Protein AF-A0ABC8VTS2-F1 (afdb_monomer_lite)

Foldseek 3Di:
DPPPPVVVVVVVVVVPPDDPPPPLDDQFAFPDKDFDPDFDDPPDPLVVQLVVCLVPVLVQQLVPPPFSKDWDWDDDPVDWIKIKIKGFALLDRHSVSSSVNSNVQSVCCCVVHPRTQKMWTGGPTMIMIMHRVDDDQQDPPDPVSVPFKDKDFALDDDPDDLVLQLVQQLVFLLVQQLVLLVPAQNSKFKEKEQRDPVRFMKIKMKGFRSVDHSVSSSVVSVSQRDSVQSPNGQKMKMDGNTMIMIMHSDDDGDDDGPYYYYYDPDDDDDDDDDDDPPPPVPVVVVVVVVVVVVVVVVVVVVVVDDDDDDDDDDDDDDDDDDDDDDDDDPDDDDDFFAACVVCVVVQVVLCVLAAEAEEEEQDQAQFDHDPDPLPRARDPLSLVLVVLLLVLHAYEYFYLAAQVSVCVRSVDANHWYQYNQRQWTADGPNLQPPPPDDDDPPPPPPNDIHGPPVVCQVLLVQLQVQLCVLCVPFPQWDWDCRSQKIKIACPGGDPVCLVVSVVSSVVSCVVRVVQWDWDDDDRIIMTGPPDPDGNLNSVCVCCVSSVNNPLVRYEYEYEEADPRCLSNLVSCLPRYAYEYADCDRDDGSGNHYDPTNVSSSVSSSVVSVVSVVVVVVVVVVVVVVVVD

Organism: NCBI:txid240449

Radius of gyration: 31.22 Å; chains: 1; bounding box: 100×81×95 Å

Sequence (628 aa):
MASFWFWSALFTSLLLVVQPRLGVGSRDTYWDFKCSSGNFTPGDSYETFLKSAVSTLPEKVSSSAPLFFANDTIGSQTKDQLYAVASCRGDSSNATVCKSCVIDALQEAPIVCPFKRGATILYEGCTVAYSDKGFKMFSINSTSSNDIALLKYNKSRAAIESDVLQKGAASLIDAVIDKAAELSPVHFATGSKVLDTDGHKVYALAECIPALSSNNCHHCLRLLNSEQIYSETVGGRISNIWCEFRWEMYLFFAGAPLVDLPGDAGKGAKHHHNKHIWVIAVAAAAGVIIVVAAAIVSLLCWRKKTIIQTKPKVLGERKKGVYETSEAVLSSKVEGLPSALDSFQEILKLAASKEIVLFLDYDGTLSPIVSDPDKAYMPGQMRRVLEEVARCFKTSIVSGRAREKVYQFVGLDGINYAGSHGLDIKLSTATATTSAGSSSSQIAGQRGSYQPAEEHLAAITEVYNSMLRATSTINGATVENNKYCVSVHYRNVAMEDQVIVREVVDEVLKNKGGDLHLTQGKMVLEIRPPTRWNKGDAVLYLLEHLGLGDITNVLPIYIGDDTTDEDAFKVLRDCAVGILVSEANRETSAVYSLQNPSQVMHFLAMLVKEKQQNWRADADRGELEQML

Secondary structure (DSSP, 8-state):
--SSSTTHHHHHHSSSS------PPP-PPPSEEEE-S-BPPTTSHHHHHHHHHHHHHHHHHHTSTTT-EEEEEEEETTEEEEEEEEEE-TT---HHHHHHHHHHHHHHHHHHSTTBSEEEEE-SSEEEEEESS------TT-GGGGGG-EEEE-----SS-HHHHHHHHHHHHHHHHHHHHHSTTT-EEEEEEE-STT--EEEEEEEE-TTS-HHHHHHHHHHH--GGGTTT-SEEEEE-SSEEEEEESS--SSSS-SEEEPP---S---------TTSSHHHHHHHHHHHHHHHHHHHHHHTT--------------PPPP-------------PPPBTTTTHHHHHHHTTTSEEEEEE--BTTTB---SSGGG-PPPHHHHHHHHHHHHHSEEEEE-SS-HHHHHHHH--SSSEEEEGGGTEEE--TTTTTS--S---TTGGG--SPB-TTGGGHHHHHHHHHHHHHHHTTSTT-EEEE-SS-EEEE-TTS-GGGHHHHHHHHHHHHHHH-TTPEEEEETTEEEEE-S----HHHHHHHHHHHTT---TTTEEEEEEE-SGGGHHHHHHHTTTSEEEEE-SS----S-SEEESSHHHHHHHHHHHHHHHHHHHHHHHHHHHHHHH-

pLDDT: mean 78.65, std 21.61, range [22.44, 98.38]

InterPro domains:
  IPR002902 Gnk2-homologous domain [PF01657] (34-132)
  IPR002902 Gnk2-homologous domain [PS51473] (28-135)
  IPR002902 Gnk2-homologous domain [PS51473] (146-252)
  IPR003337 Trehalose-phosphatase [PF02358] (359-597)
  IPR003337 Trehalose-phosphatase [TIGR00685] (354-609)
  IPR006379 HAD-superfamily hydrolase, subfamily IIB [TIGR01484] (358-575)
  IPR023214 HAD superfamily [G3DSA:3.40.50.1000] (358-594)
  IPR036412 HAD-like superfamily [SSF56784] (357-609)
  IPR038408 Gnk2-homologous domain superfamily [G3DSA:3.30.430.20] (28-135)
  IPR038408 Gnk2-homologous domain superfamily [G3DSA:3.30.430.20] (148-252)
  IPR044651 Trehalose 6-phosphate OTSB-like [PTHR43768] (329-614)

Structure (mmCIF, N/CA/C/O backbone):
data_AF-A0ABC8VTS2-F1
#
_entry.id   AF-A0ABC8VTS2-F1
#
loop_
_atom_site.group_PDB
_atom_site.id
_atom_site.type_symbol
_atom_site.label_atom_id
_atom_site.label_alt_id
_atom_site.label_comp_id
_atom_site.label_asym_id
_atom_site.label_entity_id
_atom_site.label_seq_id
_atom_site.pdbx_PDB_ins_code
_atom_site.Cartn_x
_atom_site.Cartn_y
_atom_site.Cartn_z
_atom_site.occupancy
_atom_site.B_iso_or_equiv
_atom_site.auth_seq_id
_atom_site.auth_comp_id
_atom_site.auth_asym_id
_atom_site.auth_atom_id
_atom_site.pdbx_PDB_model_num
ATOM 1 N N . MET A 1 1 ? 50.709 32.269 -8.547 1.00 48.22 1 MET A N 1
ATOM 2 C CA . MET A 1 1 ? 50.518 31.015 -7.782 1.00 48.22 1 MET A CA 1
ATOM 3 C C . MET A 1 1 ? 49.890 31.303 -6.413 1.00 48.22 1 MET A C 1
ATOM 5 O O . MET A 1 1 ? 50.470 30.973 -5.392 1.00 48.22 1 MET A O 1
ATOM 9 N N . ALA A 1 2 ? 48.714 31.940 -6.380 1.00 41.56 2 ALA A N 1
ATOM 10 C CA . ALA A 1 2 ? 47.999 32.249 -5.129 1.00 41.56 2 ALA A CA 1
ATOM 11 C C . ALA A 1 2 ? 46.464 32.122 -5.256 1.00 41.56 2 ALA A C 1
ATOM 13 O O . ALA A 1 2 ? 45.745 32.371 -4.300 1.00 41.56 2 ALA A O 1
ATOM 14 N N . SER A 1 3 ? 45.950 31.700 -6.416 1.00 43.09 3 SER A N 1
ATOM 15 C CA . SER A 1 3 ? 44.510 31.535 -6.673 1.00 43.09 3 SER A CA 1
ATOM 16 C C . SER A 1 3 ? 44.044 30.074 -6.682 1.00 43.09 3 SER A C 1
ATOM 18 O O . SER A 1 3 ? 42.846 29.823 -6.703 1.00 43.09 3 SER A O 1
ATOM 20 N N . PHE A 1 4 ? 44.967 29.107 -6.614 1.00 39.56 4 PHE A N 1
ATOM 21 C CA . PHE A 1 4 ? 44.647 27.671 -6.613 1.00 39.56 4 PHE A CA 1
ATOM 22 C C . PHE A 1 4 ? 44.381 27.088 -5.214 1.00 39.56 4 PHE A C 1
ATOM 24 O O . PHE A 1 4 ? 43.812 26.008 -5.102 1.00 39.56 4 PHE A O 1
ATOM 31 N N . TRP A 1 5 ? 44.743 27.804 -4.145 1.00 41.03 5 TRP A N 1
ATOM 32 C CA . TRP A 1 5 ? 44.618 27.317 -2.762 1.00 41.03 5 TRP A CA 1
ATOM 33 C C . TRP A 1 5 ? 43.349 27.795 -2.040 1.00 41.03 5 TRP A C 1
ATOM 35 O O . TRP A 1 5 ? 43.014 27.264 -0.989 1.00 41.03 5 TRP A O 1
ATOM 45 N N . PHE A 1 6 ? 42.606 28.753 -2.606 1.00 39.34 6 PHE A N 1
ATOM 46 C CA . PHE A 1 6 ? 41.376 29.263 -1.980 1.00 39.34 6 PHE A CA 1
ATOM 47 C C . PHE A 1 6 ? 40.143 28.393 -2.281 1.00 39.34 6 PHE A C 1
ATOM 49 O O . PHE A 1 6 ? 39.193 28.376 -1.506 1.00 39.34 6 PHE A O 1
ATOM 56 N N . TRP A 1 7 ? 40.171 27.623 -3.375 1.00 38.00 7 TRP A N 1
ATOM 57 C CA . TRP A 1 7 ? 39.066 26.739 -3.767 1.00 38.00 7 TRP A CA 1
ATOM 58 C C . TRP A 1 7 ? 39.178 25.315 -3.200 1.00 38.00 7 TRP A C 1
ATOM 60 O O . TRP A 1 7 ? 38.166 24.622 -3.134 1.00 38.00 7 TRP A O 1
ATOM 70 N N . SER A 1 8 ? 40.352 24.875 -2.720 1.00 40.28 8 SER A N 1
ATOM 71 C CA . SER A 1 8 ? 40.484 23.539 -2.110 1.00 40.28 8 SER A CA 1
ATOM 72 C C . SER A 1 8 ? 40.007 23.479 -0.651 1.00 40.28 8 SER A C 1
ATOM 74 O O . SER A 1 8 ? 39.612 22.412 -0.190 1.00 40.28 8 SER A O 1
ATOM 76 N N . ALA A 1 9 ? 39.962 24.614 0.061 1.00 38.91 9 ALA A N 1
ATOM 77 C CA . ALA A 1 9 ? 39.514 24.680 1.458 1.00 38.91 9 ALA A CA 1
ATOM 78 C C . ALA A 1 9 ? 37.980 24.786 1.625 1.00 38.91 9 ALA A C 1
ATOM 80 O O . ALA A 1 9 ? 37.439 24.382 2.656 1.00 38.91 9 ALA A O 1
ATOM 81 N N . LEU A 1 10 ? 37.262 25.279 0.608 1.00 38.31 10 LEU A N 1
ATOM 82 C CA . LEU A 1 10 ? 35.789 25.298 0.589 1.00 38.31 10 LEU A CA 1
ATOM 83 C C . LEU A 1 10 ? 35.182 23.951 0.167 1.00 38.31 10 LEU A C 1
ATOM 85 O O . LEU A 1 10 ? 34.048 23.649 0.527 1.00 38.31 10 LEU A O 1
ATOM 89 N N . PHE A 1 11 ? 35.943 23.113 -0.543 1.00 38.84 11 PHE A N 1
ATOM 90 C CA . PHE A 1 11 ? 35.494 21.775 -0.933 1.00 38.84 11 PHE A CA 1
ATOM 91 C C . PHE A 1 11 ? 35.660 20.736 0.186 1.00 38.84 11 PHE A C 1
ATOM 93 O O . PHE A 1 11 ? 34.869 19.803 0.278 1.00 38.84 11 PHE A O 1
ATOM 100 N N . THR A 1 12 ? 36.632 20.904 1.086 1.00 37.31 12 THR A N 1
ATOM 101 C CA . THR A 1 12 ? 36.863 19.974 2.208 1.00 37.31 12 THR A CA 1
ATOM 102 C C . THR A 1 12 ? 35.994 20.250 3.436 1.00 37.31 12 THR A C 1
ATOM 104 O O . THR A 1 12 ? 35.834 19.368 4.275 1.00 37.31 12 THR A O 1
ATOM 107 N N . SER A 1 13 ? 35.368 21.426 3.529 1.00 35.72 13 SER A N 1
ATOM 108 C CA . SER A 1 13 ? 34.437 21.780 4.612 1.00 35.72 13 SER A CA 1
ATOM 109 C C . SER A 1 13 ? 32.961 21.503 4.282 1.00 35.72 13 SER A C 1
ATOM 111 O O . SER A 1 13 ? 32.143 21.433 5.196 1.00 35.72 13 SER A O 1
ATOM 113 N N . LEU A 1 14 ? 32.619 21.243 3.012 1.00 34.91 14 LEU A N 1
ATOM 114 C CA . LEU A 1 14 ? 31.268 20.838 2.587 1.00 34.91 14 LEU A CA 1
ATOM 115 C C . LEU A 1 14 ? 31.091 19.308 2.462 1.00 34.91 14 LEU A C 1
ATOM 117 O O . LEU A 1 14 ? 29.988 18.829 2.218 1.00 34.91 14 LEU A O 1
ATOM 121 N N . LEU A 1 15 ? 32.158 18.529 2.672 1.00 33.62 15 LEU A N 1
ATOM 122 C CA . LEU A 1 15 ? 32.156 17.058 2.611 1.00 33.62 15 LEU A CA 1
ATOM 123 C C . LEU A 1 15 ? 31.958 16.367 3.976 1.00 33.62 15 LEU A C 1
ATOM 125 O O . LEU A 1 15 ? 32.022 15.145 4.057 1.00 33.62 15 LEU A O 1
ATOM 129 N N . LEU A 1 16 ? 31.676 17.121 5.047 1.00 36.56 16 LEU A N 1
ATOM 130 C CA . LEU A 1 16 ? 31.438 16.574 6.395 1.00 36.56 16 LEU A CA 1
ATOM 131 C C . LEU A 1 16 ? 30.003 16.753 6.926 1.00 36.56 16 LEU A C 1
ATOM 133 O O . LEU A 1 16 ? 29.731 16.372 8.060 1.00 36.56 16 LEU A O 1
ATOM 137 N N . VAL A 1 17 ? 29.058 17.255 6.119 1.00 42.84 17 VAL A N 1
ATOM 138 C CA . VAL A 1 17 ? 27.637 17.381 6.520 1.00 42.84 17 VAL A CA 1
ATOM 139 C C . VAL A 1 17 ? 26.685 16.859 5.441 1.00 42.84 17 VAL A C 1
ATOM 141 O O . VAL A 1 17 ? 25.643 17.438 5.187 1.00 42.84 17 VAL A O 1
ATOM 144 N N . VAL A 1 18 ? 27.016 15.735 4.809 1.00 37.12 18 VAL A N 1
ATOM 145 C CA . VAL A 1 18 ? 26.008 14.806 4.274 1.00 37.12 18 VAL A CA 1
ATOM 146 C C . VAL A 1 18 ? 26.573 13.400 4.441 1.00 37.12 18 VAL A C 1
ATOM 148 O O . VAL A 1 18 ? 27.023 12.766 3.493 1.00 37.12 18 VAL A O 1
ATOM 151 N N . GLN A 1 19 ? 26.584 12.897 5.676 1.00 28.20 19 GLN A N 1
ATOM 152 C CA . GLN A 1 19 ? 26.443 11.452 5.801 1.00 28.20 19 GLN A CA 1
ATOM 153 C C . GLN A 1 19 ? 25.021 11.130 5.337 1.00 28.20 19 GLN A C 1
ATOM 155 O O . GLN A 1 19 ? 24.087 11.792 5.806 1.00 28.20 19 GLN A O 1
ATOM 160 N N . PRO A 1 20 ? 24.821 10.165 4.425 1.00 28.56 20 PRO A N 1
ATOM 161 C CA . PRO A 1 20 ? 23.485 9.669 4.182 1.00 28.56 20 PRO A CA 1
ATOM 162 C C . PRO A 1 20 ? 23.001 9.146 5.531 1.00 28.56 20 PRO A C 1
ATOM 164 O O . PRO A 1 20 ? 23.560 8.194 6.078 1.00 28.56 20 PRO A O 1
ATOM 167 N N . ARG A 1 21 ? 21.988 9.797 6.112 1.00 26.30 21 ARG A N 1
ATOM 168 C CA . ARG A 1 21 ? 21.158 9.107 7.089 1.00 26.30 21 ARG A CA 1
ATOM 169 C C . ARG A 1 21 ? 20.597 7.928 6.312 1.00 26.30 21 ARG A C 1
ATOM 171 O O . ARG A 1 21 ? 19.718 8.117 5.476 1.00 26.30 21 ARG A O 1
ATOM 178 N N . LEU A 1 22 ? 21.178 6.749 6.530 1.00 28.03 22 LEU A N 1
ATOM 179 C CA . LEU A 1 22 ? 20.517 5.482 6.271 1.00 28.03 22 LEU A CA 1
ATOM 180 C C . LEU A 1 22 ? 19.107 5.661 6.822 1.00 28.03 22 LEU A C 1
ATOM 182 O O . LEU A 1 22 ? 18.933 5.846 8.028 1.00 28.03 22 LEU A O 1
ATOM 186 N N . GLY A 1 23 ? 18.136 5.763 5.916 1.00 26.20 23 GLY A N 1
ATOM 187 C CA . GLY A 1 23 ? 16.739 5.831 6.286 1.00 26.20 23 GLY A CA 1
ATOM 188 C C . GLY A 1 23 ? 16.462 4.613 7.148 1.00 26.20 23 GLY A C 1
ATOM 189 O O . GLY A 1 23 ? 16.606 3.482 6.691 1.00 26.20 23 GLY A O 1
ATOM 190 N N . VAL A 1 24 ? 16.146 4.864 8.415 1.00 27.12 24 VAL A N 1
ATOM 191 C CA . VAL A 1 24 ? 15.496 3.893 9.288 1.00 27.12 24 VAL A CA 1
ATOM 192 C C . VAL A 1 24 ? 14.272 3.396 8.515 1.00 27.12 24 VAL A C 1
ATOM 194 O O . VAL A 1 24 ? 13.531 4.209 7.962 1.00 27.12 24 VAL A O 1
ATOM 197 N N . GLY A 1 25 ? 14.191 2.074 8.356 1.00 27.56 25 GLY A N 1
ATOM 198 C CA . GLY A 1 25 ? 13.405 1.393 7.330 1.00 27.56 25 GLY A CA 1
ATOM 199 C C . GLY A 1 25 ? 11.924 1.762 7.288 1.00 27.56 25 GLY A C 1
ATOM 200 O O . GLY A 1 25 ? 11.335 2.169 8.287 1.00 27.56 25 GLY A O 1
ATOM 201 N N . SER A 1 26 ? 11.306 1.558 6.119 1.00 33.03 26 SER A N 1
ATOM 202 C CA . SER A 1 26 ? 9.871 1.274 6.092 1.00 33.03 26 SER A CA 1
ATOM 203 C C . SER A 1 26 ? 9.626 0.117 7.053 1.00 33.03 26 SER A C 1
ATOM 205 O O . SER A 1 26 ? 10.329 -0.890 6.954 1.00 33.03 26 SER A O 1
ATOM 207 N N . ARG A 1 27 ? 8.690 0.259 7.993 1.00 40.28 27 ARG A N 1
ATOM 208 C CA . ARG A 1 27 ? 8.304 -0.854 8.858 1.00 40.28 27 ARG A CA 1
ATOM 209 C C . ARG A 1 27 ? 7.803 -1.986 7.966 1.00 40.28 27 ARG A C 1
ATOM 211 O O . ARG A 1 27 ? 6.790 -1.837 7.289 1.00 40.28 27 ARG A O 1
ATOM 218 N N . ASP A 1 28 ? 8.553 -3.083 7.906 1.00 51.41 28 ASP A N 1
ATOM 219 C CA . ASP A 1 28 ? 8.080 -4.314 7.278 1.00 51.41 28 ASP A CA 1
ATOM 220 C C . ASP A 1 28 ? 6.777 -4.715 7.974 1.00 51.41 28 ASP A C 1
ATOM 222 O O . ASP A 1 28 ? 6.714 -4.710 9.194 1.00 51.41 28 ASP A O 1
ATOM 226 N N . THR A 1 29 ? 5.716 -5.048 7.248 1.00 62.78 29 THR A N 1
ATOM 227 C CA . THR A 1 29 ? 4.510 -5.627 7.865 1.00 62.78 29 THR A CA 1
ATOM 228 C C . THR A 1 29 ? 4.747 -7.108 8.164 1.00 62.78 29 THR A C 1
ATOM 230 O O . THR A 1 29 ? 5.367 -7.791 7.342 1.00 62.78 29 THR A O 1
ATOM 233 N N . TYR A 1 30 ? 4.217 -7.645 9.275 1.00 77.62 30 TYR A N 1
ATOM 234 C CA . TYR A 1 30 ? 4.248 -9.096 9.500 1.00 77.62 30 TYR A CA 1
ATOM 235 C C . TYR A 1 30 ? 3.563 -9.831 8.344 1.00 77.62 30 TYR A C 1
ATOM 237 O O . TYR A 1 30 ? 2.541 -9.392 7.812 1.00 77.62 30 TYR A O 1
ATOM 245 N N . TRP A 1 31 ? 4.129 -10.959 7.927 1.00 81.81 31 TRP A N 1
ATOM 246 C CA . TRP A 1 31 ? 3.583 -11.735 6.821 1.00 81.81 31 TRP A CA 1
ATOM 247 C C . TRP A 1 31 ? 2.561 -12.778 7.281 1.00 81.81 31 TRP A C 1
ATOM 249 O O . TRP A 1 31 ? 1.744 -13.164 6.437 1.00 81.81 31 TRP A O 1
ATOM 259 N N . ASP A 1 32 ? 2.596 -13.188 8.559 1.00 86.69 32 ASP A N 1
ATOM 260 C CA . ASP A 1 32 ? 1.614 -14.060 9.225 1.00 86.69 32 ASP A CA 1
ATOM 261 C C . ASP A 1 32 ? 1.730 -13.989 10.771 1.00 86.69 32 ASP A C 1
ATOM 263 O O . ASP A 1 32 ? 2.710 -13.466 11.314 1.00 86.69 32 ASP A O 1
ATOM 267 N N . PHE A 1 33 ? 0.731 -14.511 11.490 1.00 89.19 33 PHE A N 1
ATOM 268 C CA . PHE A 1 33 ? 0.724 -14.611 12.951 1.00 89.19 33 PHE A CA 1
ATOM 269 C C . PHE A 1 33 ? -0.138 -15.771 13.466 1.00 89.19 33 PHE A C 1
ATOM 271 O O . PHE A 1 33 ? -1.050 -16.261 12.802 1.00 89.19 33 PHE A O 1
ATOM 278 N N . LYS A 1 34 ? 0.107 -16.189 14.711 1.00 87.44 34 LYS A N 1
ATOM 279 C CA . LYS A 1 34 ? -0.701 -17.201 15.399 1.00 87.44 34 LYS A CA 1
ATOM 280 C C . LYS A 1 34 ? -0.916 -16.859 16.862 1.00 87.44 34 LYS A C 1
ATOM 282 O O . LYS A 1 34 ? 0.022 -16.505 17.566 1.00 87.44 34 LYS A O 1
ATOM 287 N N . CYS A 1 35 ? -2.137 -17.072 17.343 1.00 87.12 35 CYS A N 1
ATOM 288 C CA . CYS A 1 35 ? -2.496 -16.904 18.748 1.00 87.12 35 CYS A CA 1
ATOM 289 C C . CYS A 1 35 ? -2.688 -18.255 19.454 1.00 87.12 35 CYS A C 1
ATOM 291 O O . CYS A 1 35 ? -3.150 -19.227 18.850 1.00 87.12 35 CYS A O 1
ATOM 293 N N . SER A 1 36 ? -2.375 -18.324 20.748 1.00 84.31 36 SER A N 1
ATOM 294 C CA . SER A 1 36 ? -2.589 -19.524 21.561 1.00 84.31 36 SER A CA 1
ATOM 295 C C . SER A 1 36 ? -4.048 -19.683 22.020 1.00 84.31 36 SER A C 1
ATOM 297 O O . SER A 1 36 ? -4.871 -18.764 21.962 1.00 84.31 36 SER A O 1
ATOM 299 N N . SER A 1 37 ? -4.387 -20.879 22.506 1.00 70.38 37 SER A N 1
ATOM 300 C CA . SER A 1 37 ? -5.652 -21.133 23.196 1.00 70.38 37 SER A CA 1
ATOM 301 C C . SER A 1 37 ? -5.529 -20.741 24.677 1.00 70.38 37 SER A C 1
ATOM 303 O O . SER A 1 37 ? -4.846 -21.430 25.444 1.00 70.38 37 SER A O 1
ATOM 305 N N . GLY A 1 38 ? -6.206 -19.667 25.082 1.00 79.12 38 GLY A N 1
ATOM 306 C CA . GLY A 1 38 ? -6.241 -19.184 26.465 1.00 79.12 38 GLY A CA 1
ATOM 307 C C . GLY A 1 38 ? -6.089 -17.669 26.538 1.00 79.12 38 GLY A C 1
ATOM 308 O O . GLY A 1 38 ? -5.316 -17.085 25.777 1.00 79.12 38 GLY A O 1
ATOM 309 N N . ASN A 1 39 ? -6.831 -17.042 27.450 1.00 87.31 39 ASN A N 1
ATOM 310 C CA . ASN A 1 39 ? -6.789 -15.600 27.649 1.00 87.31 39 ASN A CA 1
ATOM 311 C C . ASN A 1 39 ? -6.264 -15.263 29.052 1.00 87.31 39 ASN A C 1
ATOM 313 O O . ASN A 1 39 ? -6.492 -16.013 30.002 1.00 87.31 39 ASN A O 1
ATOM 317 N N . PHE A 1 40 ? -5.558 -14.146 29.175 1.00 87.44 40 PHE A N 1
ATOM 318 C CA . PHE A 1 40 ? -5.259 -13.508 30.452 1.00 87.44 40 PHE A CA 1
ATOM 319 C C . PHE A 1 40 ? -6.284 -12.404 30.722 1.00 87.44 40 PHE A C 1
ATOM 321 O O . PHE A 1 40 ? -6.999 -11.972 29.814 1.00 87.44 40 PHE A O 1
ATOM 328 N N . THR A 1 41 ? -6.380 -11.972 31.974 1.00 86.94 41 THR A N 1
ATOM 329 C CA . THR A 1 41 ? -7.294 -10.897 32.364 1.00 86.94 41 THR A CA 1
ATOM 330 C C . THR A 1 41 ? -6.516 -9.586 32.422 1.00 86.94 41 THR A C 1
ATOM 332 O O . THR A 1 41 ? -5.451 -9.563 33.037 1.00 86.94 41 THR A O 1
ATOM 335 N N . PRO A 1 42 ? -7.018 -8.483 31.841 1.00 85.12 42 PRO A N 1
ATOM 336 C CA . PRO A 1 42 ? -6.369 -7.184 31.977 1.00 85.12 42 PRO A CA 1
ATOM 337 C C . PRO A 1 42 ? -6.111 -6.817 33.445 1.00 85.12 42 PRO A C 1
ATOM 339 O O . PRO A 1 42 ? -6.991 -6.954 34.294 1.00 85.12 42 PRO A O 1
ATOM 342 N N . GLY A 1 43 ? -4.900 -6.360 33.739 1.00 83.44 43 GLY A N 1
ATOM 343 C CA . GLY A 1 43 ? -4.406 -6.041 35.074 1.00 83.44 43 GLY A CA 1
ATOM 344 C C . GLY A 1 43 ? -3.862 -7.235 35.860 1.00 83.44 43 GLY A C 1
ATOM 345 O O . GLY A 1 43 ? -3.414 -7.043 36.991 1.00 83.44 43 GLY A O 1
ATOM 346 N N . ASP A 1 44 ? -3.880 -8.453 35.307 1.00 87.88 44 ASP A N 1
ATOM 347 C CA . ASP A 1 44 ? -3.287 -9.611 35.971 1.00 87.88 44 ASP A CA 1
ATOM 348 C C . ASP A 1 44 ? -1.744 -9.604 35.922 1.00 87.88 44 ASP A C 1
ATOM 350 O O . ASP A 1 44 ? -1.081 -8.776 35.281 1.00 87.88 44 ASP A O 1
ATOM 354 N N . SER A 1 45 ? -1.141 -10.542 36.656 1.00 89.69 45 SER A N 1
ATOM 355 C CA . SER A 1 45 ? 0.314 -10.716 36.681 1.00 89.69 45 SER A CA 1
ATOM 356 C C . SER A 1 45 ? 0.889 -11.025 35.301 1.00 89.69 45 SER A C 1
ATOM 358 O O . SER A 1 45 ? 2.013 -10.623 35.009 1.00 89.69 45 SER A O 1
ATOM 360 N N . TYR A 1 46 ? 0.122 -11.692 34.438 1.00 88.69 46 TYR A N 1
ATOM 361 C CA . TYR A 1 46 ? 0.570 -12.084 33.111 1.00 88.69 46 TYR A CA 1
ATOM 362 C C . TYR A 1 46 ? 0.713 -10.875 32.179 1.00 88.69 46 TYR A C 1
ATOM 364 O O . TYR A 1 46 ? 1.726 -10.761 31.489 1.00 88.69 46 TYR A O 1
ATOM 372 N N . GLU A 1 47 ? -0.224 -9.919 32.216 1.00 89.81 47 GLU A N 1
ATOM 373 C CA . GLU A 1 47 ? -0.080 -8.654 31.478 1.00 89.81 47 GLU A CA 1
ATOM 374 C C . GLU A 1 47 ? 1.177 -7.889 31.918 1.00 89.81 47 GLU A C 1
ATOM 376 O O . GLU A 1 47 ? 1.905 -7.328 31.096 1.00 89.81 47 GLU A O 1
ATOM 381 N N . THR A 1 48 ? 1.470 -7.900 33.221 1.00 90.19 48 THR A N 1
ATOM 382 C CA . THR A 1 48 ? 2.678 -7.266 33.765 1.00 90.19 48 THR A CA 1
ATOM 383 C C . THR A 1 48 ? 3.947 -7.946 33.247 1.00 90.19 48 THR A C 1
ATOM 385 O O . THR A 1 48 ? 4.898 -7.265 32.857 1.00 90.19 48 THR A O 1
ATOM 388 N N . PHE A 1 49 ? 3.963 -9.281 33.176 1.00 92.00 49 PHE A N 1
ATOM 389 C CA . PHE A 1 49 ? 5.082 -10.025 32.595 1.00 92.00 49 PHE A CA 1
ATOM 390 C C . PHE A 1 49 ? 5.253 -9.717 31.108 1.00 92.00 49 PHE A C 1
ATOM 392 O O . PHE A 1 49 ? 6.380 -9.511 30.662 1.00 92.00 49 PHE A O 1
ATOM 399 N N . LEU A 1 50 ? 4.156 -9.608 30.353 1.00 90.56 50 LEU A N 1
ATOM 400 C CA . LEU A 1 50 ? 4.207 -9.267 28.932 1.00 90.56 50 LEU A CA 1
ATOM 401 C C . LEU A 1 50 ? 4.788 -7.865 28.718 1.00 90.56 50 LEU A C 1
ATOM 403 O O . LEU A 1 50 ? 5.700 -7.705 27.912 1.00 90.56 50 LEU A O 1
ATOM 407 N N . LYS A 1 51 ? 4.350 -6.864 29.494 1.00 91.38 51 LYS A N 1
ATOM 408 C CA . LYS A 1 51 ? 4.930 -5.507 29.462 1.00 91.38 51 LYS A CA 1
ATOM 409 C C . LYS A 1 51 ? 6.424 -5.504 29.787 1.00 91.38 51 LYS A C 1
ATOM 411 O O . LYS A 1 51 ? 7.174 -4.733 29.193 1.00 91.38 51 LYS A O 1
ATOM 416 N N . SER A 1 52 ? 6.864 -6.376 30.695 1.00 92.56 52 SER A N 1
ATOM 417 C CA . SER A 1 52 ? 8.288 -6.552 30.982 1.00 92.56 52 SER A CA 1
ATOM 418 C C . SER A 1 52 ? 9.038 -7.179 29.805 1.00 92.56 52 SER A C 1
ATOM 420 O O . SER A 1 52 ? 10.123 -6.716 29.485 1.00 92.56 52 SER A O 1
ATOM 422 N N . ALA A 1 53 ? 8.481 -8.188 29.131 1.00 92.12 53 ALA A N 1
ATOM 423 C CA . ALA A 1 53 ? 9.113 -8.772 27.946 1.00 92.12 53 ALA A CA 1
ATOM 424 C C . ALA A 1 53 ? 9.219 -7.757 26.795 1.00 92.12 53 ALA A C 1
ATOM 426 O O . ALA A 1 53 ? 10.252 -7.688 26.133 1.00 92.12 53 ALA A O 1
ATOM 427 N N . VAL A 1 54 ? 8.187 -6.926 26.597 1.00 91.62 54 VAL A N 1
ATOM 428 C CA . VAL A 1 54 ? 8.176 -5.838 25.599 1.00 91.62 54 VAL A CA 1
ATOM 429 C C . VAL A 1 54 ? 9.322 -4.847 25.831 1.00 91.62 54 VAL A C 1
ATOM 431 O O . VAL A 1 54 ? 9.900 -4.351 24.867 1.00 91.62 54 VAL A O 1
ATOM 434 N N . SER A 1 55 ? 9.687 -4.574 27.088 1.00 92.12 55 SER A N 1
ATOM 435 C CA . SER A 1 55 ? 10.761 -3.630 27.412 1.00 92.12 55 SER A CA 1
ATOM 436 C C . SER A 1 55 ? 12.161 -4.253 27.424 1.00 92.12 55 SER A C 1
ATOM 438 O O . SER A 1 55 ? 13.125 -3.565 27.094 1.00 92.12 55 SER A O 1
ATOM 440 N N . THR A 1 56 ? 12.306 -5.536 27.775 1.00 94.94 56 THR A N 1
ATOM 441 C CA . THR A 1 56 ? 13.624 -6.182 27.927 1.00 94.94 56 THR A CA 1
ATOM 442 C C . THR A 1 56 ? 14.097 -6.917 26.677 1.00 94.94 56 THR A C 1
ATOM 444 O O . THR A 1 56 ? 15.292 -6.902 26.370 1.00 94.94 56 THR A O 1
ATOM 447 N N . LEU A 1 57 ? 13.192 -7.582 25.953 1.00 96.38 57 LEU A N 1
ATOM 448 C CA . LEU A 1 57 ? 13.553 -8.503 24.878 1.00 96.38 57 LEU A CA 1
ATOM 449 C C . LEU A 1 57 ? 14.237 -7.808 23.686 1.00 96.38 57 LEU A C 1
ATOM 451 O O . LEU A 1 57 ? 15.270 -8.320 23.253 1.00 96.38 57 LEU A O 1
ATOM 455 N N . PRO A 1 58 ? 13.785 -6.633 23.196 1.00 96.56 58 PRO A N 1
ATOM 456 C CA . PRO A 1 58 ? 14.473 -5.940 22.103 1.00 96.56 58 PRO A CA 1
ATOM 457 C C . PRO A 1 58 ? 15.938 -5.604 22.413 1.00 96.56 58 PRO A C 1
ATOM 459 O O . PRO A 1 58 ? 16.812 -5.751 21.556 1.00 96.56 58 PRO A O 1
ATOM 462 N N . GLU A 1 59 ? 16.232 -5.190 23.651 1.00 96.19 59 GLU A N 1
ATOM 463 C CA . GLU A 1 59 ? 17.601 -4.879 24.077 1.00 96.19 59 GLU A CA 1
ATOM 464 C C . GLU A 1 59 ? 18.468 -6.138 24.112 1.00 96.19 59 GLU A C 1
ATOM 466 O O . GLU A 1 59 ? 19.581 -6.135 23.578 1.00 96.19 59 GLU A O 1
ATOM 471 N N . LYS A 1 60 ? 17.937 -7.236 24.670 1.00 96.94 60 LYS A N 1
ATOM 472 C CA . LYS A 1 60 ? 18.630 -8.531 24.724 1.00 96.94 60 LYS A CA 1
ATOM 473 C C . LYS A 1 60 ? 18.980 -9.045 23.328 1.00 96.94 60 LYS A C 1
ATOM 475 O O . LYS A 1 60 ? 20.118 -9.449 23.108 1.00 96.94 60 LYS A O 1
ATOM 480 N N . VAL A 1 61 ? 18.039 -8.981 22.383 1.00 95.81 61 VAL A N 1
ATOM 481 C CA . VAL A 1 61 ? 18.280 -9.411 20.997 1.00 95.81 61 VAL A CA 1
ATOM 482 C C . VAL A 1 61 ? 19.332 -8.522 20.338 1.00 95.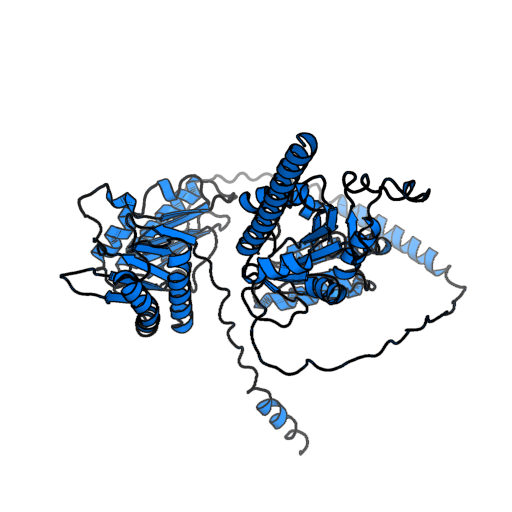81 61 VAL A C 1
ATOM 484 O O . VAL A 1 61 ? 20.317 -9.027 19.805 1.00 95.81 61 VAL A O 1
ATOM 487 N N . SER A 1 62 ? 19.184 -7.199 20.414 1.00 94.62 62 SER A N 1
ATOM 488 C CA . SER A 1 62 ? 20.110 -6.268 19.754 1.00 94.62 62 SER A CA 1
ATOM 489 C C . SER A 1 62 ? 21.549 -6.358 20.279 1.00 94.62 62 SER A C 1
ATOM 491 O O . SER A 1 62 ? 22.498 -6.158 19.523 1.00 94.62 62 SER A O 1
ATOM 493 N N . SER A 1 63 ? 21.713 -6.736 21.551 1.00 94.88 63 SER A N 1
ATOM 494 C CA . SER A 1 63 ? 23.013 -6.928 22.206 1.00 94.88 63 SER A CA 1
ATOM 495 C C . SER A 1 63 ? 23.640 -8.304 21.946 1.00 94.88 63 SER A C 1
ATOM 497 O O . SER A 1 63 ? 24.791 -8.527 22.308 1.00 94.88 63 SER A O 1
ATOM 499 N N . SER A 1 64 ? 22.908 -9.230 21.320 1.00 93.94 64 SER A N 1
ATOM 500 C CA . SER A 1 64 ? 23.349 -10.611 21.054 1.00 93.94 64 SER A CA 1
ATOM 501 C C . SER A 1 64 ? 24.009 -10.797 19.679 1.00 93.94 64 SER A C 1
ATOM 503 O O . SER A 1 64 ? 24.049 -11.903 19.133 1.00 93.94 64 SER A O 1
ATOM 505 N N . ALA A 1 65 ? 24.523 -9.714 19.089 1.00 88.31 65 ALA A N 1
ATOM 506 C CA . ALA A 1 65 ? 25.270 -9.774 17.837 1.00 88.31 65 ALA A CA 1
ATOM 507 C C . ALA A 1 65 ? 26.437 -10.788 17.932 1.00 88.31 65 ALA A C 1
ATOM 509 O O . ALA A 1 65 ? 27.093 -10.874 18.973 1.00 88.31 65 ALA A O 1
ATOM 510 N N . PRO A 1 66 ? 26.733 -11.545 16.860 1.00 89.00 66 PRO A N 1
ATOM 511 C CA . PRO A 1 66 ? 26.114 -11.474 15.533 1.00 89.00 66 PRO A CA 1
ATOM 512 C C . PRO A 1 66 ? 24.851 -12.341 15.374 1.00 89.00 66 PRO A C 1
ATOM 514 O O . PRO A 1 66 ? 24.293 -12.375 14.287 1.00 89.00 66 PRO A O 1
ATOM 517 N N . LEU A 1 67 ? 24.418 -13.060 16.416 1.00 90.69 67 LEU A N 1
ATOM 518 C CA . LEU A 1 67 ? 23.334 -14.045 16.316 1.00 90.69 67 LEU A CA 1
ATOM 519 C C . LEU A 1 67 ? 21.937 -13.429 16.386 1.00 90.69 67 LEU A C 1
ATOM 521 O O . LEU A 1 67 ? 20.992 -14.048 15.912 1.00 90.69 67 LEU A O 1
ATOM 525 N N . PHE A 1 68 ? 21.807 -12.242 16.987 1.00 94.81 68 PHE A N 1
ATOM 526 C CA . PHE A 1 68 ? 20.544 -11.505 17.081 1.00 94.81 68 PHE A CA 1
ATOM 527 C C . PHE A 1 68 ? 19.367 -12.388 17.523 1.00 94.81 68 PHE A C 1
ATOM 529 O O . PHE A 1 68 ? 18.294 -12.402 16.918 1.00 94.81 68 PHE A O 1
ATOM 536 N N . PHE A 1 69 ? 19.588 -13.117 18.614 1.00 95.31 69 PHE A N 1
ATOM 537 C CA . PHE A 1 69 ? 18.653 -14.049 19.216 1.00 95.31 69 PHE A CA 1
ATOM 538 C C . PHE A 1 69 ? 18.653 -13.883 20.734 1.00 95.31 69 PHE A C 1
ATOM 540 O O . PHE A 1 69 ? 19.705 -13.859 21.376 1.00 95.31 69 PHE A O 1
ATOM 547 N N . ALA A 1 70 ? 17.464 -13.835 21.327 1.00 95.81 70 ALA A N 1
ATOM 548 C CA . ALA A 1 70 ? 17.313 -13.874 22.772 1.00 95.81 70 ALA A CA 1
ATOM 549 C C . ALA A 1 70 ? 16.050 -14.624 23.186 1.00 95.81 70 ALA A C 1
ATOM 551 O O . ALA A 1 70 ? 15.032 -14.620 22.493 1.00 95.81 70 ALA A O 1
ATOM 552 N N . ASN A 1 71 ? 16.109 -15.218 24.373 1.00 93.12 71 ASN A N 1
ATOM 553 C CA . ASN A 1 71 ? 14.945 -15.719 25.081 1.00 93.12 71 ASN A CA 1
ATOM 554 C C . ASN A 1 71 ? 14.824 -15.042 26.453 1.00 93.12 71 ASN A C 1
ATOM 556 O O . ASN A 1 71 ? 15.779 -14.470 26.987 1.00 93.12 71 ASN A O 1
ATOM 560 N N . ASP A 1 72 ? 13.617 -15.072 27.001 1.00 91.69 72 ASP A N 1
ATOM 561 C CA . ASP A 1 72 ? 13.330 -14.583 28.340 1.00 91.69 72 ASP A CA 1
ATOM 562 C C . ASP A 1 72 ? 12.340 -15.505 29.048 1.00 91.69 72 ASP A C 1
ATOM 564 O O . ASP A 1 72 ? 11.515 -16.176 28.422 1.00 91.69 72 ASP A O 1
ATOM 568 N N . THR A 1 73 ? 12.432 -15.553 30.371 1.00 92.44 73 THR A N 1
ATOM 569 C CA . THR A 1 73 ? 11.460 -16.245 31.219 1.00 92.44 73 THR A CA 1
ATOM 570 C C . THR A 1 73 ? 11.148 -15.357 32.410 1.00 92.44 73 THR A C 1
ATOM 572 O O . THR A 1 73 ? 12.028 -15.056 33.214 1.00 92.44 73 THR A O 1
ATOM 575 N N . ILE A 1 74 ? 9.894 -14.923 32.507 1.00 90.44 74 ILE A N 1
ATOM 576 C CA . ILE A 1 74 ? 9.433 -13.935 33.485 1.00 90.44 74 ILE A CA 1
ATOM 577 C C . ILE A 1 74 ? 8.335 -14.572 34.344 1.00 90.44 74 ILE A C 1
ATOM 579 O O . ILE A 1 74 ? 7.444 -15.237 33.820 1.00 90.44 74 ILE A O 1
ATOM 583 N N . GLY A 1 75 ? 8.406 -14.385 35.663 1.00 84.75 75 GLY A N 1
ATOM 584 C CA . GLY A 1 75 ? 7.495 -15.007 36.634 1.00 84.75 75 GLY A CA 1
ATOM 585 C C . GLY A 1 75 ? 8.124 -16.178 37.404 1.00 84.75 75 GLY A C 1
ATOM 586 O O . GLY A 1 75 ? 9.298 -16.504 37.233 1.00 84.75 75 GLY A O 1
ATOM 587 N N . SER A 1 76 ? 7.351 -16.805 38.295 1.00 71.12 76 SER A N 1
ATOM 588 C CA . SER A 1 76 ? 7.818 -17.877 39.193 1.00 71.12 76 SER A CA 1
ATOM 589 C C . SER A 1 76 ? 7.265 -19.239 38.769 1.00 71.12 76 SER A C 1
ATOM 591 O O . SER A 1 76 ? 6.138 -19.327 38.296 1.00 71.12 76 SER A O 1
ATOM 593 N N . GLN A 1 77 ? 8.009 -20.325 39.009 1.00 60.50 77 GLN A N 1
ATOM 594 C CA . GLN A 1 77 ? 7.582 -21.699 38.680 1.00 60.50 77 GLN A CA 1
ATOM 595 C C . GLN A 1 77 ? 6.278 -22.135 39.379 1.00 60.50 77 GLN A C 1
ATOM 597 O O . GLN A 1 77 ? 5.683 -23.138 38.998 1.00 60.50 77 GLN A O 1
ATOM 602 N N . THR A 1 78 ? 5.828 -21.405 40.406 1.00 57.44 78 THR A N 1
ATOM 603 C CA . THR A 1 78 ? 4.680 -21.776 41.250 1.00 57.44 78 THR A CA 1
ATOM 604 C C . THR A 1 78 ? 3.379 -21.021 40.939 1.00 57.44 78 THR A C 1
ATOM 606 O O . THR A 1 78 ? 2.320 -21.459 41.386 1.00 57.44 78 THR A O 1
ATOM 609 N N . LYS A 1 79 ? 3.430 -19.917 40.177 1.00 57.72 79 LYS A N 1
ATOM 610 C CA . LYS A 1 79 ? 2.280 -19.134 39.680 1.00 57.72 79 LYS A CA 1
ATOM 611 C C . LYS A 1 79 ? 2.708 -18.360 38.433 1.00 57.72 79 LYS A C 1
ATOM 613 O O . LYS A 1 79 ? 3.646 -17.583 38.554 1.00 57.72 79 LYS A O 1
ATOM 618 N N . ASP A 1 80 ? 1.984 -18.559 37.325 1.00 72.56 80 ASP A N 1
ATOM 619 C CA . ASP A 1 80 ? 2.096 -17.884 36.017 1.00 72.56 80 ASP A CA 1
ATOM 620 C C . ASP A 1 80 ? 3.538 -17.605 35.533 1.00 72.56 80 ASP A C 1
ATOM 622 O O . ASP A 1 80 ? 4.250 -16.756 36.064 1.00 72.56 80 ASP A O 1
ATOM 626 N N . GLN A 1 81 ? 3.957 -18.271 34.456 1.00 87.00 81 GLN A N 1
ATOM 627 C CA . GLN A 1 81 ? 5.221 -17.977 33.773 1.00 87.00 81 GLN A CA 1
ATOM 628 C C . GLN A 1 81 ? 4.958 -17.445 32.370 1.00 87.00 81 GLN A C 1
ATOM 630 O O . GLN A 1 81 ? 3.997 -17.847 31.722 1.00 87.00 81 GLN A O 1
ATOM 635 N N . LEU A 1 82 ? 5.828 -16.557 31.902 1.00 90.88 82 LEU A N 1
ATOM 636 C CA . LEU A 1 82 ? 5.888 -16.092 30.525 1.00 90.88 82 LEU A CA 1
ATOM 637 C C . LEU A 1 82 ? 7.226 -16.519 29.936 1.00 90.88 82 LEU A C 1
ATOM 639 O O . LEU A 1 82 ? 8.276 -16.105 30.421 1.00 90.88 82 LEU A O 1
ATOM 643 N N . TYR A 1 83 ? 7.177 -17.294 28.865 1.00 91.44 83 TYR A N 1
ATOM 644 C CA . TYR A 1 83 ? 8.329 -17.594 28.029 1.00 91.44 83 TYR A CA 1
ATOM 645 C C . TYR A 1 83 ? 8.259 -16.703 26.803 1.00 91.44 83 TYR A C 1
ATOM 647 O O . TYR A 1 83 ? 7.210 -16.655 26.165 1.00 91.44 83 TYR A O 1
ATOM 655 N N . ALA A 1 84 ? 9.349 -16.023 26.467 1.00 93.12 84 ALA A N 1
ATOM 656 C CA . ALA A 1 84 ? 9.443 -15.191 25.277 1.00 93.12 84 ALA A CA 1
ATOM 657 C C . ALA A 1 84 ? 10.706 -15.535 24.486 1.00 93.12 84 ALA A C 1
ATOM 659 O O . ALA A 1 84 ? 11.732 -15.893 25.062 1.00 93.12 84 ALA A O 1
ATOM 660 N N . VAL A 1 85 ? 10.629 -15.443 23.166 1.00 93.94 85 VAL A N 1
ATOM 661 C CA . VAL A 1 85 ? 11.748 -15.662 22.251 1.00 93.94 85 VAL A CA 1
ATOM 662 C C . VAL A 1 85 ? 11.662 -14.664 21.109 1.00 93.94 85 VAL A C 1
ATOM 664 O O . VAL A 1 85 ? 10.570 -14.350 20.634 1.00 93.94 85 VAL A O 1
ATOM 667 N N . ALA A 1 86 ? 12.812 -14.158 20.684 1.00 95.31 86 ALA A N 1
ATOM 668 C CA . ALA A 1 86 ? 12.931 -13.296 19.525 1.00 95.31 86 ALA A CA 1
ATOM 669 C C . ALA A 1 86 ? 14.218 -13.614 18.759 1.00 95.31 86 ALA A C 1
ATOM 671 O O . ALA A 1 86 ? 15.270 -13.827 19.364 1.00 95.31 86 ALA A O 1
ATOM 672 N N . SER A 1 87 ? 14.115 -13.647 17.433 1.00 94.38 87 SER A N 1
ATOM 673 C CA . SER A 1 87 ? 15.220 -13.915 16.509 1.00 94.38 87 SER A CA 1
ATOM 674 C C . SER A 1 87 ? 15.106 -12.991 15.306 1.00 94.38 87 SER A C 1
ATOM 676 O O . SER A 1 87 ? 14.007 -12.829 14.779 1.00 94.38 87 SER A O 1
ATOM 678 N N . CYS A 1 88 ? 16.210 -12.408 14.855 1.00 93.88 88 CYS A N 1
ATOM 679 C CA . CYS A 1 88 ? 16.267 -11.668 13.593 1.00 93.88 88 CYS A CA 1
ATOM 680 C C . CYS A 1 88 ? 16.834 -12.540 12.472 1.00 93.88 88 CYS A C 1
ATOM 682 O O . CYS A 1 88 ? 17.557 -13.497 12.744 1.00 93.88 88 CYS A O 1
ATOM 684 N N . ARG A 1 89 ? 16.498 -12.200 11.223 1.00 91.19 89 ARG A N 1
ATOM 685 C CA . ARG A 1 89 ? 16.947 -12.936 10.035 1.00 91.19 89 ARG A CA 1
ATOM 686 C C . ARG A 1 89 ? 18.473 -12.940 9.941 1.00 91.19 89 ARG A C 1
ATOM 688 O O . ARG A 1 89 ? 19.105 -11.909 10.176 1.00 91.19 89 ARG A O 1
ATOM 695 N N . GLY A 1 90 ? 19.062 -14.071 9.563 1.00 86.88 90 GLY A N 1
ATOM 696 C CA . GLY A 1 90 ? 20.520 -14.261 9.593 1.00 86.88 90 GLY A CA 1
ATOM 697 C C . GLY A 1 90 ? 21.360 -13.367 8.662 1.00 86.88 90 GLY A C 1
ATOM 698 O O . GLY A 1 90 ? 22.569 -13.261 8.862 1.00 86.88 90 GLY A O 1
ATOM 699 N N . ASP A 1 91 ? 20.762 -12.681 7.681 1.00 82.12 91 ASP A N 1
ATOM 700 C CA . ASP A 1 91 ? 21.438 -11.664 6.853 1.00 82.12 91 ASP A CA 1
ATOM 701 C C . ASP A 1 91 ? 21.328 -10.231 7.422 1.00 82.12 91 ASP A C 1
ATOM 703 O O . ASP A 1 91 ? 21.904 -9.290 6.866 1.00 82.12 91 ASP A O 1
ATOM 707 N N . SER A 1 92 ? 20.635 -10.044 8.551 1.00 80.12 92 SER A N 1
ATOM 708 C CA . SER A 1 92 ? 20.594 -8.772 9.270 1.00 80.12 92 SER A CA 1
ATOM 709 C C . SER A 1 92 ? 21.894 -8.558 10.042 1.00 80.12 92 SER A C 1
ATOM 711 O O . SER A 1 92 ? 22.120 -9.158 11.087 1.00 80.12 92 SER A O 1
ATOM 713 N N . SER A 1 93 ? 22.732 -7.627 9.586 1.00 75.38 93 SER A N 1
ATOM 714 C CA . SER A 1 93 ? 23.953 -7.208 10.297 1.00 75.38 93 SER A CA 1
ATOM 715 C C . SER A 1 93 ? 23.747 -6.010 11.233 1.00 75.38 93 SER A C 1
ATOM 717 O O . SER A 1 93 ? 24.673 -5.589 11.928 1.00 75.38 93 SER A O 1
ATOM 719 N N . ASN A 1 94 ? 22.542 -5.437 11.262 1.00 86.31 94 ASN A N 1
ATOM 720 C CA . ASN A 1 94 ? 22.268 -4.173 11.932 1.00 86.31 94 ASN A CA 1
ATOM 721 C C . ASN A 1 94 ? 21.437 -4.380 13.208 1.00 86.31 94 ASN A C 1
ATOM 723 O O . ASN A 1 94 ? 20.231 -4.628 13.155 1.00 86.31 94 ASN A O 1
ATOM 727 N N . ALA A 1 95 ? 22.083 -4.197 14.363 1.00 90.31 95 ALA A N 1
ATOM 728 C CA . ALA A 1 95 ? 21.454 -4.315 15.677 1.00 90.31 95 ALA A CA 1
ATOM 729 C C . ALA A 1 95 ? 20.237 -3.391 15.848 1.00 90.31 95 ALA A C 1
ATOM 731 O O . ALA A 1 95 ? 19.260 -3.778 16.485 1.00 90.31 95 ALA A O 1
ATOM 732 N N . THR A 1 96 ? 20.263 -2.191 15.261 1.00 90.00 96 THR A N 1
ATOM 733 C CA . THR A 1 96 ? 19.154 -1.229 15.327 1.00 90.00 96 THR A CA 1
ATOM 734 C C . THR A 1 96 ? 17.956 -1.690 14.502 1.00 90.00 96 THR A C 1
ATOM 736 O O . THR A 1 96 ? 16.827 -1.589 14.978 1.00 90.00 96 THR A O 1
ATOM 739 N N . VAL A 1 97 ? 18.187 -2.230 13.301 1.00 85.88 97 VAL A N 1
ATOM 740 C CA . VAL A 1 97 ? 17.115 -2.777 12.445 1.00 85.88 97 VAL A CA 1
ATOM 741 C C . VAL A 1 97 ? 16.467 -3.978 13.123 1.00 85.88 97 VAL A C 1
ATOM 743 O O . VAL A 1 97 ? 15.247 -4.030 13.254 1.00 85.88 97 VAL A O 1
ATOM 746 N N . CYS A 1 98 ? 17.288 -4.891 13.641 1.00 91.25 98 CYS A N 1
ATOM 747 C CA . CYS A 1 98 ? 16.812 -6.046 14.386 1.00 91.25 98 CYS A CA 1
ATOM 748 C C . CYS A 1 98 ? 15.988 -5.639 15.621 1.00 91.25 98 CYS A C 1
ATOM 750 O O . CYS A 1 98 ? 14.864 -6.103 15.808 1.00 91.25 98 CYS A O 1
ATOM 752 N N . LYS A 1 99 ? 16.502 -4.699 16.425 1.00 94.31 99 LYS A N 1
ATOM 753 C CA . LYS A 1 99 ? 15.787 -4.148 17.582 1.00 94.31 99 LYS A CA 1
ATOM 754 C C . LYS A 1 99 ? 14.434 -3.557 17.196 1.00 94.31 99 LYS A C 1
ATOM 756 O O . LYS A 1 99 ? 13.449 -3.833 17.872 1.00 94.31 99 LYS A O 1
ATOM 761 N N . SER A 1 100 ? 14.393 -2.755 16.128 1.00 90.94 100 SER A N 1
ATOM 762 C CA . SER A 1 100 ? 13.157 -2.131 15.645 1.00 90.94 100 SER A CA 1
ATOM 763 C C . SER A 1 100 ? 12.127 -3.181 15.248 1.00 90.94 100 SER A C 1
ATOM 765 O O . SER A 1 100 ? 10.994 -3.104 15.703 1.00 90.94 100 SER A O 1
ATOM 767 N N . CYS A 1 101 ? 12.535 -4.204 14.491 1.00 91.62 101 CYS A N 1
ATOM 768 C CA . CYS A 1 101 ? 11.637 -5.284 14.089 1.00 91.62 101 CYS A CA 1
ATOM 769 C C . CYS A 1 101 ? 11.035 -6.007 15.303 1.00 91.62 101 CYS A C 1
ATOM 771 O O . CYS A 1 101 ? 9.829 -6.237 15.361 1.00 91.62 101 CYS A O 1
ATOM 773 N N . VAL A 1 102 ? 11.857 -6.323 16.311 1.00 95.25 102 VAL A N 1
ATOM 774 C CA . VAL A 1 102 ? 11.384 -6.991 17.533 1.00 95.25 102 VAL A CA 1
ATOM 775 C C . VAL A 1 102 ? 10.429 -6.095 18.330 1.00 95.25 102 VAL A C 1
ATOM 777 O O . VAL A 1 102 ? 9.446 -6.601 18.868 1.00 95.25 102 VAL A O 1
ATOM 780 N N . ILE A 1 103 ? 10.677 -4.779 18.389 1.00 92.69 103 ILE A N 1
ATOM 781 C CA . ILE A 1 103 ? 9.748 -3.809 18.998 1.00 92.69 103 ILE A CA 1
ATOM 782 C C . ILE A 1 103 ? 8.411 -3.825 18.262 1.00 92.69 103 ILE A C 1
ATOM 784 O O . ILE A 1 103 ? 7.378 -3.983 18.909 1.00 92.69 103 ILE A O 1
ATOM 788 N N . ASP A 1 104 ? 8.434 -3.693 16.937 1.00 88.62 104 ASP A N 1
ATOM 789 C CA . ASP A 1 104 ? 7.224 -3.634 16.120 1.00 88.62 104 ASP A CA 1
ATOM 790 C C . ASP A 1 104 ? 6.408 -4.932 16.278 1.00 88.62 104 ASP A C 1
ATOM 792 O O . ASP A 1 104 ? 5.219 -4.885 16.585 1.00 88.62 104 ASP A O 1
ATOM 796 N N . ALA A 1 105 ? 7.057 -6.101 16.226 1.00 92.00 105 ALA A N 1
ATOM 797 C CA . ALA A 1 105 ? 6.401 -7.391 16.435 1.00 92.00 105 ALA A CA 1
ATOM 798 C C . ALA A 1 105 ? 5.787 -7.547 17.841 1.00 92.00 105 ALA A C 1
ATOM 800 O O . ALA A 1 105 ? 4.683 -8.078 17.984 1.00 92.00 105 ALA A O 1
ATOM 801 N N . LEU A 1 106 ? 6.469 -7.074 18.890 1.00 92.12 106 LEU A N 1
ATOM 802 C CA . LEU A 1 106 ? 5.955 -7.099 20.266 1.00 92.12 106 LEU A CA 1
ATOM 803 C C . LEU A 1 106 ? 4.802 -6.108 20.488 1.00 92.12 106 LEU A C 1
ATOM 805 O O . LEU A 1 106 ? 3.927 -6.383 21.311 1.00 92.12 106 LEU A O 1
ATOM 809 N N . GLN A 1 107 ? 4.784 -4.984 19.767 1.00 87.06 107 GLN A N 1
ATOM 810 C CA . GLN A 1 107 ? 3.702 -3.993 19.801 1.00 87.06 107 GLN A CA 1
ATOM 811 C C . GLN A 1 107 ? 2.470 -4.440 19.003 1.00 87.06 107 GLN A C 1
ATOM 813 O O . GLN A 1 107 ? 1.349 -4.199 19.446 1.00 87.06 107 GLN A O 1
ATOM 818 N N . GLU A 1 108 ? 2.662 -5.145 17.886 1.00 86.31 108 GLU A N 1
ATOM 819 C CA . GLU A 1 108 ? 1.573 -5.722 17.089 1.00 86.31 108 GLU A CA 1
ATOM 820 C C . GLU A 1 108 ? 0.916 -6.928 17.766 1.00 86.31 108 GLU A C 1
ATOM 822 O O . GLU A 1 108 ? -0.291 -7.138 17.645 1.00 86.31 108 GLU A O 1
ATOM 827 N N . ALA A 1 109 ? 1.674 -7.722 18.527 1.00 87.62 109 ALA A N 1
ATOM 828 C CA . ALA A 1 109 ? 1.150 -8.927 19.161 1.00 87.62 109 ALA A CA 1
ATOM 829 C C . ALA A 1 109 ? -0.152 -8.731 19.977 1.00 87.62 109 ALA A C 1
ATOM 831 O O . ALA A 1 109 ? -1.076 -9.523 19.784 1.00 87.62 109 ALA A O 1
ATOM 832 N N . PRO A 1 110 ? -0.296 -7.726 20.867 1.00 81.81 110 PRO A N 1
ATOM 833 C CA . PRO A 1 110 ? -1.557 -7.482 21.575 1.00 81.81 110 PRO A CA 1
ATOM 834 C C . PRO A 1 110 ? -2.693 -6.973 20.672 1.00 81.81 110 PRO A C 1
ATOM 836 O O . PRO A 1 110 ? -3.854 -7.108 21.054 1.00 81.81 110 PRO A O 1
ATOM 839 N N . ILE A 1 111 ? -2.385 -6.413 19.497 1.00 79.00 111 ILE A N 1
ATOM 840 C CA . ILE A 1 111 ? -3.377 -5.937 18.522 1.00 79.00 111 ILE A CA 1
AT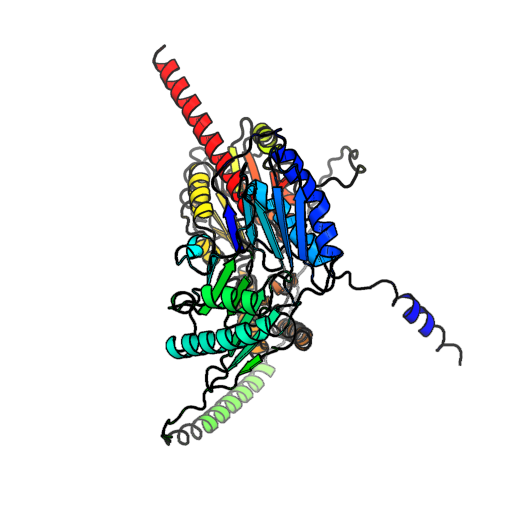OM 841 C C . ILE A 1 111 ? -4.002 -7.135 17.800 1.00 79.00 111 ILE A C 1
ATOM 843 O O . ILE A 1 111 ? -5.225 -7.254 17.727 1.00 79.00 111 ILE A O 1
ATOM 847 N N . VAL A 1 112 ? -3.167 -8.054 17.308 1.00 80.69 112 VAL A N 1
ATOM 848 C CA . VAL A 1 112 ? -3.615 -9.212 16.515 1.00 80.69 112 VAL A CA 1
ATOM 849 C C . VAL A 1 112 ? -4.029 -10.412 17.373 1.00 80.69 112 VAL A C 1
ATOM 851 O O . VAL A 1 112 ? -4.878 -11.207 16.970 1.00 80.69 112 VAL A O 1
ATOM 854 N N . CYS A 1 113 ? -3.475 -10.526 18.583 1.00 82.88 113 CYS A N 1
ATOM 855 C CA . CYS A 1 113 ? -3.782 -11.563 19.568 1.00 82.88 113 CYS A CA 1
ATOM 856 C C . CYS A 1 113 ? -4.257 -10.948 20.902 1.00 82.88 113 CYS A C 1
ATOM 858 O O . CYS A 1 113 ? -3.607 -11.134 21.938 1.00 82.88 113 CYS A O 1
ATOM 860 N N . PRO A 1 114 ? -5.405 -10.242 20.923 1.00 86.44 114 PRO A N 1
ATOM 861 C CA . PRO A 1 114 ? -5.864 -9.527 22.108 1.00 86.44 114 PRO A CA 1
ATOM 862 C C . PRO A 1 114 ? -6.122 -10.476 23.282 1.00 86.44 114 PRO A C 1
ATOM 864 O O . PRO A 1 114 ? -6.833 -11.479 23.162 1.00 86.44 114 PRO A O 1
ATOM 867 N N . PHE A 1 115 ? -5.538 -10.129 24.432 1.00 86.69 115 PHE A N 1
ATOM 868 C CA . PHE A 1 115 ? -5.637 -10.851 25.708 1.00 86.69 115 PHE A CA 1
ATOM 869 C C . PHE A 1 115 ? -5.118 -12.291 25.681 1.00 86.69 115 PHE A C 1
ATOM 871 O O . PHE A 1 115 ? -5.429 -13.064 26.583 1.00 86.69 115 PHE A O 1
ATOM 878 N N . LYS A 1 116 ? -4.352 -12.697 24.665 1.00 89.06 116 LYS A N 1
ATOM 879 C CA . LYS A 1 116 ? -3.901 -14.085 24.524 1.00 89.06 116 LYS A CA 1
ATOM 880 C C . LYS A 1 116 ? -2.704 -14.382 25.413 1.00 89.06 116 LYS A C 1
ATOM 882 O O . LYS A 1 116 ? -1.769 -13.597 25.503 1.00 89.06 116 LYS A O 1
ATOM 887 N N . ARG A 1 117 ? -2.692 -15.576 26.013 1.00 89.31 117 ARG A N 1
ATOM 888 C CA . ARG A 1 117 ? -1.551 -16.100 26.796 1.00 89.31 117 ARG A CA 1
ATOM 889 C C . ARG A 1 117 ? -0.425 -16.671 25.926 1.00 89.31 117 ARG A C 1
ATOM 891 O O . ARG A 1 117 ? 0.403 -17.457 26.371 1.00 89.31 117 ARG A O 1
ATOM 898 N N . GLY A 1 118 ? -0.424 -16.340 24.645 1.00 89.75 118 GLY A N 1
ATOM 899 C CA . GLY A 1 118 ? 0.639 -16.705 23.734 1.00 89.75 118 GLY A CA 1
ATOM 900 C C . GLY A 1 118 ? 0.368 -16.217 22.323 1.00 89.75 118 GLY A C 1
ATOM 901 O O . GLY A 1 118 ? -0.774 -16.247 21.855 1.00 89.75 118 GLY A O 1
ATOM 902 N N . ALA A 1 119 ? 1.429 -15.787 21.658 1.00 91.31 119 ALA A N 1
ATOM 903 C CA . ALA A 1 119 ? 1.399 -15.328 20.281 1.00 91.31 119 ALA A CA 1
ATOM 904 C C . ALA A 1 119 ? 2.710 -15.677 19.573 1.00 91.31 119 ALA A C 1
ATOM 906 O O . ALA A 1 119 ? 3.750 -15.845 20.209 1.00 91.31 119 ALA A O 1
ATOM 907 N N . THR A 1 120 ? 2.656 -15.773 18.253 1.00 91.81 120 THR A N 1
ATOM 908 C CA . THR A 1 120 ? 3.807 -15.854 17.353 1.00 91.81 120 THR A CA 1
ATOM 909 C C . THR A 1 120 ? 3.569 -14.872 16.221 1.00 91.81 120 THR A C 1
ATOM 911 O O . THR A 1 120 ? 2.548 -14.979 15.547 1.00 91.81 120 THR A O 1
ATOM 914 N N . ILE A 1 121 ? 4.480 -13.920 16.040 1.00 91.62 121 ILE A N 1
ATOM 915 C CA . ILE A 1 121 ? 4.414 -12.864 15.031 1.00 91.62 121 ILE A CA 1
ATOM 916 C C . ILE A 1 121 ? 5.629 -13.009 14.116 1.00 91.62 121 ILE A C 1
ATOM 918 O O . ILE A 1 121 ? 6.764 -13.047 14.601 1.00 91.62 121 ILE A O 1
ATOM 922 N N . LEU A 1 122 ? 5.386 -13.111 12.809 1.00 90.44 122 LEU A N 1
ATOM 923 C CA . LEU A 1 122 ? 6.412 -13.403 11.812 1.00 90.44 122 LEU A CA 1
ATOM 924 C C . LEU A 1 122 ? 6.574 -12.215 10.861 1.00 90.44 122 LEU A C 1
ATOM 926 O O . LEU A 1 122 ? 5.718 -11.957 10.016 1.00 90.44 122 LEU A O 1
ATOM 930 N N . TYR A 1 123 ? 7.671 -11.480 11.007 1.00 90.25 123 TYR A N 1
ATOM 931 C CA . TYR A 1 123 ? 8.083 -10.399 10.112 1.00 90.25 123 TYR A CA 1
ATOM 932 C C . TYR A 1 123 ? 9.061 -10.912 9.054 1.00 90.25 123 TYR A C 1
ATOM 934 O O . TYR A 1 123 ? 9.581 -12.024 9.128 1.00 90.25 123 TYR A O 1
ATOM 942 N N . GLU A 1 124 ? 9.323 -10.082 8.045 1.00 83.38 124 GLU A N 1
ATOM 943 C CA . GLU A 1 124 ? 10.392 -10.352 7.082 1.00 83.38 124 GLU A CA 1
ATOM 944 C C . GLU A 1 124 ? 11.776 -10.343 7.745 1.00 83.38 124 GLU A C 1
ATOM 946 O O . GLU A 1 124 ? 12.606 -11.194 7.429 1.00 83.38 124 GLU A O 1
ATOM 951 N N . GLY A 1 125 ? 12.002 -9.422 8.690 1.00 88.50 125 GLY A N 1
ATOM 952 C CA . GLY A 1 125 ? 13.286 -9.254 9.375 1.00 88.50 125 GLY A CA 1
ATOM 953 C C . GLY A 1 125 ? 13.429 -9.961 10.728 1.00 88.50 125 GLY A C 1
ATOM 954 O O . GLY A 1 125 ? 14.548 -10.045 11.236 1.00 88.50 125 GLY A O 1
ATOM 955 N N . CYS A 1 126 ? 12.344 -10.445 11.342 1.00 92.81 126 CYS A N 1
ATOM 956 C CA . CYS A 1 126 ? 12.396 -11.088 12.657 1.00 92.81 126 CYS A CA 1
ATOM 957 C C . CYS A 1 126 ? 11.176 -11.968 12.966 1.00 92.81 126 CYS A C 1
ATOM 959 O O . CYS A 1 126 ? 10.104 -11.823 12.390 1.00 92.81 126 CYS A O 1
ATOM 961 N N . THR A 1 127 ? 11.337 -12.853 13.943 1.00 92.75 127 THR A N 1
ATOM 962 C CA . THR A 1 127 ? 10.276 -13.666 14.539 1.00 92.75 127 THR A CA 1
ATOM 963 C C . THR A 1 127 ? 10.232 -13.407 16.034 1.00 92.75 127 THR A C 1
ATOM 965 O O . THR A 1 127 ? 11.269 -13.431 16.698 1.00 92.75 127 THR A O 1
ATOM 968 N N . VAL A 1 128 ? 9.032 -13.195 16.574 1.00 94.25 128 VAL A N 1
ATOM 969 C CA . VAL A 1 128 ? 8.793 -13.043 18.014 1.00 94.25 128 VAL A CA 1
ATOM 970 C C . VAL A 1 128 ? 7.702 -14.005 18.450 1.00 94.25 128 VAL A C 1
ATOM 972 O O . VAL A 1 128 ? 6.649 -14.083 17.821 1.00 94.25 128 VAL A O 1
ATOM 975 N N . ALA A 1 129 ? 7.909 -14.700 19.565 1.00 93.38 129 ALA A N 1
ATOM 976 C CA . ALA A 1 129 ? 6.860 -15.487 20.190 1.00 93.38 129 ALA A CA 1
ATOM 977 C C . ALA A 1 129 ? 6.872 -15.369 21.713 1.00 93.38 129 ALA A C 1
ATOM 979 O O . ALA A 1 129 ? 7.928 -15.245 22.331 1.00 93.38 129 ALA A O 1
ATOM 980 N N . TYR A 1 130 ? 5.694 -15.471 22.325 1.00 92.62 130 TYR A N 1
ATOM 981 C CA . TYR A 1 130 ? 5.545 -15.656 23.765 1.00 92.62 130 TYR A CA 1
ATOM 982 C C . TYR A 1 130 ? 4.473 -16.698 24.098 1.00 92.62 130 TYR A C 1
ATOM 984 O O . TYR A 1 130 ? 3.593 -16.975 23.284 1.00 92.62 130 TYR A O 1
ATOM 992 N N . SER A 1 131 ? 4.562 -17.315 25.276 1.00 90.44 131 SER A N 1
ATOM 993 C CA . SER A 1 131 ? 3.673 -18.399 25.714 1.00 90.44 131 SER A CA 1
ATOM 994 C C . SER A 1 131 ? 3.687 -18.550 27.234 1.00 90.44 131 SER A C 1
ATOM 996 O O . SER A 1 131 ? 4.729 -18.383 27.862 1.00 90.44 131 SER A O 1
ATOM 998 N N . ASP A 1 132 ? 2.553 -18.915 27.833 1.00 87.12 132 ASP A N 1
ATOM 999 C CA . ASP A 1 132 ? 2.447 -19.324 29.241 1.00 87.12 132 ASP A CA 1
ATOM 1000 C C . ASP A 1 132 ? 2.804 -20.799 29.492 1.00 87.12 132 ASP A C 1
ATOM 1002 O O . ASP A 1 132 ? 3.133 -21.200 30.607 1.00 87.12 132 ASP A O 1
ATOM 1006 N N . LYS A 1 133 ? 2.768 -21.619 28.439 1.00 83.06 133 LYS A N 1
ATOM 1007 C CA . LYS A 1 133 ? 3.047 -23.067 28.479 1.00 83.06 133 LYS A CA 1
ATOM 1008 C C . LYS A 1 133 ? 4.470 -23.414 28.044 1.00 83.06 133 LYS A C 1
ATOM 1010 O O . LYS A 1 133 ? 4.807 -24.594 27.920 1.00 83.06 133 LYS A O 1
ATOM 1015 N N . GLY A 1 134 ? 5.274 -22.393 27.762 1.00 81.31 134 GLY A N 1
ATOM 1016 C CA . GLY A 1 134 ? 6.578 -22.529 27.132 1.00 81.31 134 GLY A CA 1
ATOM 1017 C C . GLY A 1 134 ? 6.488 -22.989 25.685 1.00 81.31 134 GLY A C 1
ATOM 1018 O O . GLY A 1 134 ? 5.411 -23.054 25.082 1.00 81.31 134 GLY A O 1
ATOM 1019 N N . PHE A 1 135 ? 7.654 -23.302 25.133 1.00 79.31 135 PHE A N 1
ATOM 1020 C CA . PHE A 1 135 ? 7.810 -23.794 23.775 1.00 79.31 135 PHE A CA 1
ATOM 1021 C C . PHE A 1 135 ? 8.288 -25.238 23.847 1.00 79.31 135 PHE A C 1
ATOM 1023 O O . PHE A 1 135 ? 9.432 -25.514 24.206 1.00 79.31 135 PHE A O 1
ATOM 1030 N N . LYS A 1 136 ? 7.394 -26.186 23.554 1.00 68.44 136 LYS A N 1
ATOM 1031 C CA . LYS A 1 136 ? 7.795 -27.589 23.460 1.00 68.44 136 LYS A CA 1
ATOM 1032 C C . LYS A 1 136 ? 8.589 -27.767 22.170 1.00 68.44 136 LYS A C 1
ATOM 1034 O O . LYS A 1 136 ? 8.090 -27.440 21.094 1.00 68.44 136 LYS A O 1
ATOM 1039 N N . MET A 1 137 ? 9.813 -28.274 22.299 1.00 62.16 137 MET A N 1
ATOM 1040 C CA . MET A 1 137 ? 10.598 -28.747 21.162 1.00 62.16 137 MET A CA 1
ATOM 1041 C C . MET A 1 137 ? 9.749 -29.775 20.403 1.00 62.16 137 MET A C 1
ATOM 1043 O O . MET A 1 137 ? 9.064 -30.578 21.047 1.00 62.16 137 MET A O 1
ATOM 1047 N N . PHE A 1 138 ? 9.725 -29.682 19.069 1.00 61.59 138 PHE A N 1
ATOM 1048 C CA . PHE A 1 138 ? 8.929 -30.547 18.190 1.00 61.59 138 PHE A CA 1
ATOM 1049 C C . PHE A 1 138 ? 8.997 -31.999 18.688 1.00 61.59 138 PHE A C 1
ATOM 1051 O O . PHE A 1 138 ? 10.073 -32.515 19.001 1.00 61.59 138 PHE A O 1
ATOM 1058 N N . SER A 1 139 ? 7.846 -32.650 18.873 1.00 45.59 139 SER A N 1
ATOM 1059 C CA . SER A 1 139 ? 7.871 -34.028 19.348 1.00 45.59 139 SER A CA 1
ATOM 10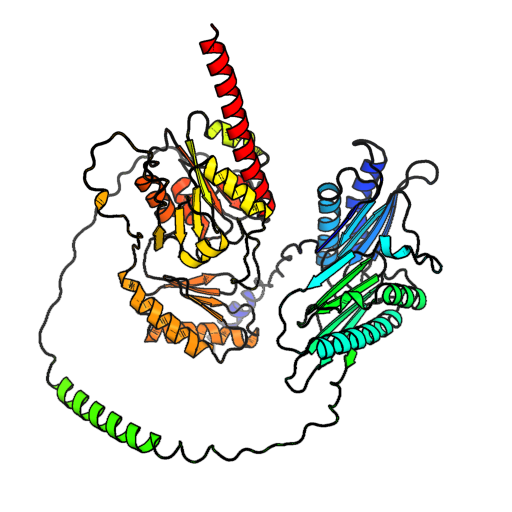60 C C . SER A 1 139 ? 8.401 -34.888 18.210 1.00 45.59 139 SER A C 1
ATOM 1062 O O . SER A 1 139 ? 7.700 -35.097 17.225 1.00 45.59 139 SER A O 1
ATOM 1064 N N . ILE A 1 140 ? 9.621 -35.407 18.371 1.00 44.97 140 ILE A N 1
ATOM 1065 C CA . ILE A 1 140 ? 10.313 -36.299 17.419 1.00 44.97 140 ILE A CA 1
ATOM 1066 C C . ILE A 1 140 ? 9.421 -37.497 17.008 1.00 44.97 140 ILE A C 1
ATOM 1068 O O . ILE A 1 140 ? 9.626 -38.091 15.956 1.00 44.97 140 ILE A O 1
ATOM 1072 N N . ASN A 1 141 ? 8.388 -37.813 17.803 1.00 38.72 141 ASN A N 1
ATOM 1073 C CA . ASN A 1 141 ? 7.479 -38.943 17.605 1.00 38.72 141 ASN A CA 1
ATOM 1074 C C . ASN A 1 141 ? 6.010 -38.559 17.350 1.00 38.72 141 ASN A C 1
ATOM 1076 O O . ASN A 1 141 ? 5.165 -39.453 17.315 1.00 38.72 141 ASN A O 1
ATOM 1080 N N . SER A 1 142 ? 5.662 -37.274 17.203 1.00 40.16 142 SER A N 1
ATOM 1081 C CA . SER A 1 142 ? 4.284 -36.876 16.892 1.00 40.16 142 SER A CA 1
ATOM 1082 C C . SER A 1 142 ? 4.197 -36.248 15.501 1.00 40.16 142 SER A C 1
ATOM 1084 O O . SER A 1 142 ? 4.627 -35.125 15.236 1.00 40.16 142 SER A O 1
ATOM 1086 N N . THR A 1 143 ? 3.542 -36.987 14.609 1.00 37.53 143 THR A N 1
ATOM 1087 C CA . THR A 1 143 ? 3.019 -36.516 13.319 1.00 37.53 143 THR A CA 1
ATOM 1088 C C . THR A 1 143 ? 1.949 -35.426 13.471 1.00 37.53 143 THR A C 1
ATOM 1090 O O . THR A 1 143 ? 1.505 -34.862 12.479 1.00 37.53 143 THR A O 1
ATOM 1093 N N . SER A 1 144 ? 1.556 -35.076 14.703 1.00 39.16 144 SER A N 1
ATOM 1094 C CA . SER A 1 144 ? 0.652 -33.961 15.012 1.00 39.16 144 SER A CA 1
ATOM 1095 C C . SER A 1 144 ? 1.372 -32.613 15.198 1.00 39.16 144 SER A C 1
ATOM 1097 O O . SER A 1 144 ? 0.750 -31.632 15.588 1.00 39.16 144 SER A O 1
ATOM 1099 N N . SER A 1 145 ? 2.683 -32.539 14.939 1.00 41.94 145 SER A N 1
ATOM 1100 C CA . SER A 1 145 ? 3.480 -31.306 15.084 1.00 41.94 145 SER A CA 1
ATOM 1101 C C . SER A 1 145 ? 3.227 -30.261 13.981 1.00 41.94 145 SER A C 1
ATOM 1103 O O . SER A 1 145 ? 3.667 -29.120 14.117 1.00 41.94 145 SER A O 1
ATOM 1105 N N . ASN A 1 146 ? 2.478 -30.618 12.928 1.00 40.69 146 ASN A N 1
ATOM 1106 C CA . ASN A 1 146 ? 2.037 -29.695 11.872 1.00 40.69 146 ASN A CA 1
ATOM 1107 C C . ASN A 1 146 ? 1.100 -28.591 12.382 1.00 40.69 146 ASN A C 1
ATOM 1109 O O . ASN A 1 146 ? 0.892 -27.601 11.689 1.00 40.69 146 ASN A O 1
ATOM 1113 N N . ASP A 1 147 ? 0.583 -28.703 13.606 1.00 47.31 147 ASP A N 1
ATOM 1114 C CA . ASP A 1 147 ? -0.339 -27.716 14.159 1.00 47.31 147 ASP A CA 1
ATOM 1115 C C . ASP A 1 147 ? 0.297 -26.339 14.431 1.00 47.31 147 ASP A C 1
ATOM 1117 O O . ASP A 1 147 ? -0.436 -25.441 14.824 1.00 47.31 147 ASP A O 1
ATOM 1121 N N . ILE A 1 148 ? 1.612 -26.107 14.260 1.00 60.03 148 ILE A N 1
ATOM 1122 C CA . ILE A 1 148 ? 2.289 -24.828 14.612 1.00 60.03 148 ILE A CA 1
ATOM 1123 C C . ILE A 1 148 ? 3.096 -24.202 13.452 1.00 60.03 148 ILE A C 1
ATOM 1125 O O . ILE A 1 148 ? 3.728 -23.169 13.650 1.00 60.03 148 ILE A O 1
ATOM 1129 N N . ALA A 1 149 ? 3.071 -24.763 12.241 1.00 71.19 149 ALA A N 1
ATOM 1130 C CA . ALA A 1 149 ? 3.718 -24.126 11.091 1.00 71.19 149 ALA A CA 1
ATOM 1131 C C . ALA A 1 149 ? 2.751 -23.164 10.378 1.00 71.19 149 ALA A C 1
ATOM 1133 O O . ALA A 1 149 ? 1.612 -23.525 10.087 1.00 71.19 149 ALA A O 1
ATOM 1134 N N . LEU A 1 150 ? 3.206 -21.943 10.105 1.00 79.00 150 LEU A N 1
ATOM 1135 C CA . LEU A 1 150 ? 2.501 -20.944 9.304 1.00 79.00 150 LEU A CA 1
ATOM 1136 C C . LEU A 1 150 ? 3.048 -20.976 7.878 1.00 79.00 150 LEU A C 1
ATOM 1138 O O . LEU A 1 150 ? 4.263 -21.004 7.675 1.00 79.00 150 LEU A O 1
ATOM 1142 N N . LEU A 1 151 ? 2.145 -21.021 6.900 1.00 82.81 151 LEU A N 1
ATOM 1143 C CA . LEU A 1 151 ? 2.451 -21.286 5.497 1.00 82.81 151 LEU A CA 1
ATOM 1144 C C . LEU A 1 151 ? 1.857 -20.191 4.616 1.00 82.81 151 LEU A C 1
ATOM 1146 O O . LEU A 1 151 ? 0.657 -19.919 4.665 1.00 82.81 151 LEU A O 1
ATOM 1150 N N . LYS A 1 152 ? 2.692 -19.614 3.753 1.00 81.62 152 LYS A N 1
ATOM 1151 C CA . LYS A 1 152 ? 2.297 -18.579 2.799 1.00 81.62 152 LYS A CA 1
ATOM 1152 C C . LYS A 1 152 ? 2.812 -18.911 1.407 1.00 81.62 152 LYS A C 1
ATOM 1154 O O . LYS A 1 152 ? 3.944 -19.357 1.234 1.00 81.62 152 LYS A O 1
ATOM 1159 N N . TYR A 1 153 ? 1.971 -18.656 0.411 1.00 81.25 153 TYR A N 1
ATOM 1160 C CA . TYR A 1 153 ? 2.245 -18.967 -0.987 1.00 81.25 153 TYR A CA 1
ATOM 1161 C C . TYR A 1 153 ? 2.311 -17.709 -1.841 1.00 81.25 153 TYR A C 1
ATOM 1163 O O . TYR A 1 153 ? 1.508 -16.788 -1.666 1.00 81.25 153 TYR A O 1
ATOM 1171 N N . ASN A 1 154 ? 3.175 -17.737 -2.849 1.00 75.25 154 ASN A N 1
ATOM 1172 C CA . ASN A 1 154 ? 3.144 -16.805 -3.962 1.00 75.25 154 ASN A CA 1
ATOM 1173 C C . ASN A 1 154 ? 2.390 -17.452 -5.134 1.00 75.25 154 ASN A C 1
ATOM 1175 O O . ASN A 1 154 ? 2.895 -18.355 -5.799 1.00 75.25 154 ASN A O 1
ATOM 1179 N N . LYS A 1 155 ? 1.153 -16.999 -5.374 1.00 74.00 155 LYS A N 1
ATOM 1180 C CA . LYS A 1 155 ? 0.258 -17.521 -6.428 1.00 74.00 155 LYS A CA 1
ATOM 1181 C C . LYS A 1 155 ? 0.326 -16.724 -7.736 1.00 74.00 155 LYS A C 1
ATOM 1183 O O . LYS A 1 155 ? -0.620 -16.734 -8.523 1.00 74.00 155 LYS A O 1
ATOM 1188 N N . SER A 1 156 ? 1.406 -15.977 -7.955 1.00 70.75 156 SER A N 1
ATOM 1189 C CA . SER A 1 156 ? 1.611 -15.274 -9.224 1.00 70.75 156 SER A CA 1
ATOM 1190 C C . SER A 1 156 ? 1.767 -16.278 -10.377 1.00 70.75 156 SER A C 1
ATOM 1192 O O . SER A 1 156 ? 2.120 -17.434 -10.165 1.00 70.75 156 SER A O 1
ATOM 1194 N N . ARG A 1 157 ? 1.493 -15.855 -11.616 1.00 64.75 157 ARG A N 1
ATOM 1195 C CA . ARG A 1 157 ? 1.750 -16.692 -12.800 1.00 64.75 157 ARG A CA 1
ATOM 1196 C C . ARG A 1 157 ? 3.235 -16.633 -13.151 1.00 64.75 157 ARG A C 1
ATOM 1198 O O . ARG A 1 157 ? 3.776 -15.533 -13.231 1.00 64.75 157 ARG A O 1
ATOM 1205 N N . ALA A 1 158 ? 3.859 -17.779 -13.416 1.00 65.38 158 ALA A N 1
ATOM 1206 C CA . ALA A 1 158 ? 5.201 -17.840 -13.991 1.00 65.38 158 ALA A CA 1
ATOM 1207 C C . ALA A 1 158 ? 5.157 -18.326 -15.442 1.00 65.38 158 ALA A C 1
ATOM 1209 O O . ALA A 1 158 ? 4.307 -19.131 -15.816 1.00 65.38 158 ALA A O 1
ATOM 1210 N N . ALA A 1 159 ? 6.095 -17.829 -16.248 1.00 71.88 159 ALA A N 1
ATOM 1211 C CA . ALA A 1 159 ? 6.291 -18.209 -17.646 1.00 71.88 159 ALA A CA 1
ATOM 1212 C C . ALA A 1 159 ? 7.191 -19.455 -17.804 1.00 71.88 159 ALA A C 1
ATOM 1214 O O . ALA A 1 159 ? 7.854 -19.607 -18.822 1.00 71.88 159 ALA A O 1
ATOM 1215 N N . ILE A 1 160 ? 7.231 -20.327 -16.791 1.00 77.38 160 ILE A N 1
ATOM 1216 C CA . ILE A 1 160 ? 8.024 -21.562 -16.768 1.00 77.38 160 ILE A CA 1
ATOM 1217 C C . ILE A 1 160 ? 7.107 -22.756 -16.501 1.00 77.38 160 ILE A C 1
ATOM 1219 O O . ILE A 1 160 ? 6.088 -22.628 -15.815 1.00 77.38 160 ILE A O 1
ATOM 1223 N N . GLU A 1 161 ? 7.466 -23.925 -17.032 1.00 79.94 161 GLU A N 1
ATOM 1224 C CA . GLU A 1 161 ? 6.751 -25.161 -16.727 1.00 79.94 161 GLU A CA 1
ATOM 1225 C C . GLU A 1 161 ? 6.772 -25.453 -15.224 1.00 79.94 161 GLU A C 1
ATOM 1227 O O . GLU A 1 161 ? 7.819 -25.439 -14.572 1.00 79.94 161 GLU A O 1
ATOM 1232 N N . SER A 1 162 ? 5.591 -25.746 -14.676 1.00 81.81 162 SER A N 1
ATOM 1233 C CA . SER A 1 162 ? 5.415 -25.903 -13.233 1.00 81.81 162 SER A CA 1
ATOM 1234 C C . SER A 1 162 ? 6.277 -27.035 -12.663 1.00 81.81 162 SER A C 1
ATOM 1236 O O . SER A 1 162 ? 6.864 -26.866 -11.603 1.00 81.81 162 SER A O 1
ATOM 1238 N N . ASP A 1 163 ? 6.440 -28.146 -13.387 1.00 86.69 163 ASP A N 1
ATOM 1239 C CA . ASP A 1 163 ? 7.262 -29.282 -12.943 1.00 86.69 163 ASP A CA 1
ATOM 1240 C C . ASP A 1 163 ? 8.756 -28.923 -12.827 1.00 86.69 163 ASP A C 1
ATOM 1242 O O . ASP A 1 163 ? 9.410 -29.287 -11.849 1.00 86.69 163 ASP A O 1
ATOM 1246 N N . VAL A 1 164 ? 9.286 -28.148 -13.781 1.00 88.94 164 VAL A N 1
ATOM 1247 C CA . VAL A 1 164 ? 10.682 -27.676 -13.767 1.00 88.94 164 VAL A CA 1
ATOM 1248 C C . VAL A 1 164 ? 10.919 -26.755 -12.573 1.00 88.94 164 VAL A C 1
ATOM 1250 O O . VAL A 1 164 ? 11.886 -26.933 -11.830 1.00 88.94 164 VAL A O 1
ATOM 1253 N N . LEU A 1 165 ? 10.009 -25.803 -12.349 1.00 89.62 165 LEU A N 1
ATOM 1254 C CA . LEU A 1 165 ? 10.088 -24.881 -11.220 1.00 89.62 165 LEU A CA 1
ATOM 1255 C C . LEU A 1 165 ? 10.006 -25.611 -9.879 1.00 89.62 165 LEU A C 1
ATOM 1257 O O . LEU A 1 165 ? 10.836 -25.372 -9.008 1.00 89.62 165 LEU A O 1
ATOM 1261 N N . GLN A 1 166 ? 9.039 -26.514 -9.721 1.00 89.50 166 GLN A N 1
ATOM 1262 C CA . GLN A 1 166 ? 8.808 -27.240 -8.473 1.00 89.50 166 GLN A CA 1
ATOM 1263 C C . GLN A 1 166 ? 9.984 -28.148 -8.114 1.00 89.50 166 GLN A C 1
ATOM 1265 O O . GLN A 1 166 ? 10.485 -28.089 -6.992 1.00 89.50 166 GLN A O 1
ATOM 1270 N N . LYS A 1 167 ? 10.485 -28.939 -9.072 1.00 91.38 167 LYS A N 1
ATOM 1271 C CA . LYS A 1 167 ? 11.669 -29.790 -8.865 1.00 91.38 167 LYS A CA 1
ATOM 1272 C C . LYS A 1 167 ? 12.918 -28.961 -8.592 1.00 91.38 167 LYS A C 1
ATOM 1274 O O . LYS A 1 167 ? 13.710 -29.308 -7.717 1.00 91.38 167 LYS A O 1
ATOM 1279 N N . GLY A 1 168 ? 13.083 -27.854 -9.315 1.00 93.62 168 GLY A N 1
ATOM 1280 C CA . GLY A 1 168 ? 14.170 -26.910 -9.096 1.00 93.62 168 GLY A CA 1
ATOM 1281 C C . GLY A 1 168 ? 14.144 -26.326 -7.685 1.00 93.62 168 GLY A C 1
ATOM 1282 O O . GLY A 1 168 ? 15.144 -26.425 -6.974 1.00 93.62 168 GLY A O 1
ATOM 1283 N N . ALA A 1 169 ? 12.993 -25.804 -7.257 1.00 94.31 169 ALA A N 1
ATOM 1284 C CA . ALA A 1 169 ? 12.777 -25.253 -5.924 1.00 94.31 169 ALA A CA 1
ATOM 1285 C C . ALA A 1 169 ? 13.013 -26.297 -4.825 1.00 94.31 169 ALA A C 1
ATOM 1287 O O . ALA A 1 169 ? 13.778 -26.025 -3.905 1.00 94.31 169 ALA A O 1
ATOM 1288 N N . ALA A 1 170 ? 12.446 -27.501 -4.952 1.00 94.00 170 ALA A N 1
ATOM 1289 C CA . ALA A 1 170 ? 12.638 -28.582 -3.987 1.00 94.00 170 ALA A CA 1
ATOM 1290 C C . ALA A 1 170 ? 14.118 -28.979 -3.853 1.00 94.00 170 ALA A C 1
ATOM 1292 O O . ALA A 1 170 ? 14.641 -29.051 -2.743 1.00 94.00 170 ALA A O 1
ATOM 1293 N N . SER A 1 171 ? 14.823 -29.144 -4.981 1.00 95.25 171 SER A N 1
ATOM 1294 C CA . SER A 1 171 ? 16.257 -29.471 -4.970 1.00 95.25 171 SER A CA 1
ATOM 1295 C C . SER A 1 171 ? 17.116 -28.369 -4.345 1.00 95.25 171 SER A C 1
ATOM 1297 O O . SER A 1 171 ? 18.087 -28.660 -3.648 1.00 95.25 171 SER A O 1
ATOM 1299 N N . LEU A 1 172 ? 16.754 -27.100 -4.569 1.00 97.38 172 LEU A N 1
ATOM 1300 C CA . LEU A 1 172 ? 17.455 -25.975 -3.965 1.00 97.38 172 LEU A CA 1
ATOM 1301 C C . LEU A 1 172 ? 17.179 -25.893 -2.462 1.00 97.38 172 LEU A C 1
ATOM 1303 O O . LEU A 1 172 ? 18.120 -25.691 -1.698 1.00 97.38 172 LEU A O 1
ATOM 1307 N N . ILE A 1 173 ? 15.923 -26.080 -2.042 1.00 97.06 173 ILE A N 1
ATOM 1308 C CA . ILE A 1 173 ? 15.531 -26.098 -0.630 1.00 97.06 173 ILE A CA 1
ATOM 1309 C C . ILE A 1 173 ? 16.275 -27.190 0.129 1.00 97.06 173 ILE A C 1
ATOM 1311 O O . ILE A 1 173 ? 16.850 -26.900 1.172 1.00 97.06 173 ILE A O 1
ATOM 1315 N N . ASP A 1 174 ? 16.359 -28.405 -0.411 1.00 96.38 174 ASP A N 1
ATOM 1316 C CA . ASP A 1 174 ? 17.137 -29.481 0.210 1.00 96.38 174 ASP A CA 1
ATOM 1317 C C . ASP A 1 174 ? 18.593 -29.070 0.462 1.00 96.38 174 ASP A C 1
ATOM 1319 O O . ASP A 1 174 ? 19.113 -29.265 1.563 1.00 96.38 174 ASP A O 1
ATOM 1323 N N . ALA A 1 175 ? 19.227 -28.439 -0.528 1.00 97.69 175 ALA A N 1
ATOM 1324 C CA . ALA A 1 175 ? 20.614 -28.009 -0.424 1.00 97.69 175 ALA A CA 1
ATOM 1325 C C . ALA A 1 175 ? 20.810 -26.859 0.580 1.00 97.69 175 ALA A C 1
ATOM 1327 O O . ALA A 1 175 ? 21.778 -26.876 1.344 1.00 97.69 175 ALA A O 1
ATOM 1328 N N . VAL A 1 176 ? 19.907 -25.868 0.625 1.00 98.06 176 VAL A N 1
ATOM 1329 C CA . VAL A 1 176 ? 20.005 -24.789 1.627 1.00 98.06 176 VAL A CA 1
ATOM 1330 C C . VAL A 1 176 ? 19.655 -25.271 3.034 1.00 98.06 176 VAL A C 1
ATOM 1332 O O . VAL A 1 176 ? 20.250 -24.775 3.986 1.00 98.06 176 VAL A O 1
ATOM 1335 N N . ILE A 1 177 ? 18.775 -26.267 3.190 1.00 97.62 177 ILE A N 1
ATOM 1336 C CA . ILE A 1 177 ? 18.483 -26.903 4.485 1.00 97.62 177 ILE A CA 1
ATOM 1337 C C . ILE A 1 177 ? 19.730 -27.588 5.039 1.00 97.62 177 ILE A C 1
ATOM 1339 O O . ILE A 1 177 ? 20.104 -27.354 6.191 1.00 97.62 177 ILE A O 1
ATOM 1343 N N . ASP A 1 178 ? 20.386 -28.413 4.219 1.00 97.75 178 ASP A N 1
ATOM 1344 C CA . ASP A 1 178 ? 21.618 -29.092 4.619 1.00 97.75 178 ASP A CA 1
ATOM 1345 C C . ASP A 1 178 ? 22.687 -28.052 4.983 1.00 97.75 178 ASP A C 1
ATOM 1347 O O . ASP A 1 178 ? 23.329 -28.151 6.032 1.00 97.75 178 ASP A O 1
ATOM 1351 N N . LYS A 1 179 ? 22.792 -26.975 4.190 1.00 98.25 179 LYS A N 1
ATOM 1352 C CA . LYS A 1 179 ? 23.760 -25.913 4.455 1.00 98.25 179 LYS A CA 1
ATOM 1353 C C . LYS A 1 179 ? 23.478 -25.128 5.738 1.00 98.25 179 LYS A C 1
ATOM 1355 O O . LYS A 1 179 ? 24.409 -24.847 6.491 1.00 98.25 179 LYS A O 1
ATOM 1360 N N . ALA A 1 180 ? 22.223 -24.783 6.016 1.00 97.62 180 ALA A N 1
ATOM 1361 C CA . ALA A 1 180 ? 21.840 -24.085 7.243 1.00 97.62 180 ALA A CA 1
ATOM 1362 C C . ALA A 1 180 ? 22.125 -24.946 8.485 1.00 97.62 180 ALA A C 1
ATOM 1364 O O . ALA A 1 180 ? 22.639 -24.454 9.491 1.00 97.62 180 ALA A O 1
ATOM 1365 N N . ALA A 1 181 ? 21.875 -26.255 8.413 1.00 96.94 181 ALA A N 1
ATOM 1366 C CA . ALA A 1 181 ? 22.182 -27.173 9.506 1.00 96.94 181 ALA A CA 1
ATOM 1367 C C . ALA A 1 181 ? 23.691 -27.270 9.806 1.00 96.94 181 ALA A C 1
ATOM 1369 O O . ALA A 1 181 ? 24.081 -27.330 10.976 1.00 96.94 181 ALA A O 1
ATOM 1370 N N . GLU A 1 182 ? 24.545 -27.245 8.777 1.00 96.81 182 GLU A N 1
ATOM 1371 C CA . GLU A 1 182 ? 26.009 -27.245 8.927 1.00 96.81 182 GLU A CA 1
ATOM 1372 C C . GLU A 1 182 ? 26.542 -25.990 9.632 1.00 96.81 182 GLU A C 1
ATOM 1374 O O . GLU A 1 182 ? 27.506 -26.067 10.395 1.00 96.81 182 GLU A O 1
ATOM 1379 N N . LEU A 1 183 ? 25.929 -24.829 9.384 1.00 95.25 183 LEU A N 1
ATOM 1380 C CA . LEU A 1 183 ? 26.432 -23.518 9.809 1.00 95.25 183 LEU A CA 1
ATOM 1381 C C . LEU A 1 183 ? 26.088 -23.170 11.269 1.00 95.25 183 LEU A C 1
ATOM 1383 O O . LEU A 1 183 ? 25.619 -22.076 11.562 1.00 95.25 183 LEU A O 1
ATOM 1387 N N . SER A 1 184 ? 26.342 -24.076 12.212 1.00 92.81 184 SER A N 1
ATOM 1388 C CA . SER A 1 184 ? 26.168 -23.804 13.648 1.00 92.81 184 SER A CA 1
ATOM 1389 C C . SER A 1 184 ? 27.184 -22.771 14.170 1.00 92.81 184 SER A C 1
ATOM 1391 O O . SER A 1 184 ? 28.366 -22.868 13.826 1.00 92.81 184 SER A O 1
ATOM 1393 N N . PRO A 1 185 ? 26.794 -21.811 15.035 1.00 91.31 185 PRO A N 1
ATOM 1394 C CA . PRO A 1 185 ? 25.460 -21.600 15.620 1.00 91.31 185 PRO A CA 1
ATOM 1395 C C . PRO A 1 185 ? 24.578 -20.604 14.841 1.00 91.31 185 PRO A C 1
ATOM 1397 O O . PRO A 1 185 ? 23.522 -20.215 15.324 1.00 91.31 185 PRO A O 1
ATOM 1400 N N . VAL A 1 186 ? 25.022 -20.139 13.669 1.00 91.94 186 VAL A N 1
ATOM 1401 C CA . VAL A 1 186 ? 24.323 -19.114 12.869 1.00 91.94 186 VAL A CA 1
ATOM 1402 C C . VAL A 1 186 ? 23.052 -19.672 12.231 1.00 91.94 186 VAL A C 1
ATOM 1404 O O . VAL A 1 186 ? 22.051 -18.976 12.143 1.00 91.94 186 VAL A O 1
ATOM 1407 N N . HIS A 1 187 ? 23.108 -20.925 11.786 1.00 95.94 187 HIS A N 1
ATOM 1408 C CA . HIS A 1 187 ? 22.018 -21.663 11.168 1.00 95.94 187 HIS A CA 1
ATOM 1409 C C . HIS A 1 187 ? 21.260 -20.905 10.077 1.00 95.94 187 HIS A C 1
ATOM 1411 O O . HIS A 1 187 ? 20.046 -21.002 10.017 1.00 95.94 187 HIS A O 1
ATOM 1417 N N . PHE A 1 188 ? 21.959 -20.175 9.207 1.00 96.00 188 PHE A N 1
ATOM 1418 C CA . PHE A 1 188 ? 21.362 -19.414 8.108 1.00 96.00 188 PHE A CA 1
ATOM 1419 C C . PHE A 1 188 ? 22.088 -19.728 6.803 1.00 96.00 188 PHE A C 1
ATOM 1421 O O . PHE A 1 188 ? 23.317 -19.631 6.736 1.00 96.00 188 PHE A O 1
ATOM 1428 N N . ALA A 1 189 ? 21.340 -20.089 5.761 1.00 97.81 189 ALA A N 1
ATOM 1429 C CA . ALA A 1 189 ? 21.890 -20.298 4.432 1.00 97.81 189 ALA A CA 1
ATOM 1430 C C . ALA A 1 189 ? 20.970 -19.774 3.333 1.00 97.81 189 ALA A C 1
ATOM 1432 O O . ALA A 1 189 ? 19.749 -19.847 3.433 1.00 97.81 189 ALA A O 1
ATOM 1433 N N . THR A 1 190 ? 21.581 -19.290 2.255 1.00 98.00 190 THR A N 1
ATOM 1434 C CA . THR A 1 190 ? 20.903 -18.794 1.055 1.00 98.00 190 THR A CA 1
ATOM 1435 C C . THR A 1 190 ? 21.382 -19.554 -0.172 1.00 98.00 190 THR A C 1
ATOM 1437 O O . THR A 1 190 ? 22.491 -20.094 -0.188 1.00 98.00 190 THR A O 1
ATOM 1440 N N . GLY A 1 191 ? 20.570 -19.590 -1.222 1.00 97.75 191 GLY A N 1
ATOM 1441 C CA . GLY A 1 191 ? 20.912 -20.317 -2.429 1.00 97.75 191 GLY A CA 1
ATOM 1442 C C . GLY A 1 191 ? 20.213 -19.826 -3.691 1.00 97.75 191 GLY A C 1
ATOM 1443 O O . GLY A 1 191 ? 19.186 -19.148 -3.627 1.00 97.75 191 GLY A O 1
ATOM 1444 N N . SER A 1 192 ? 20.780 -20.190 -4.839 1.00 97.69 192 SER A N 1
ATOM 1445 C CA . SER A 1 192 ? 20.179 -20.042 -6.162 1.00 97.69 192 SER A CA 1
ATOM 1446 C C . SER A 1 192 ? 20.305 -21.318 -6.986 1.00 97.69 192 SER A C 1
ATOM 1448 O O . SER A 1 192 ? 21.243 -22.095 -6.822 1.00 97.69 192 SER A O 1
ATOM 1450 N N . LYS A 1 193 ? 19.358 -21.523 -7.903 1.00 96.69 193 LYS A N 1
ATOM 1451 C CA . LYS A 1 193 ? 19.435 -22.556 -8.939 1.00 96.69 193 LYS A CA 1
ATOM 1452 C C . LYS A 1 193 ? 18.941 -21.998 -10.265 1.00 96.69 193 LYS A C 1
ATOM 1454 O O . LYS A 1 193 ? 17.890 -21.362 -10.313 1.00 96.69 193 LYS A O 1
ATOM 1459 N N . VAL A 1 194 ? 19.687 -22.259 -11.337 1.00 93.88 194 VAL A N 1
ATOM 1460 C CA . VAL A 1 194 ? 19.218 -22.039 -12.715 1.00 93.88 194 VAL A CA 1
ATOM 1461 C C . VAL A 1 194 ? 18.260 -23.169 -13.089 1.00 93.88 194 VAL A C 1
ATOM 1463 O O . VAL A 1 194 ? 18.576 -24.337 -12.886 1.00 93.88 194 VAL A O 1
ATOM 1466 N N . LEU A 1 195 ? 17.083 -22.829 -13.604 1.00 90.44 195 LEU A N 1
ATOM 1467 C CA . LEU A 1 195 ? 16.011 -23.780 -13.899 1.00 90.44 195 LEU A CA 1
ATOM 1468 C C . LEU A 1 195 ? 16.052 -24.282 -15.344 1.00 90.44 195 LEU A C 1
ATOM 1470 O O . LEU A 1 195 ? 15.757 -25.447 -15.595 1.00 90.44 195 LEU A O 1
ATOM 1474 N N . ASP A 1 196 ? 16.432 -23.421 -16.287 1.00 85.38 196 ASP A N 1
ATOM 1475 C CA . ASP A 1 196 ? 16.410 -23.721 -17.716 1.00 85.38 196 ASP A CA 1
ATOM 1476 C C . ASP A 1 196 ? 17.482 -22.948 -18.503 1.00 85.38 196 ASP A C 1
ATOM 1478 O O . ASP A 1 196 ? 18.286 -22.190 -17.956 1.00 85.38 196 ASP A O 1
ATOM 1482 N N . THR A 1 197 ? 17.514 -23.176 -19.818 1.00 81.44 197 THR A N 1
ATOM 1483 C CA . THR A 1 197 ? 18.439 -22.515 -20.748 1.00 81.44 197 THR A CA 1
ATOM 1484 C C . THR A 1 197 ? 18.108 -21.049 -21.004 1.00 81.44 197 THR A C 1
ATOM 1486 O O . THR A 1 197 ? 18.976 -20.324 -21.486 1.00 81.44 197 THR A O 1
ATOM 1489 N N . ASP A 1 198 ? 16.889 -20.617 -20.678 1.00 81.94 198 ASP A N 1
ATOM 1490 C CA . ASP A 1 198 ? 16.450 -19.225 -20.815 1.00 81.94 198 ASP A CA 1
ATOM 1491 C C . ASP A 1 198 ? 16.939 -18.363 -19.638 1.00 81.94 198 ASP A C 1
ATOM 1493 O O . ASP A 1 198 ? 16.833 -17.137 -19.658 1.00 81.94 198 ASP A O 1
ATOM 1497 N N . GLY A 1 199 ? 17.553 -18.998 -18.634 1.00 82.12 199 GLY A N 1
ATOM 1498 C CA . GLY A 1 199 ? 18.204 -18.330 -17.516 1.00 82.12 199 GLY A CA 1
ATOM 1499 C C . GLY A 1 199 ? 17.261 -18.022 -16.360 1.00 82.12 199 GLY A C 1
ATOM 1500 O O . GLY A 1 199 ? 17.642 -17.253 -15.473 1.00 82.12 199 GLY A O 1
ATOM 1501 N N . HIS A 1 200 ? 16.065 -18.621 -16.324 1.00 88.50 200 HIS A N 1
ATOM 1502 C CA . HIS A 1 200 ? 15.185 -18.500 -15.167 1.00 88.50 200 HIS A CA 1
ATOM 1503 C C . HIS A 1 200 ? 15.877 -19.066 -13.924 1.00 88.50 200 HIS A C 1
ATOM 1505 O O . HIS A 1 200 ? 16.520 -20.118 -13.972 1.00 88.50 200 HIS A O 1
ATOM 1511 N N . LYS A 1 201 ? 15.749 -18.366 -12.795 1.00 92.31 201 LYS A N 1
ATOM 1512 C CA . LYS A 1 201 ? 16.342 -18.767 -11.518 1.00 92.31 201 LYS A CA 1
ATOM 1513 C C . LYS A 1 201 ? 15.284 -18.882 -10.434 1.00 92.31 201 LYS A C 1
ATOM 1515 O O . LYS A 1 201 ? 14.301 -18.146 -10.427 1.00 92.31 201 LYS A O 1
ATOM 1520 N N . VAL A 1 202 ? 15.538 -19.781 -9.495 1.00 94.94 202 VAL A N 1
ATOM 1521 C CA . VAL A 1 202 ? 14.874 -19.810 -8.193 1.00 94.94 202 VAL A CA 1
ATOM 1522 C C . VAL A 1 202 ? 15.892 -19.473 -7.113 1.00 94.94 202 VAL A C 1
ATOM 1524 O O . VAL A 1 202 ? 17.064 -19.843 -7.215 1.00 94.94 202 VAL A O 1
ATOM 1527 N N . TYR A 1 203 ? 15.437 -18.754 -6.096 1.00 96.88 203 TYR A N 1
ATOM 1528 C CA . TYR A 1 203 ? 16.209 -18.341 -4.936 1.00 96.88 203 TYR A CA 1
ATOM 1529 C C . TYR A 1 203 ? 15.580 -18.934 -3.689 1.00 96.88 203 TYR A C 1
ATOM 1531 O O . TYR A 1 203 ? 14.356 -19.025 -3.601 1.00 96.88 203 TYR A O 1
ATOM 1539 N N . ALA A 1 204 ? 16.404 -19.316 -2.722 1.00 97.38 204 ALA A N 1
ATOM 1540 C CA . ALA A 1 204 ? 15.930 -19.868 -1.466 1.00 97.38 204 ALA A CA 1
ATOM 1541 C C . ALA A 1 204 ? 16.768 -19.404 -0.280 1.00 97.38 204 ALA A C 1
ATOM 1543 O O . ALA A 1 204 ? 17.952 -19.105 -0.426 1.00 97.38 204 ALA A O 1
ATOM 1544 N N . LEU A 1 205 ? 16.160 -19.401 0.900 1.00 96.88 205 LEU A N 1
ATOM 1545 C CA . LEU A 1 205 ? 16.868 -19.368 2.171 1.00 96.88 205 LEU A CA 1
ATOM 1546 C C . LEU A 1 205 ? 16.266 -20.384 3.132 1.00 96.88 205 LEU A C 1
ATOM 1548 O O . LEU A 1 205 ? 15.079 -20.703 3.036 1.00 96.88 205 LEU A O 1
ATOM 1552 N N . ALA A 1 206 ? 17.087 -20.862 4.055 1.00 97.50 206 ALA A N 1
ATOM 1553 C CA . ALA A 1 206 ? 16.666 -21.668 5.186 1.00 97.50 206 ALA A CA 1
ATOM 1554 C C . ALA A 1 206 ? 17.381 -21.180 6.444 1.00 97.50 206 ALA A C 1
ATOM 1556 O O . ALA A 1 206 ? 18.576 -20.862 6.399 1.00 97.50 206 ALA A O 1
ATOM 1557 N N . GLU A 1 207 ? 16.657 -21.138 7.558 1.00 96.12 207 GLU A N 1
ATOM 1558 C CA . GLU A 1 207 ? 17.230 -20.758 8.837 1.00 96.12 207 GLU A CA 1
ATOM 1559 C C . GLU A 1 207 ? 16.624 -21.472 10.046 1.00 96.12 207 GLU A C 1
ATOM 1561 O O . GLU A 1 207 ? 15.499 -21.974 10.006 1.00 96.12 207 GLU A O 1
ATOM 1566 N N . CYS A 1 208 ? 17.385 -21.510 11.137 1.00 94.88 208 CYS A N 1
ATOM 1567 C CA . CYS A 1 208 ? 16.942 -21.988 12.440 1.00 94.88 208 CYS A CA 1
ATOM 1568 C C . CYS A 1 208 ? 17.357 -21.016 13.537 1.00 94.88 208 CYS A C 1
ATOM 1570 O O . CYS A 1 208 ? 18.349 -20.301 13.405 1.00 94.88 208 CYS A O 1
ATOM 1572 N N . ILE A 1 209 ? 16.662 -21.053 14.674 1.00 92.12 209 ILE A N 1
ATOM 1573 C CA . ILE A 1 209 ? 17.115 -20.284 15.828 1.00 92.12 209 ILE A CA 1
ATOM 1574 C C . ILE A 1 209 ? 18.495 -20.787 16.305 1.00 92.12 209 ILE A C 1
ATOM 1576 O O . ILE A 1 209 ? 18.717 -22.004 16.369 1.00 92.12 209 ILE A O 1
ATOM 1580 N N . PRO A 1 210 ? 19.395 -19.889 16.745 1.00 92.38 210 PRO A N 1
ATOM 1581 C CA . PRO A 1 210 ? 20.736 -20.253 17.214 1.00 92.38 210 PRO A CA 1
ATOM 1582 C C . PRO A 1 210 ? 20.795 -21.230 18.397 1.00 92.38 210 PRO A C 1
ATOM 1584 O O . PRO A 1 210 ? 21.841 -21.806 18.682 1.00 92.38 210 PRO A O 1
ATOM 1587 N N . ALA A 1 211 ? 19.687 -21.412 19.124 1.00 87.44 211 ALA A N 1
ATOM 1588 C CA . ALA A 1 211 ? 19.611 -22.331 20.259 1.00 87.44 211 ALA A CA 1
ATOM 1589 C C . ALA A 1 211 ? 19.521 -23.818 19.858 1.00 87.44 211 ALA A C 1
ATOM 1591 O O . ALA A 1 211 ? 19.622 -24.687 20.728 1.00 87.44 211 ALA A O 1
ATOM 1592 N N . LEU A 1 212 ? 19.286 -24.134 18.579 1.00 91.12 212 LEU A N 1
ATOM 1593 C CA . LEU A 1 212 ? 19.229 -25.516 18.105 1.00 91.12 212 LEU A CA 1
ATOM 1594 C C . LEU A 1 212 ? 20.627 -26.086 17.837 1.00 91.12 212 LEU A C 1
ATOM 1596 O O . LEU A 1 212 ? 21.564 -25.372 17.514 1.00 91.12 212 LEU A O 1
ATOM 1600 N N . SER A 1 213 ? 20.763 -27.408 17.953 1.00 93.56 213 SER A N 1
ATOM 1601 C CA . SER A 1 213 ? 21.922 -28.120 17.407 1.00 93.56 213 SER A CA 1
ATOM 1602 C C . SER A 1 213 ? 21.765 -28.298 15.896 1.00 93.56 213 SER A C 1
ATOM 1604 O O . SER A 1 213 ? 20.639 -28.324 15.398 1.00 93.56 213 SER A O 1
ATOM 1606 N N . SER A 1 214 ? 22.861 -28.543 15.171 1.00 95.38 214 SER A N 1
ATOM 1607 C CA . SER A 1 214 ? 22.823 -28.881 13.738 1.00 95.38 214 SER A CA 1
ATOM 1608 C C . SER A 1 214 ? 21.804 -29.973 13.398 1.00 95.38 214 SER A C 1
ATOM 1610 O O . SER A 1 214 ? 21.020 -29.810 12.469 1.00 95.38 214 SER A O 1
ATOM 1612 N N . ASN A 1 215 ? 21.739 -31.045 14.197 1.00 93.50 215 ASN A N 1
ATOM 1613 C CA . ASN A 1 215 ? 20.782 -32.134 13.977 1.00 93.50 215 ASN A CA 1
ATOM 1614 C C . ASN A 1 215 ? 19.331 -31.691 14.200 1.00 93.50 215 ASN A C 1
ATOM 1616 O O . ASN A 1 215 ? 18.450 -32.074 13.436 1.00 93.50 215 ASN A O 1
ATOM 1620 N N . ASN A 1 216 ? 19.070 -30.882 15.231 1.00 91.81 216 ASN A N 1
ATOM 1621 C CA . ASN A 1 216 ? 17.721 -30.389 15.502 1.00 91.81 216 ASN A CA 1
ATOM 1622 C C . ASN A 1 216 ? 17.281 -29.349 14.467 1.00 91.81 216 ASN A C 1
ATOM 1624 O O . ASN A 1 216 ? 16.112 -29.341 14.093 1.00 91.81 216 ASN A O 1
ATOM 1628 N N . CYS A 1 217 ? 18.201 -28.507 13.991 1.00 94.19 217 CYS A N 1
ATOM 1629 C CA . CYS A 1 217 ? 17.946 -27.568 12.904 1.00 94.19 217 CYS A CA 1
ATOM 1630 C C . CYS A 1 217 ? 17.594 -28.317 11.614 1.00 94.19 217 CYS A C 1
ATOM 1632 O O . CYS A 1 217 ? 16.531 -28.084 11.038 1.00 94.19 217 CYS A O 1
ATOM 1634 N N . HIS A 1 218 ? 18.426 -29.293 11.227 1.00 95.06 218 HIS A N 1
ATOM 1635 C CA . HIS A 1 218 ? 18.171 -30.151 10.069 1.00 95.06 218 HIS A CA 1
ATOM 1636 C C . HIS A 1 218 ? 16.809 -30.831 10.165 1.00 95.06 218 HIS A C 1
ATOM 1638 O O . HIS A 1 218 ? 15.983 -30.708 9.266 1.00 95.06 218 HIS A O 1
ATOM 1644 N N . HIS A 1 219 ? 16.540 -31.485 11.295 1.00 91.19 219 HIS A N 1
ATOM 1645 C CA . HIS A 1 219 ? 15.283 -32.185 11.513 1.00 91.19 219 HIS A CA 1
ATOM 1646 C C . HIS A 1 219 ? 14.074 -31.240 11.462 1.00 91.19 219 HIS A C 1
ATOM 1648 O O . HIS A 1 219 ? 13.076 -31.571 10.828 1.00 91.19 219 HIS A O 1
ATOM 1654 N N . CYS A 1 220 ? 14.161 -30.056 12.077 1.00 90.25 220 CYS A N 1
ATOM 1655 C CA . CYS A 1 220 ? 13.087 -29.063 12.050 1.00 90.25 220 CYS A CA 1
ATOM 1656 C C . CYS A 1 220 ? 12.755 -28.632 10.616 1.00 90.25 220 CYS A C 1
ATOM 1658 O O . CYS A 1 220 ? 11.598 -28.693 10.202 1.00 90.25 220 CYS A O 1
ATOM 1660 N N . LEU A 1 221 ? 13.771 -28.256 9.838 1.00 93.06 221 LEU A N 1
ATOM 1661 C CA . LEU A 1 221 ? 13.600 -27.824 8.453 1.00 93.06 221 LEU A CA 1
ATOM 1662 C C . LEU A 1 221 ? 13.061 -28.951 7.562 1.00 93.06 221 LEU A C 1
ATOM 1664 O O . LEU A 1 221 ? 12.194 -28.719 6.720 1.00 93.06 221 LEU A O 1
ATOM 1668 N N . ARG A 1 222 ? 13.518 -30.189 7.782 1.00 91.62 222 ARG A N 1
ATOM 1669 C CA . ARG A 1 222 ? 13.021 -31.373 7.067 1.00 91.62 222 ARG A CA 1
ATOM 1670 C C . ARG A 1 222 ? 11.556 -31.676 7.374 1.00 91.62 222 ARG A C 1
ATOM 1672 O O . ARG A 1 222 ? 10.846 -32.081 6.464 1.00 91.62 222 ARG A O 1
ATOM 1679 N N . LEU A 1 223 ? 11.087 -31.446 8.603 1.00 86.06 223 LEU A N 1
ATOM 1680 C CA . LEU A 1 223 ? 9.664 -31.581 8.941 1.00 86.06 223 LEU A CA 1
ATOM 1681 C C . LEU A 1 223 ? 8.789 -30.556 8.207 1.00 86.06 223 LEU A C 1
ATOM 1683 O O . LEU A 1 223 ? 7.658 -30.872 7.848 1.00 86.06 223 LEU A O 1
ATOM 1687 N N . LEU A 1 224 ? 9.299 -29.342 7.983 1.00 86.44 224 LEU A N 1
ATOM 1688 C CA . LEU A 1 224 ? 8.582 -28.309 7.233 1.00 86.44 224 LEU A CA 1
ATOM 1689 C C . LEU A 1 224 ? 8.574 -28.572 5.716 1.00 86.44 224 LEU A C 1
ATOM 1691 O O . LEU A 1 224 ? 7.659 -28.132 5.015 1.00 86.44 224 LEU A O 1
ATOM 1695 N N . ASN A 1 225 ? 9.584 -29.278 5.199 1.00 88.88 225 ASN A N 1
ATOM 1696 C CA . ASN A 1 225 ? 9.746 -29.536 3.772 1.00 88.88 225 ASN A CA 1
ATOM 1697 C C . ASN A 1 225 ? 8.789 -30.637 3.285 1.00 88.88 225 ASN A C 1
ATOM 1699 O O . ASN A 1 225 ? 9.128 -31.819 3.256 1.00 88.88 225 ASN A O 1
ATOM 1703 N N . SER A 1 226 ? 7.577 -30.233 2.904 1.00 81.19 226 SER A N 1
ATOM 1704 C CA . SER A 1 226 ? 6.543 -31.103 2.333 1.00 81.19 226 SER A CA 1
ATOM 1705 C C . SER A 1 226 ? 6.238 -30.726 0.883 1.00 81.19 226 SER A C 1
ATOM 1707 O O . SER A 1 226 ? 6.346 -29.561 0.511 1.00 81.19 226 SER A O 1
ATOM 1709 N N . GLU A 1 227 ? 5.782 -31.680 0.062 1.00 74.06 227 GLU A N 1
ATOM 1710 C CA . GLU A 1 227 ? 5.436 -31.426 -1.353 1.00 74.06 227 GLU A CA 1
ATOM 1711 C C . GLU A 1 227 ? 4.405 -30.295 -1.535 1.00 74.06 227 GLU A C 1
ATOM 1713 O O . GLU A 1 227 ? 4.409 -29.582 -2.540 1.00 74.06 227 GLU A O 1
ATOM 1718 N N . GLN A 1 228 ? 3.554 -30.075 -0.528 1.00 74.56 228 GLN A N 1
ATOM 1719 C CA . GLN A 1 228 ? 2.500 -29.065 -0.548 1.00 74.56 228 GLN A CA 1
ATOM 1720 C C . GLN A 1 228 ? 3.028 -27.630 -0.715 1.00 74.56 228 GLN A C 1
ATOM 1722 O O . GLN A 1 228 ? 2.289 -26.778 -1.210 1.00 74.56 228 GLN A O 1
ATOM 1727 N N . ILE A 1 229 ? 4.275 -27.328 -0.325 1.00 80.62 229 ILE A N 1
ATOM 1728 C CA . ILE A 1 229 ? 4.820 -25.964 -0.459 1.00 80.62 229 ILE A CA 1
ATOM 1729 C C . ILE A 1 229 ? 5.195 -25.597 -1.902 1.00 80.62 229 ILE A C 1
ATOM 1731 O O . ILE A 1 229 ? 5.284 -24.412 -2.227 1.00 80.62 229 ILE A O 1
ATOM 1735 N N . TYR A 1 230 ? 5.376 -26.595 -2.769 1.00 84.44 230 TYR A N 1
ATOM 1736 C CA . TYR A 1 230 ? 5.791 -26.400 -4.160 1.00 84.44 230 TYR A CA 1
ATOM 1737 C C . TYR A 1 230 ? 4.608 -26.415 -5.139 1.00 84.44 230 TYR A C 1
ATOM 1739 O O . TYR A 1 230 ? 4.668 -25.796 -6.197 1.00 84.44 230 TYR A O 1
ATOM 1747 N N . SER A 1 231 ? 3.516 -27.098 -4.796 1.00 75.06 231 SER A N 1
ATOM 1748 C CA . SER A 1 231 ? 2.404 -27.346 -5.720 1.00 75.06 231 SER A CA 1
ATOM 1749 C C . SER A 1 231 ? 1.705 -26.064 -6.193 1.00 75.06 231 SER A C 1
ATOM 1751 O O . SER A 1 231 ? 1.082 -25.366 -5.398 1.00 75.06 231 SER A O 1
ATOM 1753 N N . GLU A 1 232 ? 1.718 -25.824 -7.509 1.00 68.69 232 GLU A N 1
ATOM 1754 C CA . GLU A 1 232 ? 0.978 -24.745 -8.198 1.00 68.69 232 GLU A CA 1
ATOM 1755 C C . GLU A 1 232 ? 1.322 -23.314 -7.734 1.00 68.69 232 GLU A C 1
ATOM 1757 O O . GLU A 1 232 ? 0.509 -22.391 -7.843 1.00 68.69 232 GLU A O 1
ATOM 1762 N N . THR A 1 233 ? 2.536 -23.104 -7.226 1.00 78.75 233 THR A N 1
ATOM 1763 C CA . THR A 1 233 ? 3.013 -21.800 -6.745 1.00 78.75 233 THR A CA 1
ATOM 1764 C C . THR A 1 233 ? 4.306 -21.391 -7.437 1.00 78.75 233 THR A C 1
ATOM 1766 O O . THR A 1 233 ? 4.970 -22.188 -8.096 1.00 78.75 233 THR A O 1
ATOM 1769 N N . VAL A 1 234 ? 4.653 -20.109 -7.319 1.00 84.88 234 VAL A N 1
ATOM 1770 C CA . VAL A 1 234 ? 5.903 -19.537 -7.856 1.00 84.88 234 VAL A CA 1
ATOM 1771 C C . VAL A 1 234 ? 6.821 -19.007 -6.754 1.00 84.88 234 VAL A C 1
ATOM 1773 O O . VAL A 1 234 ? 7.759 -18.248 -6.995 1.00 84.88 234 VAL A O 1
ATOM 1776 N N . GLY A 1 235 ? 6.506 -19.4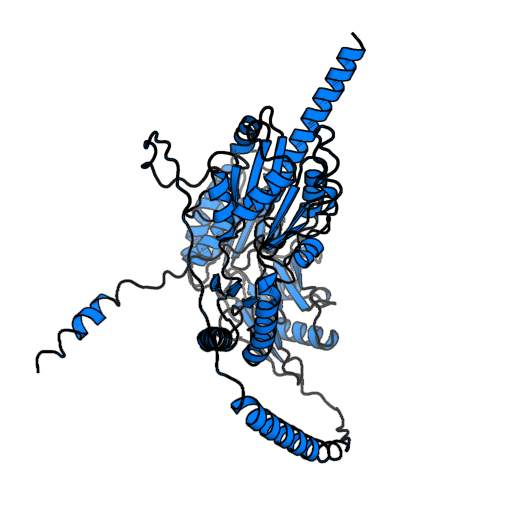11 -5.530 1.00 89.44 235 GLY A N 1
ATOM 1777 C CA . GLY A 1 235 ? 7.194 -19.071 -4.304 1.00 89.44 235 GLY A CA 1
ATOM 1778 C C . GLY A 1 235 ? 6.401 -19.585 -3.111 1.00 89.44 235 GLY A C 1
ATOM 1779 O O . GLY A 1 235 ? 5.175 -19.757 -3.169 1.00 89.44 235 GLY A O 1
ATOM 1780 N N . GLY A 1 236 ? 7.099 -19.831 -2.017 1.00 89.94 236 GLY A N 1
ATOM 1781 C CA . GLY A 1 236 ? 6.510 -20.377 -0.810 1.00 89.94 236 GLY A CA 1
ATOM 1782 C C . GLY A 1 236 ? 7.406 -20.140 0.388 1.00 89.94 236 GLY A C 1
ATOM 1783 O O . GLY A 1 236 ? 8.630 -20.195 0.288 1.00 89.94 236 GLY A O 1
ATOM 1784 N N . ARG A 1 237 ? 6.782 -19.882 1.532 1.00 91.38 237 ARG A N 1
ATOM 1785 C CA . ARG A 1 237 ? 7.448 -19.738 2.825 1.00 91.38 237 ARG A CA 1
ATOM 1786 C C . ARG A 1 237 ? 6.688 -20.534 3.861 1.00 91.38 237 ARG A C 1
ATOM 1788 O O . ARG A 1 237 ? 5.466 -20.422 3.938 1.00 91.38 237 ARG A O 1
ATOM 1795 N N . ILE A 1 238 ? 7.417 -21.283 4.673 1.00 90.44 238 ILE A N 1
ATOM 1796 C CA . ILE A 1 238 ? 6.870 -21.973 5.833 1.00 90.44 238 ILE A CA 1
ATOM 1797 C C . ILE A 1 238 ? 7.763 -21.712 7.031 1.00 90.44 238 ILE A C 1
ATOM 1799 O O . ILE A 1 238 ? 8.983 -21.824 6.940 1.00 90.44 238 ILE A O 1
ATOM 1803 N N . SER A 1 239 ? 7.146 -21.355 8.148 1.00 89.12 239 SER A N 1
ATOM 1804 C CA . SER A 1 239 ? 7.864 -20.979 9.357 1.00 89.12 239 SER A CA 1
ATOM 1805 C C . SER A 1 239 ? 7.164 -21.524 10.585 1.00 89.12 239 SER A C 1
ATOM 1807 O O . SER A 1 239 ? 5.935 -21.551 10.673 1.00 89.12 239 SER A O 1
ATOM 1809 N N . ASN A 1 240 ? 7.955 -21.938 11.558 1.00 86.25 240 ASN A N 1
ATOM 1810 C CA . ASN A 1 240 ? 7.528 -22.044 12.941 1.00 86.25 240 ASN A CA 1
ATOM 1811 C C . ASN A 1 240 ? 8.517 -21.239 13.803 1.00 86.25 240 ASN A C 1
ATOM 1813 O O . ASN A 1 240 ? 9.443 -20.613 13.302 1.00 86.25 240 ASN A O 1
ATOM 1817 N N . ILE A 1 241 ? 8.353 -21.261 15.123 1.00 86.25 241 ILE A N 1
ATOM 1818 C CA . ILE A 1 241 ? 9.226 -20.496 16.034 1.00 86.25 241 ILE A CA 1
ATOM 1819 C C . ILE A 1 241 ? 10.695 -20.968 16.071 1.00 86.25 241 ILE A C 1
ATOM 1821 O O . ILE A 1 241 ? 11.522 -20.322 16.707 1.00 86.25 241 ILE A O 1
ATOM 1825 N N . TRP A 1 242 ? 11.003 -22.124 15.484 1.00 89.19 242 TRP A N 1
ATOM 1826 C CA . TRP A 1 242 ? 12.294 -22.805 15.577 1.00 89.19 242 TRP A CA 1
ATOM 1827 C C . TRP A 1 242 ? 13.086 -22.749 14.277 1.00 89.19 242 TRP A C 1
ATOM 1829 O O . TRP A 1 242 ? 14.313 -22.667 14.323 1.00 89.19 242 TRP A O 1
ATOM 1839 N N . CYS A 1 243 ? 12.401 -22.863 13.143 1.00 91.88 243 CYS A N 1
ATOM 1840 C CA . CYS A 1 243 ? 13.010 -22.910 11.830 1.00 91.88 243 CYS A CA 1
ATOM 1841 C C . CYS A 1 243 ? 12.051 -22.438 10.741 1.00 91.88 243 CYS A C 1
ATOM 1843 O O . CYS A 1 243 ? 10.825 -22.464 10.888 1.00 91.88 243 CYS A O 1
ATOM 1845 N N . GLU A 1 244 ? 12.646 -22.049 9.624 1.00 92.94 244 GLU A N 1
ATOM 1846 C CA . GLU A 1 244 ? 11.952 -21.495 8.484 1.00 92.94 244 GLU A CA 1
ATOM 1847 C C . GLU A 1 244 ? 12.705 -21.802 7.193 1.00 92.94 244 GLU A C 1
ATOM 1849 O O . GLU A 1 244 ? 13.933 -21.807 7.163 1.00 92.94 244 GLU A O 1
ATOM 1854 N N . PHE A 1 245 ? 11.973 -21.966 6.097 1.00 94.38 245 PHE A N 1
ATOM 1855 C CA . PHE A 1 245 ? 12.550 -21.708 4.786 1.00 94.38 245 PHE A CA 1
ATOM 1856 C C . PHE A 1 245 ? 11.589 -20.936 3.888 1.00 94.38 245 PHE A C 1
ATOM 1858 O O . PHE A 1 245 ? 10.363 -20.968 4.044 1.00 94.38 245 PHE A O 1
ATOM 1865 N N . ARG A 1 246 ? 12.177 -20.263 2.902 1.00 94.88 246 ARG A N 1
ATOM 1866 C CA . ARG A 1 246 ? 11.475 -19.515 1.865 1.00 94.88 246 ARG A CA 1
ATOM 1867 C C . ARG A 1 246 ? 12.135 -19.757 0.522 1.00 94.88 246 ARG A C 1
ATOM 1869 O O . ARG A 1 246 ? 13.359 -19.805 0.440 1.00 94.88 246 ARG A O 1
ATOM 1876 N N . TRP A 1 247 ? 11.335 -19.828 -0.532 1.00 95.00 247 TRP A N 1
ATOM 1877 C CA . TRP A 1 247 ? 11.807 -19.782 -1.908 1.00 95.00 247 TRP A CA 1
ATOM 1878 C C . TRP A 1 247 ? 10.943 -18.851 -2.756 1.00 95.00 247 TRP A C 1
ATOM 1880 O O . TRP A 1 247 ? 9.743 -18.717 -2.521 1.00 95.00 247 TRP A O 1
ATOM 1890 N N . GLU A 1 248 ? 11.557 -18.201 -3.740 1.00 92.94 248 GLU A N 1
ATOM 1891 C CA . GLU A 1 248 ? 10.906 -17.283 -4.680 1.00 92.94 248 GLU A CA 1
ATOM 1892 C C . GLU A 1 248 ? 11.653 -17.296 -6.024 1.00 92.94 248 GLU A C 1
ATOM 1894 O O . GLU A 1 248 ? 12.839 -17.620 -6.092 1.00 92.94 248 GLU A O 1
ATOM 1899 N N . MET A 1 249 ? 10.993 -16.870 -7.103 1.00 87.69 249 MET A N 1
ATOM 1900 C CA . MET A 1 249 ? 11.641 -16.658 -8.412 1.00 87.69 249 MET A CA 1
ATOM 1901 C C . MET A 1 249 ? 12.414 -15.329 -8.529 1.00 87.69 249 MET A C 1
ATOM 1903 O O . MET A 1 249 ? 12.989 -15.032 -9.573 1.00 87.69 249 MET A O 1
ATOM 1907 N N . TYR A 1 250 ? 12.433 -14.513 -7.473 1.00 86.38 250 TYR A N 1
ATOM 1908 C CA . TYR A 1 250 ? 13.196 -13.265 -7.395 1.00 86.38 250 TYR A CA 1
ATOM 1909 C C . TYR A 1 250 ? 14.152 -13.305 -6.201 1.00 86.38 250 TYR A C 1
ATOM 1911 O O . TYR A 1 250 ? 13.907 -14.021 -5.237 1.00 86.38 250 TYR A O 1
ATOM 1919 N N . LEU A 1 251 ? 15.243 -12.540 -6.248 1.00 88.56 251 LEU A N 1
ATOM 1920 C CA . LEU A 1 251 ? 16.188 -12.445 -5.134 1.00 88.56 251 LEU A CA 1
ATOM 1921 C C . LEU A 1 251 ? 15.575 -11.621 -3.986 1.00 88.56 251 LEU A C 1
ATOM 1923 O O . LEU A 1 251 ? 15.160 -10.485 -4.207 1.00 88.56 251 LEU A O 1
ATOM 1927 N N . PHE A 1 252 ? 15.527 -12.176 -2.770 1.00 86.62 252 PHE A N 1
ATOM 1928 C CA . PHE A 1 252 ? 14.869 -11.554 -1.601 1.00 86.62 252 PHE A CA 1
ATOM 1929 C C . PHE A 1 252 ? 15.725 -11.516 -0.320 1.00 86.62 252 PHE A C 1
ATOM 1931 O O . PHE A 1 252 ? 15.259 -11.070 0.731 1.00 86.62 252 PHE A O 1
ATOM 1938 N N . PHE A 1 253 ? 16.973 -11.973 -0.401 1.00 88.44 253 PHE A N 1
ATOM 1939 C CA . PHE A 1 253 ? 17.962 -11.916 0.677 1.00 88.44 253 PHE A CA 1
ATOM 1940 C C . PHE A 1 253 ? 19.160 -11.063 0.254 1.00 88.44 253 PHE A C 1
ATOM 1942 O O . PHE A 1 253 ? 19.407 -10.869 -0.940 1.00 88.44 253 PHE A O 1
ATOM 1949 N N . ALA A 1 254 ? 19.900 -10.543 1.231 1.00 82.50 254 ALA A N 1
ATOM 1950 C CA . ALA A 1 254 ? 21.096 -9.754 0.972 1.00 82.50 254 ALA A CA 1
ATOM 1951 C C . ALA A 1 254 ? 22.325 -10.641 0.706 1.00 82.50 254 ALA A C 1
ATOM 1953 O O . ALA A 1 254 ? 22.495 -11.704 1.301 1.00 82.50 254 ALA A O 1
ATOM 1954 N N . GLY A 1 255 ? 23.226 -10.159 -0.152 1.00 86.38 255 GLY A N 1
ATOM 1955 C CA . GLY A 1 255 ? 24.489 -10.832 -0.456 1.00 86.38 255 GLY A CA 1
ATOM 1956 C C . GLY A 1 255 ? 24.393 -11.913 -1.534 1.00 86.38 255 GLY A C 1
ATOM 1957 O O . GLY A 1 255 ? 23.358 -12.120 -2.167 1.00 86.38 255 GLY A O 1
ATOM 1958 N N . ALA A 1 256 ? 25.526 -12.570 -1.783 1.00 89.00 256 ALA A N 1
ATOM 1959 C CA . ALA A 1 256 ? 25.606 -13.655 -2.752 1.00 89.00 256 ALA A CA 1
ATOM 1960 C C . ALA A 1 256 ? 25.034 -14.965 -2.169 1.00 89.00 256 ALA A C 1
ATOM 1962 O O . ALA A 1 256 ? 25.205 -15.213 -0.972 1.00 89.00 256 ALA A O 1
ATOM 1963 N N . PRO A 1 257 ? 24.401 -15.821 -2.994 1.00 94.25 257 PRO A N 1
ATOM 1964 C CA . PRO A 1 257 ? 23.958 -17.146 -2.572 1.00 94.25 257 PRO A CA 1
ATOM 1965 C C . PRO A 1 257 ? 25.115 -17.993 -2.021 1.00 94.25 257 PRO A C 1
ATOM 1967 O O . PRO A 1 257 ? 26.165 -18.091 -2.655 1.00 94.25 257 PRO A O 1
ATOM 1970 N N . LEU A 1 258 ? 24.929 -18.628 -0.859 1.00 96.00 258 LEU A N 1
ATOM 1971 C CA . LEU A 1 258 ? 25.922 -19.563 -0.309 1.00 96.00 258 LEU A CA 1
ATOM 1972 C C . LEU A 1 258 ? 25.937 -20.902 -1.055 1.00 96.00 258 LEU A C 1
ATOM 1974 O O . LEU A 1 258 ? 26.966 -21.574 -1.109 1.00 96.00 258 LEU A O 1
ATOM 1978 N N . VAL A 1 259 ? 24.790 -21.291 -1.607 1.00 96.81 259 VAL A N 1
ATOM 1979 C CA . VAL A 1 259 ? 24.610 -22.484 -2.433 1.00 96.81 259 VAL A CA 1
ATOM 1980 C C . VAL A 1 259 ? 24.231 -22.038 -3.841 1.00 96.81 259 VAL A C 1
ATOM 1982 O O . VAL A 1 259 ? 23.189 -21.423 -4.025 1.00 96.81 259 VAL A O 1
ATOM 1985 N N . ASP A 1 260 ? 25.036 -22.364 -4.847 1.00 95.81 260 ASP A N 1
ATOM 1986 C CA . ASP A 1 260 ? 24.683 -22.109 -6.248 1.00 95.81 260 ASP A CA 1
ATOM 1987 C C . ASP A 1 260 ? 24.645 -23.433 -7.012 1.00 95.81 260 ASP A C 1
ATOM 1989 O O . ASP A 1 260 ? 25.674 -24.088 -7.204 1.00 95.81 260 ASP A O 1
ATOM 1993 N N . LEU A 1 261 ? 23.440 -23.872 -7.380 1.00 93.88 261 LEU A N 1
ATOM 1994 C CA . LEU A 1 261 ? 23.230 -25.134 -8.081 1.00 93.88 261 LEU A CA 1
ATOM 1995 C C . LEU A 1 261 ? 23.180 -24.902 -9.598 1.00 93.88 261 LEU A C 1
ATOM 1997 O O . LEU A 1 261 ? 22.424 -24.042 -10.068 1.00 93.88 261 LEU A O 1
ATOM 2001 N N . PRO A 1 262 ? 23.929 -25.691 -10.391 1.00 87.62 262 PRO A N 1
ATOM 2002 C CA . PRO A 1 262 ? 23.862 -25.602 -11.841 1.00 87.62 262 PRO A CA 1
ATOM 2003 C C . PRO A 1 262 ? 22.483 -26.039 -12.354 1.00 87.62 262 PRO A C 1
ATOM 2005 O O . PRO A 1 262 ? 21.779 -26.823 -11.713 1.00 87.62 262 PRO A O 1
ATOM 2008 N N . GLY A 1 263 ? 22.119 -25.549 -13.541 1.00 77.62 263 GLY A N 1
ATOM 2009 C CA . GLY A 1 263 ? 20.939 -26.034 -14.251 1.00 77.62 263 GLY A CA 1
ATOM 2010 C C . GLY A 1 263 ? 21.106 -27.487 -14.679 1.00 77.62 263 GLY A C 1
ATOM 2011 O O . GLY A 1 263 ? 22.208 -27.924 -15.027 1.00 77.62 263 GLY A O 1
ATOM 2012 N N . ASP A 1 264 ? 20.010 -28.240 -14.655 1.00 69.88 264 ASP A N 1
ATOM 2013 C CA . ASP A 1 264 ? 20.013 -29.629 -15.093 1.00 69.88 264 ASP A CA 1
ATOM 2014 C C . ASP A 1 264 ? 20.280 -29.652 -16.606 1.00 69.88 264 ASP A C 1
ATOM 2016 O O . ASP A 1 264 ? 19.448 -29.237 -17.412 1.00 69.88 264 ASP A O 1
ATOM 2020 N N . ALA A 1 265 ? 21.482 -30.080 -17.006 1.00 50.91 265 ALA A N 1
ATOM 2021 C CA . ALA A 1 265 ? 21.871 -30.163 -18.409 1.00 50.91 265 ALA A CA 1
ATOM 2022 C C . ALA A 1 265 ? 20.902 -31.096 -19.153 1.00 50.91 265 ALA A C 1
ATOM 2024 O O . ALA A 1 265 ? 20.976 -32.322 -19.034 1.00 50.91 265 ALA A O 1
ATOM 2025 N N . GLY A 1 266 ? 19.970 -30.507 -19.905 1.00 42.44 266 GLY A N 1
ATOM 2026 C CA . GLY A 1 266 ? 18.930 -31.228 -20.622 1.00 42.44 266 GLY A CA 1
ATOM 2027 C C . GLY A 1 266 ? 19.519 -32.284 -21.553 1.00 42.44 266 GLY A C 1
ATOM 2028 O O . GLY A 1 266 ? 20.134 -31.977 -22.577 1.00 42.44 266 GLY A O 1
ATOM 2029 N N . LYS A 1 267 ? 19.290 -33.559 -21.230 1.00 36.62 267 LYS A N 1
ATOM 2030 C CA . LYS A 1 267 ? 19.419 -34.649 -22.197 1.00 36.62 267 LYS A CA 1
ATOM 2031 C C . LYS A 1 267 ? 18.319 -34.494 -23.250 1.00 36.62 267 LYS A C 1
ATOM 2033 O O . LYS A 1 267 ? 17.213 -34.983 -23.070 1.00 36.62 267 LYS A O 1
ATOM 2038 N N . GLY A 1 268 ? 18.679 -33.879 -24.375 1.00 40.06 268 GLY A N 1
ATOM 2039 C CA . GLY A 1 268 ? 18.044 -34.095 -25.674 1.00 40.06 268 GLY A CA 1
ATOM 2040 C C . GLY A 1 268 ? 16.967 -33.091 -26.083 1.00 40.06 268 GLY A C 1
ATOM 2041 O O . GLY A 1 268 ? 15.796 -33.270 -25.782 1.00 40.06 268 GLY A O 1
ATOM 2042 N N . ALA A 1 269 ? 17.340 -32.149 -26.950 1.00 30.81 269 ALA A N 1
ATOM 2043 C CA . ALA A 1 269 ? 16.427 -31.582 -27.937 1.00 30.81 269 ALA A CA 1
ATOM 2044 C C . ALA A 1 269 ? 17.166 -31.447 -29.277 1.00 30.81 269 ALA A C 1
ATOM 2046 O O . ALA A 1 269 ? 18.224 -30.828 -29.376 1.00 30.81 269 ALA A O 1
ATOM 2047 N N . LYS A 1 270 ? 16.636 -32.114 -30.307 1.00 32.66 270 LYS A N 1
ATOM 2048 C CA . LYS A 1 270 ? 17.173 -32.133 -31.672 1.00 32.66 270 LYS A CA 1
ATOM 2049 C C . LYS A 1 270 ? 17.000 -30.756 -32.317 1.00 32.66 270 LYS A C 1
ATOM 2051 O O . LYS A 1 270 ? 15.891 -30.235 -32.372 1.00 32.66 270 LYS A O 1
ATOM 2056 N N . HIS A 1 271 ? 18.078 -30.217 -32.882 1.00 28.44 271 HIS A N 1
ATOM 2057 C CA . HIS A 1 271 ? 18.029 -29.056 -33.767 1.00 28.44 271 HIS A CA 1
ATOM 2058 C C . HIS A 1 271 ? 17.173 -29.351 -35.009 1.00 28.44 271 HIS A C 1
ATOM 2060 O O . HIS A 1 271 ? 17.532 -30.207 -35.817 1.00 28.44 271 HIS A O 1
ATOM 2066 N N . HIS A 1 272 ? 16.101 -28.584 -35.216 1.00 32.28 272 HIS A N 1
ATOM 2067 C CA . HIS A 1 272 ? 15.493 -28.407 -36.534 1.00 32.28 272 HIS A CA 1
ATOM 2068 C C . HIS A 1 272 ? 15.797 -26.996 -37.043 1.00 32.28 272 HIS A C 1
ATOM 2070 O O . HIS A 1 272 ? 15.362 -25.995 -36.483 1.00 32.28 272 HIS A O 1
ATOM 2076 N N . HIS A 1 273 ? 16.588 -26.933 -38.110 1.00 32.56 273 HIS A N 1
ATOM 2077 C CA . HIS A 1 273 ? 16.956 -25.714 -38.821 1.00 32.56 273 HIS A CA 1
ATOM 2078 C C . HIS A 1 273 ? 15.894 -25.449 -39.898 1.00 32.56 273 HIS A C 1
ATOM 2080 O O . HIS A 1 273 ? 15.713 -26.303 -40.767 1.00 32.56 273 HIS A O 1
ATOM 2086 N N . ASN A 1 274 ? 15.198 -24.305 -39.875 1.00 33.31 274 ASN A N 1
ATOM 2087 C CA . ASN A 1 274 ? 14.214 -23.967 -40.911 1.00 33.31 274 ASN A CA 1
ATOM 2088 C C . ASN A 1 274 ? 14.672 -22.753 -41.741 1.00 33.31 274 ASN A C 1
ATOM 2090 O O . ASN A 1 274 ? 14.830 -21.642 -41.237 1.00 33.31 274 ASN A O 1
ATOM 2094 N N . LYS A 1 275 ? 14.935 -22.998 -43.029 1.00 40.28 275 LYS A N 1
ATOM 2095 C CA . LYS A 1 275 ? 15.479 -22.051 -44.015 1.00 40.28 275 LYS A CA 1
ATOM 2096 C C . LYS A 1 275 ? 14.354 -21.235 -44.666 1.00 40.28 275 LYS A C 1
ATOM 2098 O O . LYS A 1 275 ? 13.835 -21.677 -45.678 1.00 40.28 275 LYS A O 1
ATOM 2103 N N . HIS A 1 276 ? 14.019 -20.040 -44.169 1.00 42.72 276 HIS A N 1
ATOM 2104 C CA . HIS A 1 276 ? 13.151 -19.107 -44.927 1.00 42.72 276 HIS A CA 1
ATOM 2105 C C . HIS A 1 276 ? 13.475 -17.601 -44.791 1.00 42.72 276 HIS A C 1
ATOM 2107 O O . HIS A 1 276 ? 12.735 -16.770 -45.305 1.00 42.72 276 HIS A O 1
ATOM 2113 N N . ILE A 1 277 ? 14.603 -17.208 -44.189 1.00 44.91 277 ILE A N 1
ATOM 2114 C CA . ILE A 1 277 ? 14.837 -15.793 -43.819 1.00 44.91 277 ILE A CA 1
ATOM 2115 C C . ILE A 1 277 ? 15.394 -14.893 -44.954 1.00 44.91 277 ILE A C 1
ATOM 2117 O O . ILE A 1 277 ? 15.319 -13.673 -44.858 1.00 44.91 277 ILE A O 1
ATOM 2121 N N . TRP A 1 278 ? 15.870 -15.419 -46.088 1.00 37.69 278 TRP A N 1
ATOM 2122 C CA . TRP A 1 278 ? 16.617 -14.589 -47.060 1.00 37.69 278 TRP A CA 1
ATOM 2123 C C . TRP A 1 278 ? 15.803 -13.876 -48.159 1.00 37.69 278 TRP A C 1
ATOM 2125 O O . TRP A 1 278 ? 16.364 -13.054 -48.878 1.00 37.69 278 TRP A O 1
ATOM 2135 N N . VAL A 1 279 ? 14.494 -14.121 -48.299 1.00 42.91 279 VAL A N 1
ATOM 2136 C CA . VAL A 1 279 ? 13.716 -13.581 -49.442 1.00 42.91 279 VAL A CA 1
ATOM 2137 C C . VAL A 1 279 ? 13.086 -12.203 -49.159 1.00 42.91 279 VAL A C 1
ATOM 2139 O O . VAL A 1 279 ? 12.820 -11.445 -50.086 1.00 42.91 279 VAL A O 1
ATOM 2142 N N . ILE A 1 280 ? 12.916 -11.811 -47.891 1.00 46.97 280 ILE A N 1
ATOM 2143 C CA . ILE A 1 280 ? 12.212 -10.564 -47.518 1.00 46.97 280 ILE A CA 1
ATOM 2144 C C . ILE A 1 280 ? 13.143 -9.330 -47.534 1.00 46.97 280 ILE A C 1
ATOM 2146 O O . ILE A 1 280 ? 12.688 -8.204 -47.727 1.00 46.97 280 ILE A O 1
ATOM 2150 N N . ALA A 1 281 ? 14.462 -9.520 -47.422 1.00 44.78 281 ALA A N 1
ATOM 2151 C CA . ALA A 1 281 ? 15.420 -8.421 -47.259 1.00 44.78 281 ALA A CA 1
ATOM 2152 C C . ALA A 1 281 ? 15.634 -7.552 -48.520 1.00 44.78 281 ALA A C 1
ATOM 2154 O O . ALA A 1 281 ? 16.009 -6.388 -48.406 1.00 44.78 281 ALA A O 1
ATOM 2155 N N . VAL A 1 282 ? 15.374 -8.073 -49.725 1.00 48.03 282 VAL A N 1
ATOM 2156 C CA . VAL A 1 282 ? 15.716 -7.372 -50.982 1.00 48.03 282 VAL A CA 1
ATOM 2157 C C . VAL A 1 282 ? 14.608 -6.414 -51.453 1.00 48.03 282 VAL A C 1
ATOM 2159 O O . VAL A 1 282 ? 14.894 -5.424 -52.122 1.00 48.03 282 VAL A O 1
ATOM 2162 N N . ALA A 1 283 ? 13.352 -6.618 -51.042 1.00 45.09 283 ALA A N 1
ATOM 2163 C CA . ALA A 1 283 ? 12.233 -5.747 -51.427 1.00 45.09 283 ALA A CA 1
ATOM 2164 C C . ALA A 1 283 ? 12.162 -4.438 -50.609 1.00 45.09 283 ALA A C 1
ATOM 2166 O O . ALA A 1 283 ? 11.692 -3.415 -51.109 1.00 45.09 283 ALA A O 1
ATOM 2167 N N . ALA A 1 284 ? 12.672 -4.437 -49.372 1.00 49.19 284 ALA A N 1
ATOM 2168 C CA . ALA A 1 284 ? 12.611 -3.280 -48.475 1.00 49.19 284 ALA A CA 1
ATOM 2169 C C . ALA A 1 284 ? 13.568 -2.140 -48.881 1.00 49.19 284 ALA A C 1
ATOM 2171 O O . ALA A 1 284 ? 13.259 -0.968 -48.670 1.00 49.19 284 ALA A O 1
ATOM 2172 N N . ALA A 1 285 ? 14.698 -2.455 -49.524 1.00 51.75 285 ALA A N 1
ATOM 2173 C CA . ALA A 1 285 ? 15.705 -1.459 -49.898 1.00 51.75 285 ALA A CA 1
ATOM 2174 C C . ALA A 1 285 ? 15.250 -0.528 -51.043 1.00 51.75 285 ALA A C 1
ATOM 2176 O O . ALA A 1 285 ? 15.613 0.647 -51.063 1.00 51.75 285 ALA A O 1
ATOM 2177 N N . ALA A 1 286 ? 14.410 -1.013 -51.964 1.00 51.75 286 ALA A N 1
ATOM 2178 C CA . ALA A 1 286 ? 13.903 -0.207 -53.080 1.00 51.75 286 ALA A CA 1
ATOM 2179 C C . ALA A 1 286 ? 12.831 0.810 -52.640 1.00 51.75 286 ALA A C 1
ATOM 2181 O O . ALA A 1 286 ? 12.767 1.916 -53.178 1.00 51.75 286 ALA A O 1
ATOM 2182 N N . GLY A 1 287 ? 12.025 0.470 -51.626 1.00 60.81 287 GLY A N 1
ATOM 2183 C CA . GLY A 1 287 ? 10.977 1.352 -51.101 1.00 60.81 287 GLY A CA 1
ATOM 2184 C C . GLY A 1 287 ? 11.531 2.586 -50.385 1.00 60.81 287 GLY A C 1
ATOM 2185 O O . GLY A 1 287 ? 11.009 3.687 -50.548 1.00 60.81 287 GLY A O 1
ATOM 2186 N N . VAL A 1 288 ? 12.640 2.428 -49.656 1.00 65.75 288 VAL A N 1
ATOM 2187 C CA . VAL A 1 288 ? 13.272 3.521 -48.897 1.00 65.75 288 VAL A CA 1
ATOM 2188 C C . VAL A 1 288 ? 13.817 4.611 -49.827 1.00 65.75 288 VAL A C 1
ATOM 2190 O O . VAL A 1 288 ? 13.668 5.797 -49.542 1.00 65.75 288 VAL A O 1
ATOM 2193 N N . ILE A 1 289 ? 14.372 4.237 -50.983 1.00 67.88 289 ILE A N 1
ATOM 2194 C CA . ILE A 1 289 ? 14.962 5.193 -51.935 1.00 67.88 289 ILE A CA 1
ATOM 2195 C C . ILE A 1 289 ? 13.884 6.092 -52.569 1.00 67.88 289 ILE A C 1
ATOM 2197 O O . ILE A 1 289 ? 14.103 7.291 -52.749 1.00 67.88 289 ILE A O 1
ATOM 2201 N N . ILE A 1 290 ? 12.693 5.548 -52.839 1.00 70.94 290 ILE A N 1
ATOM 2202 C CA . ILE A 1 290 ? 11.574 6.299 -53.433 1.00 70.94 290 ILE A CA 1
ATOM 2203 C C . ILE A 1 290 ? 10.993 7.309 -52.430 1.00 70.94 290 ILE A C 1
ATOM 2205 O O . ILE A 1 290 ? 10.705 8.451 -52.793 1.00 70.94 290 ILE A O 1
ATOM 2209 N N . VAL A 1 291 ? 10.878 6.925 -51.154 1.00 73.88 291 VAL A N 1
ATOM 2210 C CA . VAL A 1 291 ? 10.359 7.801 -50.0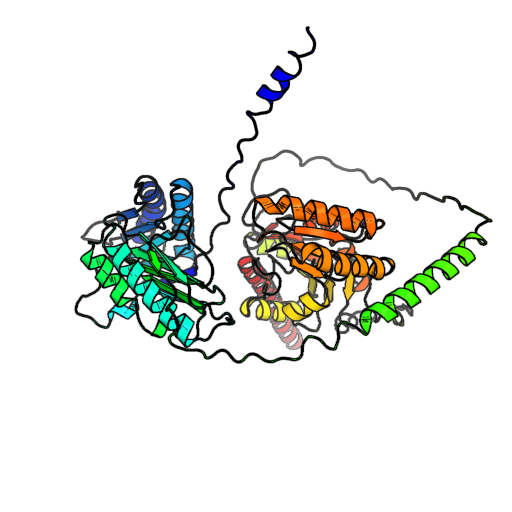89 1.00 73.88 291 VAL A CA 1
ATOM 2211 C C . VAL A 1 291 ? 11.317 8.961 -49.804 1.00 73.88 291 VAL A C 1
ATOM 2213 O O . VAL A 1 291 ? 10.880 10.103 -49.650 1.00 73.88 291 VAL A O 1
ATOM 2216 N N . VAL A 1 292 ? 12.628 8.704 -49.811 1.00 77.31 292 VAL A N 1
ATOM 2217 C CA . VAL A 1 292 ? 13.646 9.746 -49.607 1.00 77.31 292 VAL A CA 1
ATOM 2218 C C . VAL A 1 292 ? 13.660 10.743 -50.772 1.00 77.31 292 VAL A C 1
ATOM 2220 O O . VAL A 1 292 ? 13.721 11.952 -50.540 1.00 77.31 292 VAL A O 1
ATOM 2223 N N . ALA A 1 293 ? 13.510 10.279 -52.016 1.00 74.00 293 ALA A N 1
ATOM 2224 C CA . ALA A 1 293 ? 13.422 11.165 -53.178 1.00 74.00 293 ALA A CA 1
ATOM 2225 C C . ALA A 1 293 ? 12.177 12.077 -53.130 1.00 74.00 293 ALA A C 1
ATOM 2227 O O . ALA A 1 293 ? 12.273 13.273 -53.419 1.00 74.00 293 ALA A O 1
ATOM 2228 N N . ALA A 1 294 ? 11.025 11.554 -52.693 1.00 75.88 294 ALA A N 1
ATOM 2229 C CA . ALA A 1 294 ? 9.789 12.329 -52.549 1.00 75.88 294 ALA A CA 1
ATOM 2230 C C . ALA A 1 294 ? 9.866 13.380 -51.420 1.00 75.88 294 ALA A C 1
ATOM 2232 O O . ALA A 1 294 ? 9.358 14.499 -51.565 1.00 75.88 294 ALA A O 1
ATOM 2233 N N . ALA A 1 295 ? 10.548 13.058 -50.316 1.00 73.19 295 ALA A N 1
ATOM 2234 C CA . ALA A 1 295 ? 10.768 13.984 -49.205 1.00 73.19 295 ALA A CA 1
ATOM 2235 C C . ALA A 1 295 ? 11.672 15.166 -49.605 1.00 73.19 295 ALA A C 1
ATOM 2237 O O . ALA A 1 295 ? 11.400 16.310 -49.232 1.00 73.19 295 ALA A O 1
ATOM 2238 N N . ILE A 1 296 ? 12.698 14.918 -50.428 1.00 77.62 296 ILE A N 1
ATOM 2239 C CA . ILE A 1 296 ? 13.613 15.962 -50.916 1.00 77.62 296 ILE A CA 1
ATOM 2240 C C . ILE A 1 296 ? 12.886 16.944 -51.850 1.00 77.62 296 ILE A C 1
ATOM 2242 O O . ILE A 1 296 ? 13.053 18.156 -51.712 1.00 77.62 296 ILE A O 1
ATOM 2246 N N . VAL A 1 297 ? 12.018 16.457 -52.744 1.00 73.56 297 VAL A N 1
ATOM 2247 C CA . VAL A 1 297 ? 11.200 17.322 -53.620 1.00 73.56 297 VAL A CA 1
ATOM 2248 C C . VAL A 1 297 ? 10.219 18.171 -52.801 1.00 73.56 297 VAL A C 1
ATOM 2250 O O . VAL A 1 297 ? 10.078 19.370 -53.047 1.00 73.56 297 VAL A O 1
ATOM 2253 N N . SER A 1 298 ? 9.611 17.586 -51.766 1.00 65.69 298 SER A N 1
ATOM 2254 C CA . SER A 1 298 ? 8.674 18.280 -50.871 1.00 65.69 298 SER A CA 1
ATOM 2255 C C . SER A 1 298 ? 9.354 19.397 -50.066 1.00 65.69 298 SER A C 1
ATOM 2257 O O . SER A 1 298 ? 8.810 20.495 -49.936 1.00 65.69 298 SER A O 1
ATOM 2259 N N . LEU A 1 299 ? 10.589 19.168 -49.605 1.00 62.78 299 LEU A N 1
ATOM 2260 C CA . LEU A 1 299 ? 11.412 20.165 -48.909 1.00 62.78 299 LEU A CA 1
ATOM 2261 C C . LEU A 1 299 ? 11.837 21.330 -49.817 1.00 62.78 299 LEU A C 1
ATOM 2263 O O . LEU A 1 299 ? 11.875 22.480 -49.370 1.00 62.78 299 LEU A O 1
ATOM 2267 N N . LEU A 1 300 ? 12.107 21.068 -51.099 1.00 58.88 300 LEU A N 1
ATOM 2268 C CA . LEU A 1 300 ? 12.429 22.112 -52.078 1.00 58.88 300 LEU A CA 1
ATOM 2269 C C . LEU A 1 300 ? 11.207 22.977 -52.429 1.00 58.88 300 LEU A C 1
ATOM 2271 O O . LEU A 1 300 ? 11.354 24.181 -52.653 1.00 58.88 300 LEU A O 1
ATOM 2275 N N . CYS A 1 301 ? 9.998 22.407 -52.400 1.00 49.50 301 CYS A N 1
ATOM 2276 C CA . CYS A 1 301 ? 8.748 23.154 -52.560 1.00 49.50 301 CYS A CA 1
ATOM 2277 C C . CYS A 1 301 ? 8.395 24.005 -51.326 1.00 49.50 301 CYS A C 1
ATOM 2279 O O . CYS A 1 301 ? 7.845 25.099 -51.479 1.00 49.50 301 CYS A O 1
ATOM 2281 N N . TRP A 1 302 ? 8.738 23.553 -50.114 1.00 46.03 302 TRP A N 1
ATOM 2282 C CA . TRP A 1 302 ? 8.384 24.250 -48.870 1.00 46.03 302 TRP A CA 1
ATOM 2283 C C . TRP A 1 302 ? 9.253 25.489 -48.593 1.00 46.03 302 TRP A C 1
ATOM 2285 O O . TRP A 1 302 ? 8.756 26.487 -48.071 1.00 46.03 302 TRP A O 1
ATOM 2295 N N . ARG A 1 303 ? 10.511 25.516 -49.067 1.00 41.31 303 ARG A N 1
ATOM 2296 C CA . ARG A 1 303 ? 11.408 26.689 -48.929 1.00 41.31 303 ARG A CA 1
ATOM 2297 C C . ARG A 1 303 ? 10.950 27.945 -49.687 1.00 41.31 303 ARG A C 1
ATOM 2299 O O . ARG A 1 303 ? 11.531 29.006 -49.482 1.00 41.31 303 ARG A O 1
ATOM 2306 N N . LYS A 1 304 ? 9.915 27.866 -50.536 1.00 41.16 304 LYS A N 1
ATOM 2307 C CA . LYS A 1 304 ? 9.352 29.028 -51.252 1.00 41.16 304 LYS A CA 1
ATOM 2308 C C . LYS A 1 304 ? 8.173 29.717 -50.547 1.00 41.16 304 LYS A C 1
ATOM 2310 O O . LYS A 1 304 ? 7.693 30.721 -51.066 1.00 41.16 304 LYS A O 1
ATOM 2315 N N . LYS A 1 305 ? 7.696 29.233 -49.393 1.00 43.03 305 LYS A N 1
ATOM 2316 C CA . LYS A 1 305 ? 6.485 29.769 -48.739 1.00 43.03 305 LYS A CA 1
ATOM 2317 C C . LYS A 1 305 ? 6.671 30.049 -47.243 1.00 43.03 305 LYS A C 1
ATOM 2319 O O . LYS A 1 305 ? 6.046 29.399 -46.422 1.00 43.03 305 LYS A O 1
ATOM 2324 N N . THR A 1 306 ? 7.446 31.071 -46.884 1.00 33.94 306 THR A N 1
ATOM 2325 C CA . THR A 1 306 ? 7.303 31.737 -45.571 1.00 33.94 306 THR A CA 1
ATOM 2326 C C . THR A 1 306 ? 7.763 33.195 -45.640 1.00 33.94 306 THR A C 1
ATOM 2328 O O . THR A 1 306 ? 8.935 33.488 -45.424 1.00 33.94 306 THR A O 1
ATOM 2331 N N . ILE A 1 307 ? 6.836 34.116 -45.917 1.00 37.94 307 ILE A N 1
ATOM 2332 C CA . ILE A 1 307 ? 6.887 35.517 -45.469 1.00 37.94 307 ILE A CA 1
ATOM 2333 C C . ILE A 1 307 ? 5.447 35.897 -45.085 1.00 37.94 307 ILE A C 1
ATOM 2335 O O . ILE A 1 307 ? 4.536 35.558 -45.837 1.00 37.94 307 ILE A O 1
ATOM 2339 N N . ILE A 1 308 ? 5.299 36.625 -43.963 1.00 32.12 308 ILE A N 1
ATOM 2340 C CA . ILE A 1 308 ? 4.164 37.462 -43.487 1.00 32.12 308 ILE A CA 1
ATOM 2341 C C . ILE A 1 308 ? 3.605 37.040 -42.100 1.00 32.12 308 ILE A C 1
ATOM 2343 O O . ILE A 1 308 ? 2.851 36.083 -42.017 1.00 32.12 308 ILE A O 1
ATOM 2347 N N . GLN A 1 309 ? 4.000 37.829 -41.073 1.00 28.67 309 GLN A N 1
ATOM 2348 C CA . GLN A 1 309 ? 3.218 38.477 -39.973 1.00 28.67 309 GLN A CA 1
ATOM 2349 C C . GLN A 1 309 ? 2.299 37.615 -39.056 1.00 28.67 309 GLN A C 1
ATOM 2351 O O . GLN A 1 309 ? 1.782 36.604 -39.490 1.00 28.67 309 GLN A O 1
ATOM 2356 N N . THR A 1 310 ? 2.001 37.900 -37.773 1.00 28.17 310 THR A N 1
ATOM 2357 C CA . THR A 1 310 ? 2.082 39.083 -36.874 1.00 28.17 310 THR A CA 1
ATOM 2358 C C . THR A 1 310 ? 1.794 38.647 -35.411 1.00 28.17 310 THR A C 1
ATOM 2360 O O . THR A 1 310 ? 1.185 37.608 -35.182 1.00 28.17 310 THR A O 1
ATOM 2363 N N . LYS A 1 311 ? 2.184 39.469 -34.416 1.00 34.12 311 LYS A N 1
ATOM 2364 C CA . LYS A 1 311 ? 1.863 39.357 -32.963 1.00 34.12 311 LYS A CA 1
ATOM 2365 C C . LYS A 1 311 ? 0.406 39.749 -32.613 1.00 34.12 311 LYS A C 1
ATOM 2367 O O . LYS A 1 311 ? -0.126 40.649 -33.263 1.00 34.12 311 LYS A O 1
ATOM 2372 N N . PRO A 1 312 ? -0.145 39.256 -31.481 1.00 29.86 312 PRO A N 1
ATOM 2373 C CA . PRO A 1 312 ? -0.814 40.120 -30.476 1.00 29.86 312 PRO A CA 1
ATOM 2374 C C . PRO A 1 312 ? -0.427 39.728 -29.020 1.00 29.86 312 PRO A C 1
ATOM 2376 O O . PRO A 1 312 ? -0.086 38.581 -28.771 1.00 29.86 312 PRO A O 1
ATOM 2379 N N . LYS A 1 313 ? -0.182 40.621 -28.046 1.00 25.70 313 LYS A N 1
ATOM 2380 C CA . LYS A 1 313 ? -0.946 41.671 -27.318 1.00 25.70 313 LYS A CA 1
ATOM 2381 C C . LYS A 1 313 ? -1.661 41.146 -26.051 1.00 25.70 313 LYS A C 1
ATOM 2383 O O . LYS A 1 313 ? -2.539 40.302 -26.123 1.00 25.70 313 LYS A O 1
ATOM 2388 N N . VAL A 1 314 ? -1.225 41.696 -24.912 1.00 31.33 314 VAL A N 1
ATOM 2389 C CA . VAL A 1 314 ? -1.555 41.384 -23.507 1.00 31.33 314 VAL A CA 1
ATOM 2390 C C . VAL A 1 314 ? -2.792 42.157 -23.026 1.00 31.33 314 VAL A C 1
ATOM 2392 O O . VAL A 1 314 ? -2.931 43.333 -23.358 1.00 31.33 314 VAL A O 1
ATOM 2395 N N . LEU A 1 315 ? -3.626 41.518 -22.195 1.00 24.58 315 LEU A N 1
ATOM 2396 C CA . LEU A 1 315 ? -4.605 42.090 -21.247 1.00 24.58 315 LEU A CA 1
ATOM 2397 C C . LEU A 1 315 ? -4.975 40.946 -20.269 1.00 24.58 315 LEU A C 1
ATOM 2399 O O . LEU A 1 315 ? -5.128 39.826 -20.734 1.00 24.58 315 LEU A O 1
ATOM 2403 N N . GLY A 1 316 ? -5.151 41.055 -18.954 1.00 25.12 316 GLY A N 1
ATOM 2404 C CA . GLY A 1 316 ? -5.131 42.129 -17.967 1.00 25.12 316 GLY A CA 1
ATOM 2405 C C . GLY A 1 316 ? -5.447 41.490 -16.596 1.00 25.12 316 GLY A C 1
ATOM 2406 O O . GLY A 1 316 ? -6.146 40.480 -16.526 1.00 25.12 316 GLY A O 1
ATOM 2407 N N . GLU A 1 317 ? -4.886 42.037 -15.520 1.00 26.20 317 GLU A N 1
ATOM 2408 C CA . GLU A 1 317 ? -4.987 41.533 -14.141 1.00 26.20 317 GLU A CA 1
ATOM 2409 C C . GLU A 1 317 ? -6.370 41.766 -13.501 1.00 26.20 317 GLU A C 1
ATOM 2411 O O . GLU A 1 317 ? -7.034 42.772 -13.765 1.00 26.20 317 GLU A O 1
ATOM 2416 N N . ARG A 1 318 ? -6.770 40.882 -12.570 1.00 25.34 318 ARG A N 1
ATOM 2417 C CA . ARG A 1 318 ? -7.891 41.105 -11.639 1.00 25.34 318 ARG A CA 1
ATOM 2418 C C . ARG A 1 318 ? -7.421 40.960 -10.185 1.00 25.34 318 ARG A C 1
ATOM 2420 O O . ARG A 1 318 ? -6.660 40.061 -9.847 1.00 25.34 318 ARG A O 1
ATOM 2427 N N . LYS A 1 319 ? -7.864 41.919 -9.368 1.00 25.23 319 LYS A N 1
ATOM 2428 C CA . LYS A 1 319 ? -7.404 42.294 -8.021 1.00 25.23 319 LYS A CA 1
ATOM 2429 C C . LYS A 1 319 ? -7.720 41.257 -6.929 1.00 25.23 319 LYS A C 1
ATOM 2431 O O . LYS A 1 319 ? -8.819 40.712 -6.907 1.00 25.23 319 LYS A O 1
ATOM 2436 N N . LYS A 1 320 ? -6.791 41.099 -5.975 1.00 23.86 320 LYS A N 1
ATOM 2437 C CA . LYS A 1 320 ? -6.997 40.464 -4.659 1.00 23.86 320 LYS A CA 1
ATOM 2438 C C . LYS A 1 320 ? -7.705 41.435 -3.706 1.00 23.86 320 LYS A C 1
ATOM 2440 O O . LYS A 1 320 ? -7.273 42.579 -3.572 1.00 23.86 320 LYS A O 1
ATOM 2445 N N . GLY A 1 321 ? -8.763 40.963 -3.050 1.00 23.92 321 GLY A N 1
ATOM 2446 C CA . GLY A 1 321 ? -9.356 41.590 -1.870 1.00 23.92 321 GLY A CA 1
ATOM 2447 C C . GLY A 1 321 ? -8.723 41.012 -0.607 1.00 23.92 321 GLY A C 1
ATOM 2448 O O . GLY A 1 321 ? -8.571 39.799 -0.494 1.00 23.92 321 GLY A O 1
ATOM 2449 N N . VAL A 1 322 ? -8.312 41.904 0.288 1.00 22.44 322 VAL A N 1
ATOM 2450 C CA . VAL A 1 322 ? -7.731 41.639 1.607 1.00 22.44 322 VAL A CA 1
ATOM 2451 C C . VAL A 1 322 ? -8.860 41.610 2.634 1.00 22.44 322 VAL A C 1
ATOM 2453 O O . VAL A 1 322 ? -9.671 42.533 2.653 1.00 22.44 322 VAL A O 1
ATOM 2456 N N . TYR A 1 323 ? -8.859 40.607 3.510 1.00 22.66 323 TYR A N 1
ATOM 2457 C CA . TYR A 1 323 ? -9.470 40.694 4.834 1.00 22.66 323 TYR A CA 1
ATOM 2458 C C . TYR A 1 323 ? -8.446 40.182 5.855 1.00 22.66 323 TYR A C 1
ATOM 2460 O O . TYR A 1 323 ? -8.034 39.027 5.817 1.00 22.66 323 TYR A O 1
ATOM 2468 N N . GLU A 1 324 ? -7.984 41.098 6.704 1.00 22.86 324 GLU A N 1
ATOM 2469 C CA . GLU A 1 324 ? -7.220 40.850 7.929 1.00 22.86 324 GLU A CA 1
ATOM 2470 C C . GLU A 1 324 ? -8.129 40.207 8.981 1.00 22.86 324 GLU A C 1
ATOM 2472 O O . GLU A 1 324 ? -9.247 40.682 9.182 1.00 22.86 324 GLU A O 1
ATOM 2477 N N . THR A 1 325 ? -7.641 39.202 9.716 1.00 23.22 325 THR A N 1
ATOM 2478 C CA . THR A 1 325 ? -7.405 39.319 11.172 1.00 23.22 325 THR A CA 1
ATOM 2479 C C . THR A 1 325 ? -6.817 38.045 11.805 1.00 23.22 325 THR A C 1
ATOM 2481 O O . THR A 1 325 ? -7.153 36.924 11.446 1.00 23.22 325 THR A O 1
ATOM 2484 N N . SER A 1 326 ? -5.947 38.315 12.787 1.00 24.83 326 SER A N 1
ATOM 2485 C CA . SER A 1 326 ? -5.381 37.494 13.872 1.00 24.83 326 SER A CA 1
ATOM 2486 C C . SER A 1 326 ? -4.405 36.351 13.550 1.00 24.83 326 SER A C 1
ATOM 2488 O O . SER A 1 326 ? -4.731 35.170 13.636 1.00 24.83 326 SER A O 1
ATOM 2490 N N . GLU A 1 327 ? -3.138 36.731 13.361 1.00 30.67 327 GLU A N 1
ATOM 2491 C CA . GLU A 1 327 ? -1.985 35.980 13.871 1.00 30.67 327 GLU A CA 1
ATOM 2492 C C . GLU A 1 327 ? -2.101 35.812 15.395 1.00 30.67 327 GLU A C 1
ATOM 2494 O O . GLU A 1 327 ? -1.976 36.795 16.122 1.00 30.67 327 GLU A O 1
ATOM 2499 N N . ALA A 1 328 ? -2.328 34.586 15.878 1.00 28.23 328 ALA A N 1
ATOM 2500 C CA . ALA A 1 328 ? -1.893 34.132 17.206 1.00 28.23 328 ALA A CA 1
ATOM 2501 C C . ALA A 1 328 ? -2.190 32.637 17.442 1.00 28.23 328 ALA A C 1
ATOM 2503 O O . ALA A 1 328 ? -2.900 32.323 18.382 1.00 28.23 328 ALA A O 1
ATOM 2504 N N . VAL A 1 329 ? -1.626 31.711 16.654 1.00 29.20 329 VAL A N 1
ATOM 2505 C CA . VAL A 1 329 ? -1.203 30.377 17.151 1.00 29.20 329 VAL A CA 1
ATOM 2506 C C . VAL A 1 329 ? -0.092 29.854 16.230 1.00 29.20 329 VAL A C 1
ATOM 2508 O O . VAL A 1 329 ? -0.294 28.968 15.409 1.00 29.20 329 VAL A O 1
ATOM 2511 N N . LEU A 1 330 ? 1.109 30.421 16.323 1.00 35.47 330 LEU A N 1
ATOM 2512 C CA . LEU A 1 330 ? 2.296 29.775 15.763 1.00 35.47 330 LEU A CA 1
ATOM 2513 C C . LEU A 1 330 ? 3.436 29.889 16.766 1.00 35.47 330 LEU A C 1
ATOM 2515 O O . LEU A 1 330 ? 4.228 30.821 16.717 1.00 35.47 330 LEU A O 1
ATOM 2519 N N . SER A 1 331 ? 3.452 28.966 17.726 1.00 33.41 331 SER A N 1
ATOM 2520 C CA . SER A 1 331 ? 4.661 28.435 18.368 1.00 33.41 331 SER A CA 1
ATOM 2521 C C . SER A 1 331 ? 4.251 27.563 19.556 1.00 33.41 331 SER A C 1
ATOM 2523 O O . SER A 1 331 ? 4.245 28.002 20.706 1.00 33.41 331 SER A O 1
ATOM 2525 N N . SER A 1 332 ? 3.913 26.301 19.291 1.00 28.34 332 SER A N 1
ATOM 2526 C CA . SER A 1 332 ? 4.035 25.261 20.312 1.00 28.34 332 SER A CA 1
ATOM 2527 C C . SER A 1 332 ? 4.187 23.883 19.677 1.00 28.34 332 SER A C 1
ATOM 2529 O O . SER A 1 332 ? 3.218 23.302 19.218 1.00 28.34 332 SER A O 1
ATOM 2531 N N . LYS A 1 333 ? 5.431 23.399 19.737 1.00 34.09 333 LYS A N 1
ATOM 2532 C CA . LYS A 1 333 ? 5.859 22.013 19.978 1.00 34.09 333 LYS A CA 1
ATOM 2533 C C . LYS A 1 333 ? 5.406 20.908 19.012 1.00 34.09 333 LYS A C 1
ATOM 2535 O O . LYS A 1 333 ? 4.248 20.714 18.693 1.00 34.09 333 LYS A O 1
ATOM 2540 N N . VAL A 1 334 ? 6.417 20.130 18.639 1.00 37.81 334 VAL A N 1
ATOM 2541 C CA . VAL A 1 334 ? 6.385 18.857 17.920 1.00 37.81 334 VAL A CA 1
ATOM 2542 C C . VAL A 1 334 ? 5.575 17.825 18.719 1.00 37.81 334 VAL A C 1
ATOM 2544 O O . VAL A 1 334 ? 6.137 17.045 19.481 1.00 37.81 334 VAL A O 1
ATOM 2547 N N . GLU A 1 335 ? 4.258 17.838 18.560 1.00 52.94 335 GLU A N 1
ATOM 2548 C CA . GLU A 1 335 ? 3.367 16.713 18.851 1.00 52.94 335 GLU A CA 1
ATOM 2549 C C . GLU A 1 335 ? 2.734 16.287 17.519 1.00 52.94 335 GLU A C 1
ATOM 2551 O O . GLU A 1 335 ? 2.443 17.128 16.667 1.00 52.94 335 GLU A O 1
ATOM 2556 N N . GLY A 1 336 ? 2.638 14.978 17.274 1.00 71.12 336 GLY A N 1
ATOM 2557 C CA . GLY A 1 336 ? 2.048 14.454 16.038 1.00 71.12 336 GLY A CA 1
ATOM 2558 C C . GLY A 1 336 ? 0.578 14.854 15.902 1.00 71.12 336 GLY A C 1
ATOM 2559 O O . GLY A 1 336 ? -0.073 15.166 16.899 1.00 71.12 336 GLY A O 1
ATOM 2560 N N . LEU A 1 337 ? 0.049 14.832 14.675 1.00 85.50 337 LEU A N 1
ATOM 2561 C CA . LEU A 1 337 ? -1.375 15.088 14.444 1.00 85.50 337 LEU A CA 1
ATOM 2562 C C . LEU A 1 337 ? -2.242 14.104 15.248 1.00 85.50 337 LEU A C 1
ATOM 2564 O O . LEU A 1 337 ? -1.922 12.911 15.266 1.00 85.50 337 LEU A O 1
ATOM 2568 N N . PRO A 1 338 ? -3.359 14.553 15.847 1.00 93.44 338 PRO A N 1
ATOM 2569 C CA . PRO A 1 338 ? -4.277 13.657 16.536 1.00 93.44 338 PRO A CA 1
ATOM 2570 C C . PRO A 1 338 ? -4.802 12.568 15.591 1.00 93.44 338 PRO A C 1
ATOM 2572 O O . PRO A 1 338 ? -5.055 12.801 14.406 1.00 93.44 338 PRO A O 1
ATOM 2575 N N . SER A 1 339 ? -4.961 11.359 16.123 1.00 95.50 339 SER A N 1
ATOM 2576 C CA . SER A 1 339 ? -5.534 10.222 15.402 1.00 95.50 339 SER A CA 1
ATOM 2577 C C . SER A 1 339 ? -7.009 10.483 15.098 1.00 95.50 339 SER A C 1
ATOM 2579 O O . SER A 1 339 ? -7.786 10.776 16.004 1.00 95.50 339 SER A O 1
ATOM 2581 N N . ALA A 1 340 ? -7.430 10.333 13.840 1.00 96.31 340 ALA A N 1
ATOM 2582 C CA . ALA A 1 340 ? -8.836 10.501 13.465 1.00 96.31 340 ALA A CA 1
ATOM 2583 C C . ALA A 1 340 ? -9.749 9.418 14.073 1.00 96.31 340 ALA A C 1
ATOM 2585 O O . ALA A 1 340 ? -10.948 9.646 14.228 1.00 96.31 340 ALA A O 1
ATOM 2586 N N . LEU A 1 341 ? -9.200 8.251 14.438 1.00 94.69 341 LEU A N 1
ATOM 2587 C CA . LEU A 1 341 ? -9.942 7.219 15.172 1.00 94.69 341 LEU A CA 1
ATOM 2588 C C . LEU A 1 341 ? -10.190 7.642 16.623 1.00 94.69 341 LEU A C 1
ATOM 2590 O O . LEU A 1 341 ? -11.306 7.500 17.120 1.00 94.69 341 LEU A O 1
ATOM 2594 N N . ASP A 1 342 ? -9.177 8.203 17.282 1.00 94.56 342 ASP A N 1
ATOM 2595 C CA . ASP A 1 342 ? -9.290 8.635 18.680 1.00 94.56 342 ASP A CA 1
ATOM 2596 C C . ASP A 1 342 ? -10.134 9.914 18.796 1.00 94.56 342 ASP A C 1
ATOM 2598 O O . ASP A 1 342 ? -10.962 10.049 19.698 1.00 94.56 342 ASP A O 1
ATOM 2602 N N . SER A 1 343 ? -10.009 10.812 17.816 1.00 95.88 343 SER A N 1
ATOM 2603 C CA . SER A 1 343 ? -10.815 12.028 17.670 1.00 95.88 343 SER A CA 1
ATOM 2604 C C . SER A 1 343 ? -12.132 11.805 16.918 1.00 95.88 343 SER A C 1
ATOM 2606 O O . SER A 1 343 ? -12.791 12.771 16.537 1.00 95.88 343 SER A O 1
ATOM 2608 N N . PHE A 1 344 ? -12.582 10.562 16.716 1.00 95.38 344 PHE A N 1
ATOM 2609 C CA . PHE A 1 344 ? -13.776 10.282 15.908 1.00 95.38 344 PHE A CA 1
ATOM 2610 C C . PHE A 1 344 ? -15.021 11.046 16.390 1.00 95.38 344 PHE A C 1
ATOM 2612 O O . PHE A 1 344 ? -15.745 11.647 15.600 1.00 95.38 344 PHE A O 1
ATOM 2619 N N . GLN A 1 345 ? -15.243 11.094 17.706 1.00 93.62 345 GLN A N 1
ATOM 2620 C CA . GLN A 1 345 ? -16.369 11.824 18.301 1.00 93.62 345 GLN A CA 1
ATOM 2621 C C . GLN A 1 345 ? -16.244 13.346 18.156 1.00 93.62 345 GLN A C 1
ATOM 2623 O O . GLN A 1 345 ? -17.248 14.050 18.102 1.00 93.62 345 GLN A O 1
ATOM 2628 N N . GLU A 1 346 ? -15.024 13.873 18.103 1.00 92.94 346 GLU A N 1
ATOM 2629 C CA . GLU A 1 346 ? -14.775 15.288 17.834 1.00 92.94 346 GLU A CA 1
ATOM 2630 C C . GLU A 1 346 ? -15.101 15.623 16.376 1.00 92.94 346 GLU A C 1
ATOM 2632 O O . GLU A 1 346 ? -15.843 16.568 16.115 1.00 92.94 346 GLU A O 1
ATOM 2637 N N . ILE A 1 347 ? -14.654 14.782 15.441 1.00 92.94 347 ILE A N 1
ATOM 2638 C CA . ILE A 1 347 ? -14.955 14.910 14.010 1.00 92.94 347 ILE A CA 1
ATOM 2639 C C . ILE A 1 347 ? -16.471 14.868 13.769 1.00 92.94 347 ILE A C 1
ATOM 2641 O O . ILE A 1 347 ? -17.002 15.692 13.025 1.00 92.94 347 ILE A O 1
ATOM 2645 N N . LEU A 1 348 ? -17.202 13.976 14.445 1.00 91.81 348 LEU A N 1
ATOM 2646 C CA . LEU A 1 348 ? -18.665 13.933 14.351 1.00 91.81 348 LEU A CA 1
ATOM 2647 C C . LEU A 1 348 ? -19.347 15.192 14.899 1.00 91.81 348 LEU A C 1
ATOM 2649 O O . LEU A 1 348 ? -20.360 15.621 14.350 1.00 91.81 348 LEU A O 1
ATOM 2653 N N . LYS A 1 349 ? -18.797 15.827 15.941 1.00 90.69 349 LYS A N 1
ATOM 2654 C CA . LYS A 1 349 ? -19.325 17.109 16.438 1.00 90.69 349 LYS A CA 1
ATOM 2655 C C . LYS A 1 349 ? -19.159 18.225 15.411 1.00 90.69 349 LYS A C 1
ATOM 2657 O O . LYS A 1 349 ? -20.055 19.056 15.295 1.00 90.69 349 LYS A O 1
ATOM 2662 N N . LEU A 1 350 ? -18.069 18.229 14.637 1.00 88.50 350 LEU A N 1
ATOM 2663 C CA . LEU A 1 350 ? -17.893 19.170 13.519 1.00 88.50 350 LEU A CA 1
ATOM 2664 C C . LEU A 1 350 ? -18.941 18.956 12.416 1.00 88.50 350 LEU A C 1
ATOM 2666 O O . LEU A 1 350 ? -19.308 19.899 11.716 1.00 88.50 350 LEU A O 1
ATOM 2670 N N . ALA A 1 351 ? -19.437 17.723 12.281 1.00 86.75 351 ALA A N 1
ATOM 2671 C CA . ALA A 1 351 ? -20.490 17.356 11.341 1.00 86.75 351 ALA A CA 1
ATOM 2672 C C . ALA A 1 351 ? -21.910 17.618 11.870 1.00 86.75 351 ALA A C 1
ATOM 2674 O O . ALA A 1 351 ? -22.875 17.352 11.156 1.00 86.75 351 ALA A O 1
ATOM 2675 N N . ALA A 1 352 ? -22.080 18.114 13.102 1.00 81.31 352 ALA A N 1
ATOM 2676 C CA . ALA A 1 352 ? -23.401 18.307 13.691 1.00 81.31 352 ALA A CA 1
ATOM 2677 C C . ALA A 1 352 ? -24.270 19.231 12.816 1.00 81.31 352 ALA A C 1
ATOM 2679 O O . ALA A 1 352 ? -23.914 20.378 12.556 1.00 81.31 352 ALA A O 1
ATOM 2680 N N . SER A 1 353 ? -25.429 18.724 12.386 1.00 81.31 353 SER A N 1
ATOM 2681 C CA . SER A 1 353 ? -26.360 19.379 11.445 1.00 81.31 353 SER A CA 1
ATOM 2682 C C . SER A 1 353 ? -25.839 19.577 10.012 1.00 81.31 353 SER A C 1
ATOM 2684 O O . SER A 1 353 ? -26.480 20.278 9.234 1.00 81.31 353 SER A O 1
ATOM 2686 N N . LYS A 1 354 ? -24.715 18.949 9.642 1.00 89.50 354 LYS A N 1
ATOM 2687 C CA . LYS A 1 354 ? -24.135 18.997 8.293 1.00 89.50 354 LYS A CA 1
ATOM 2688 C C . LYS A 1 354 ? -24.178 17.633 7.603 1.00 89.50 354 LYS A C 1
ATOM 2690 O O . LYS A 1 354 ? -24.080 16.584 8.238 1.00 89.50 354 LYS A O 1
ATOM 2695 N N . GLU A 1 355 ? -24.276 17.635 6.279 1.00 90.88 355 GLU A N 1
ATOM 2696 C CA . GLU A 1 355 ? -24.073 16.446 5.451 1.00 90.88 355 GLU A CA 1
ATOM 2697 C C . GLU A 1 355 ? -22.568 16.167 5.312 1.00 90.88 355 GLU A C 1
ATOM 2699 O O . GLU A 1 355 ? -21.812 17.025 4.861 1.00 90.88 355 GLU A O 1
ATOM 2704 N N . ILE A 1 356 ? -22.117 14.966 5.685 1.00 94.94 356 ILE A N 1
ATOM 2705 C CA . ILE A 1 356 ? -20.729 14.542 5.449 1.00 94.94 356 ILE A CA 1
ATOM 2706 C C . ILE A 1 356 ? -20.566 14.140 3.981 1.00 94.94 356 ILE A C 1
ATOM 2708 O O . ILE A 1 356 ? -21.353 13.349 3.456 1.00 94.94 356 ILE A O 1
ATOM 2712 N N . VAL A 1 357 ? -19.505 14.638 3.346 1.00 95.62 357 VAL A N 1
ATOM 2713 C CA . VAL A 1 357 ? -19.124 14.303 1.966 1.00 95.62 357 VAL A CA 1
ATOM 2714 C C . VAL A 1 357 ? -17.683 13.824 1.964 1.00 95.62 357 VAL A C 1
ATOM 2716 O O . VAL A 1 357 ? -16.821 14.455 2.570 1.00 95.62 357 VAL A O 1
ATOM 2719 N N . LEU A 1 358 ? -17.413 12.713 1.282 1.00 97.81 358 LEU A N 1
ATOM 2720 C CA . LEU A 1 358 ? -16.118 12.045 1.337 1.00 97.81 358 LEU A CA 1
ATOM 2721 C C . LEU A 1 358 ? -15.343 12.178 0.028 1.00 97.81 358 LEU A C 1
ATOM 2723 O O . LEU A 1 358 ? -15.858 11.891 -1.056 1.00 97.81 358 LEU A O 1
ATOM 2727 N N . PHE A 1 359 ? -14.073 12.544 0.163 1.00 98.06 359 PHE A N 1
ATOM 2728 C CA . PHE A 1 359 ? -13.075 12.559 -0.897 1.00 98.06 359 PHE A CA 1
ATOM 2729 C C . PHE A 1 359 ? -11.932 11.640 -0.487 1.00 98.06 359 PHE A C 1
ATOM 2731 O O . PHE A 1 359 ? -11.319 11.830 0.562 1.00 98.06 359 PHE A O 1
ATOM 2738 N N . LEU A 1 360 ? -11.684 10.607 -1.283 1.00 98.38 360 LEU A N 1
ATOM 2739 C CA . LEU A 1 360 ? -10.762 9.539 -0.919 1.00 98.38 360 LEU A CA 1
ATOM 2740 C C . LEU A 1 360 ? -9.705 9.400 -2.006 1.00 98.38 360 LEU A C 1
ATOM 2742 O O . LEU A 1 360 ? -10.040 9.162 -3.171 1.00 98.38 360 LEU A O 1
ATOM 2746 N N . ASP A 1 361 ? -8.439 9.524 -1.624 1.00 97.88 361 ASP A N 1
ATOM 2747 C CA . ASP A 1 361 ? -7.350 9.056 -2.470 1.00 97.88 361 ASP A CA 1
ATOM 2748 C C . ASP A 1 361 ? -7.341 7.517 -2.553 1.00 97.88 361 ASP A C 1
ATOM 2750 O O . ASP A 1 361 ? -8.039 6.827 -1.805 1.00 97.88 361 ASP A O 1
ATOM 2754 N N . TYR A 1 362 ? -6.617 6.961 -3.524 1.00 96.25 362 TYR A N 1
ATOM 2755 C CA . TYR A 1 362 ? -6.618 5.530 -3.799 1.00 96.25 362 TYR A CA 1
ATOM 2756 C C . TYR A 1 362 ? -5.363 4.807 -3.291 1.00 96.25 362 TYR A C 1
ATOM 2758 O O . TYR A 1 362 ? -5.468 3.954 -2.405 1.00 96.25 362 TYR A O 1
ATOM 2766 N N . ASP A 1 363 ? -4.194 5.092 -3.866 1.00 91.56 363 ASP A N 1
ATOM 2767 C CA . ASP A 1 363 ? -2.947 4.390 -3.549 1.00 91.56 363 ASP A CA 1
ATOM 2768 C C . ASP A 1 363 ? -2.433 4.841 -2.183 1.00 91.56 363 ASP A C 1
ATOM 2770 O O . ASP A 1 363 ? -2.442 6.017 -1.899 1.00 91.56 363 ASP A O 1
ATOM 2774 N N . GLY A 1 364 ? -2.047 3.930 -1.294 1.00 88.69 364 GLY A N 1
ATOM 2775 C CA . GLY A 1 364 ? -1.641 4.287 0.074 1.00 88.69 364 GLY A CA 1
ATOM 2776 C C . GLY A 1 364 ? -2.777 4.724 1.008 1.00 88.69 364 GLY A C 1
ATOM 2777 O O . GLY A 1 364 ? -2.575 4.750 2.221 1.00 88.69 364 GLY A O 1
ATOM 2778 N N . THR A 1 365 ? -3.985 4.943 0.478 1.00 96.19 365 THR A N 1
ATOM 2779 C CA . THR A 1 365 ? -5.182 5.318 1.248 1.00 96.19 365 THR A CA 1
ATOM 2780 C C . THR A 1 365 ? -6.228 4.201 1.292 1.00 96.19 365 THR A C 1
ATOM 2782 O O . THR A 1 365 ? -6.523 3.663 2.360 1.00 96.19 365 THR A O 1
ATOM 2785 N N . LEU A 1 366 ? -6.787 3.811 0.141 1.00 96.38 366 LEU A N 1
ATOM 2786 C CA . LEU A 1 366 ? -7.766 2.718 0.035 1.00 96.38 366 LEU A CA 1
ATOM 2787 C C . LEU A 1 366 ? -7.123 1.376 -0.341 1.00 96.38 366 LEU A C 1
ATOM 2789 O O . LEU A 1 366 ? -7.676 0.310 -0.063 1.00 96.38 366 LEU A O 1
ATOM 2793 N N . SER A 1 367 ? -5.949 1.422 -0.966 1.00 92.69 367 SER A N 1
ATOM 2794 C CA . SER A 1 367 ? -5.121 0.265 -1.300 1.00 92.69 367 SER A CA 1
ATOM 2795 C C . SER A 1 367 ? -3.744 0.404 -0.649 1.00 92.69 367 SER A C 1
ATOM 2797 O O . SER A 1 367 ? -3.206 1.507 -0.621 1.00 92.69 367 SER A O 1
ATOM 2799 N N . PRO A 1 368 ? -3.110 -0.686 -0.184 1.00 82.25 368 PRO A N 1
ATOM 2800 C CA . PRO A 1 368 ? -1.700 -0.657 0.196 1.00 82.25 368 PRO A CA 1
ATOM 2801 C C . PRO A 1 368 ? -0.801 -0.185 -0.954 1.00 82.25 368 PRO A C 1
ATOM 2803 O O . PRO A 1 368 ? -1.092 -0.449 -2.126 1.00 82.25 368 PRO A O 1
ATOM 2806 N N . ILE A 1 369 ? 0.314 0.466 -0.611 1.00 73.75 369 ILE A N 1
ATOM 2807 C CA . ILE A 1 369 ? 1.370 0.792 -1.575 1.00 73.75 369 ILE A CA 1
ATOM 2808 C C . ILE A 1 369 ? 2.075 -0.508 -1.974 1.00 73.75 369 ILE A C 1
ATOM 2810 O O . ILE A 1 369 ? 2.539 -1.262 -1.120 1.00 73.75 369 ILE A O 1
ATOM 2814 N N . VAL A 1 370 ? 2.187 -0.756 -3.276 1.00 74.69 370 VAL A N 1
ATOM 2815 C CA . VAL A 1 370 ? 2.832 -1.948 -3.845 1.00 74.69 370 VAL A CA 1
ATOM 2816 C C . VAL A 1 370 ? 3.950 -1.555 -4.810 1.00 74.69 370 VAL A C 1
ATOM 2818 O O . VAL A 1 370 ? 4.009 -0.424 -5.289 1.00 74.69 370 VAL A O 1
ATOM 2821 N N . SER A 1 371 ? 4.860 -2.487 -5.098 1.00 66.31 371 SER A N 1
ATOM 2822 C CA . SER A 1 371 ? 5.964 -2.266 -6.043 1.00 66.31 371 SER A CA 1
ATOM 2823 C C . SER A 1 371 ? 5.518 -2.241 -7.506 1.00 66.31 371 SER A C 1
ATOM 2825 O O . SER A 1 371 ? 6.144 -1.563 -8.315 1.00 66.31 371 SER A O 1
ATOM 2827 N N . ASP A 1 372 ? 4.454 -2.972 -7.834 1.00 72.38 372 ASP A N 1
ATOM 2828 C CA . ASP A 1 372 ? 3.850 -3.040 -9.161 1.00 72.38 372 ASP A CA 1
ATOM 2829 C C . ASP A 1 372 ? 2.537 -2.237 -9.160 1.00 72.38 372 ASP A C 1
ATOM 2831 O O . ASP A 1 372 ? 1.548 -2.702 -8.582 1.00 72.38 372 ASP A O 1
ATOM 2835 N N . PRO A 1 373 ? 2.495 -1.044 -9.786 1.00 72.81 373 PRO A N 1
ATOM 2836 C CA . PRO A 1 373 ? 1.304 -0.204 -9.808 1.00 72.81 373 PRO A CA 1
ATOM 2837 C C . PRO A 1 373 ? 0.065 -0.896 -10.388 1.00 72.81 373 PRO A C 1
ATOM 2839 O O . PRO A 1 373 ? -1.042 -0.495 -10.036 1.00 72.81 373 PRO A O 1
ATOM 2842 N N . ASP A 1 374 ? 0.207 -1.921 -11.234 1.00 79.75 374 ASP A N 1
ATOM 2843 C CA . ASP A 1 374 ? -0.929 -2.669 -11.792 1.00 79.75 374 ASP A CA 1
ATOM 2844 C C . ASP A 1 374 ? -1.543 -3.664 -10.795 1.00 79.75 374 ASP A C 1
ATOM 2846 O O . ASP A 1 374 ? -2.636 -4.183 -11.028 1.00 79.75 374 ASP A O 1
ATOM 2850 N N . LYS A 1 375 ? -0.876 -3.893 -9.657 1.00 82.25 375 LYS A N 1
ATOM 2851 C CA . LYS A 1 375 ? -1.305 -4.803 -8.584 1.00 82.25 375 LYS A CA 1
ATOM 2852 C C . LYS A 1 375 ? -1.767 -4.091 -7.316 1.00 82.25 375 LYS A C 1
ATOM 2854 O O . LYS A 1 375 ? -1.946 -4.745 -6.289 1.00 82.25 375 LYS A O 1
ATOM 2859 N N . ALA A 1 376 ? -1.967 -2.774 -7.365 1.00 82.69 376 ALA A N 1
ATOM 2860 C CA . ALA A 1 376 ? -2.473 -1.981 -6.244 1.00 82.69 376 ALA A CA 1
ATOM 2861 C C . ALA A 1 376 ? -3.977 -2.224 -6.040 1.00 82.69 376 ALA A C 1
ATOM 2863 O O . ALA A 1 376 ? -4.795 -1.321 -6.192 1.00 82.69 376 ALA A O 1
ATOM 2864 N N . TYR A 1 377 ? -4.369 -3.471 -5.790 1.00 87.94 377 TYR A N 1
ATOM 2865 C CA . TYR A 1 377 ? -5.764 -3.852 -5.636 1.00 87.94 377 TYR A CA 1
ATOM 2866 C C . TYR A 1 377 ? -6.278 -3.504 -4.241 1.00 87.94 377 TYR A C 1
ATOM 2868 O O . TYR A 1 377 ? -5.698 -3.895 -3.228 1.00 87.94 377 TYR A O 1
ATOM 2876 N N . MET A 1 378 ? -7.444 -2.861 -4.199 1.00 90.06 378 MET A N 1
ATOM 2877 C CA . MET A 1 378 ? -8.182 -2.637 -2.965 1.00 90.06 378 MET A CA 1
ATOM 2878 C C . MET A 1 378 ? -8.560 -3.981 -2.312 1.00 90.06 378 MET A C 1
ATOM 2880 O O . MET A 1 378 ? -9.215 -4.810 -2.960 1.00 90.06 378 MET A O 1
ATOM 2884 N N . PRO A 1 379 ? -8.220 -4.204 -1.027 1.00 86.62 379 PRO A N 1
ATOM 2885 C CA . PRO A 1 379 ? -8.631 -5.402 -0.307 1.00 86.62 379 PRO A CA 1
ATOM 2886 C C . PRO A 1 379 ? -10.154 -5.584 -0.317 1.00 86.62 379 PRO A C 1
ATOM 2888 O O . PRO A 1 379 ? -10.914 -4.627 -0.162 1.00 86.62 379 PRO A O 1
ATOM 2891 N N . GLY A 1 380 ? -10.628 -6.829 -0.423 1.00 86.25 380 GLY A N 1
ATOM 2892 C CA . GLY A 1 380 ? -12.069 -7.113 -0.503 1.00 86.25 380 GLY A CA 1
ATOM 2893 C C . GLY A 1 380 ? -12.878 -6.637 0.713 1.00 86.25 380 GLY A C 1
ATOM 2894 O O . GLY A 1 380 ? -14.068 -6.368 0.585 1.00 86.25 380 GLY A O 1
ATOM 2895 N N . GLN A 1 381 ? -12.247 -6.512 1.887 1.00 87.00 381 GLN A N 1
ATOM 2896 C CA . GLN A 1 381 ? -12.877 -5.930 3.078 1.00 87.00 381 GLN A CA 1
ATOM 2897 C C . GLN A 1 381 ? -13.097 -4.419 2.921 1.00 87.00 381 GLN A C 1
ATOM 2899 O O . GLN A 1 381 ? -14.213 -3.954 3.139 1.00 87.00 381 GLN A O 1
ATOM 2904 N N . MET A 1 382 ? -12.076 -3.686 2.461 1.00 93.19 382 MET A N 1
ATOM 2905 C CA . MET A 1 382 ? -12.170 -2.252 2.177 1.00 93.19 382 MET A CA 1
ATOM 2906 C C . MET A 1 382 ? -13.251 -1.970 1.133 1.00 93.19 382 MET A C 1
ATOM 2908 O O . MET A 1 382 ? -14.073 -1.086 1.341 1.00 93.19 382 MET A O 1
ATOM 2912 N N . ARG A 1 383 ? -13.314 -2.769 0.058 1.00 93.81 383 ARG A N 1
ATOM 2913 C CA . ARG A 1 383 ? -14.356 -2.636 -0.974 1.00 93.81 383 ARG A CA 1
ATOM 2914 C C . ARG A 1 383 ? -15.763 -2.686 -0.381 1.00 93.81 383 ARG A C 1
ATOM 2916 O O . ARG A 1 383 ? -16.568 -1.813 -0.674 1.00 93.81 383 ARG A O 1
ATOM 2923 N N . ARG A 1 384 ? -16.048 -3.670 0.478 1.00 93.50 384 ARG A N 1
ATOM 2924 C CA . ARG A 1 384 ? -17.361 -3.788 1.135 1.00 93.50 384 ARG A CA 1
ATOM 2925 C C . ARG A 1 384 ? -17.668 -2.589 2.026 1.00 93.50 384 ARG A C 1
ATOM 2927 O O . ARG A 1 384 ? -18.794 -2.113 2.030 1.00 93.50 384 ARG A O 1
ATOM 2934 N N . VAL A 1 385 ? -16.679 -2.087 2.765 1.00 96.12 385 VAL A N 1
ATOM 2935 C CA . VAL A 1 385 ? -16.860 -0.869 3.568 1.00 96.12 385 VAL A CA 1
ATOM 2936 C C . VAL A 1 385 ? -17.155 0.325 2.664 1.00 96.12 385 VAL A C 1
ATOM 2938 O O . VAL A 1 385 ? -18.093 1.065 2.934 1.00 96.12 385 VAL A O 1
ATOM 2941 N N . LEU A 1 386 ? -16.416 0.482 1.565 1.00 96.50 386 LEU A N 1
ATOM 2942 C CA . LEU A 1 386 ? -16.612 1.573 0.616 1.00 96.50 386 LEU A CA 1
ATOM 2943 C C . LEU A 1 386 ? -17.981 1.510 -0.085 1.00 96.50 386 LEU A C 1
ATOM 2945 O O . LEU A 1 386 ? -18.583 2.550 -0.329 1.00 96.50 386 LEU A O 1
ATOM 2949 N N . GLU A 1 387 ? -18.502 0.312 -0.363 1.00 95.69 387 GLU A N 1
ATOM 2950 C CA . GLU A 1 387 ? -19.872 0.114 -0.857 1.00 95.69 387 GLU A CA 1
ATOM 2951 C C . GLU A 1 387 ? -20.916 0.658 0.123 1.00 95.69 387 GLU A C 1
ATOM 2953 O O . GLU A 1 387 ? -21.826 1.381 -0.285 1.00 95.69 387 GLU A O 1
ATOM 2958 N N . GLU A 1 388 ? -20.785 0.351 1.416 1.00 95.94 388 GLU A N 1
ATOM 2959 C CA . GLU A 1 388 ? -21.694 0.883 2.439 1.00 95.94 388 GLU A CA 1
ATOM 2960 C C . GLU A 1 388 ? -21.522 2.394 2.625 1.00 95.94 388 GLU A C 1
ATOM 2962 O O . GLU A 1 388 ? -22.503 3.128 2.741 1.00 95.94 388 GLU A O 1
ATOM 2967 N N . VAL A 1 389 ? -20.280 2.880 2.586 1.00 96.38 389 VAL A N 1
ATOM 2968 C CA . VAL A 1 389 ? -19.970 4.313 2.612 1.00 96.38 389 VAL A CA 1
ATOM 2969 C C . VAL A 1 389 ? -20.673 5.035 1.466 1.00 96.38 389 VAL A C 1
ATOM 2971 O O . VAL A 1 389 ? -21.348 6.028 1.710 1.00 96.38 389 VAL A O 1
ATOM 2974 N N . ALA A 1 390 ? -20.585 4.515 0.240 1.00 94.44 390 ALA A N 1
ATOM 2975 C CA . ALA A 1 390 ? -21.213 5.103 -0.940 1.00 94.44 390 ALA A CA 1
ATOM 2976 C C . ALA A 1 390 ? -22.750 5.147 -0.856 1.00 94.44 390 ALA A C 1
ATOM 2978 O O . ALA A 1 390 ? -23.373 6.010 -1.472 1.00 94.44 390 ALA A O 1
ATOM 2979 N N . ARG A 1 391 ? -23.373 4.240 -0.089 1.00 92.62 391 ARG A N 1
ATOM 2980 C CA . ARG A 1 391 ? -24.820 4.273 0.192 1.00 92.62 391 ARG A CA 1
ATOM 2981 C C . ARG A 1 391 ? -25.193 5.324 1.233 1.00 92.62 391 ARG A C 1
ATOM 2983 O O . ARG A 1 391 ? -26.289 5.873 1.175 1.00 92.62 391 ARG A O 1
ATOM 2990 N N . CYS A 1 392 ? -24.311 5.576 2.196 1.00 92.38 392 CYS A N 1
ATOM 2991 C CA . CYS A 1 392 ? -24.562 6.489 3.309 1.00 92.38 392 CYS A CA 1
ATOM 2992 C C . CYS A 1 392 ? -24.135 7.938 3.027 1.00 92.38 392 CYS A C 1
ATOM 2994 O O . CYS A 1 392 ? -24.723 8.860 3.597 1.00 92.38 392 CYS A O 1
ATOM 2996 N N . PHE A 1 393 ? -23.120 8.137 2.184 1.00 93.94 393 PHE A N 1
ATOM 2997 C CA . PHE A 1 393 ? -22.446 9.414 1.967 1.00 93.94 393 PHE A CA 1
ATOM 2998 C C . PHE A 1 393 ? -22.129 9.635 0.488 1.00 93.94 393 PHE A C 1
ATOM 3000 O O . PHE A 1 393 ? -21.686 8.724 -0.222 1.00 93.94 393 PHE A O 1
ATOM 3007 N N . LYS A 1 394 ? -22.261 10.885 0.028 1.00 94.50 394 LYS A N 1
ATOM 3008 C CA . LYS A 1 394 ? -21.737 11.287 -1.283 1.00 94.50 394 LYS A CA 1
ATOM 3009 C C . LYS A 1 394 ? -20.221 11.118 -1.266 1.00 94.50 394 LYS A C 1
ATOM 3011 O O . LYS A 1 394 ? -19.532 11.711 -0.439 1.00 94.50 394 LYS A O 1
ATOM 3016 N N . THR A 1 395 ? -19.726 10.289 -2.178 1.00 96.50 395 THR A N 1
ATOM 3017 C CA . THR A 1 395 ? -18.339 9.822 -2.173 1.00 96.50 395 THR A CA 1
ATOM 3018 C C . THR A 1 395 ? -17.691 10.082 -3.529 1.00 96.50 395 THR A C 1
ATOM 3020 O O . THR A 1 395 ? -18.309 9.878 -4.580 1.00 96.50 395 THR A O 1
ATOM 3023 N N . SER A 1 396 ? -16.442 10.541 -3.506 1.00 97.62 396 SER A N 1
ATOM 3024 C CA . SER A 1 396 ? -15.631 10.785 -4.696 1.00 97.62 396 SER A CA 1
ATOM 3025 C C . SER A 1 396 ? -14.229 10.211 -4.517 1.00 97.62 396 SER A C 1
ATOM 3027 O O . SER A 1 396 ? -13.596 10.432 -3.487 1.00 97.62 396 SER A O 1
ATOM 3029 N N . ILE A 1 397 ? -13.731 9.508 -5.531 1.00 98.06 397 ILE A N 1
ATOM 3030 C CA . ILE A 1 397 ? -12.344 9.037 -5.581 1.00 98.06 397 ILE A CA 1
ATOM 3031 C C . ILE A 1 397 ? -11.495 10.078 -6.306 1.00 98.06 397 ILE A C 1
ATOM 3033 O O . ILE A 1 397 ? -11.847 10.478 -7.417 1.00 98.06 397 ILE A O 1
ATOM 3037 N N . VAL A 1 398 ? -10.381 10.499 -5.708 1.00 97.50 398 VAL A N 1
ATOM 3038 C CA . VAL A 1 398 ? -9.460 11.499 -6.271 1.00 97.50 398 VAL A CA 1
ATOM 3039 C C . VAL A 1 398 ? -8.064 10.891 -6.358 1.00 97.50 398 VAL A C 1
ATOM 3041 O O . VAL A 1 398 ? -7.396 10.751 -5.350 1.00 97.50 398 VAL A O 1
ATOM 3044 N N . SER A 1 399 ? -7.602 10.519 -7.552 1.00 95.06 399 SER A N 1
ATOM 3045 C CA . SER A 1 399 ? -6.376 9.725 -7.727 1.00 95.06 399 SER A CA 1
ATOM 3046 C C . SER A 1 399 ? -5.430 10.315 -8.774 1.00 95.06 399 SER A C 1
ATOM 3048 O O . SER A 1 399 ? -5.845 10.974 -9.731 1.00 95.06 399 SER A O 1
ATOM 3050 N N . GLY A 1 400 ? -4.132 10.038 -8.618 1.00 91.38 400 GLY A N 1
ATOM 3051 C CA . GLY A 1 400 ? -3.122 10.287 -9.652 1.00 91.38 400 GLY A CA 1
ATOM 3052 C C . GLY A 1 400 ? -3.254 9.378 -10.881 1.00 91.38 400 GLY A C 1
ATOM 3053 O O . GLY A 1 400 ? -2.836 9.744 -11.980 1.00 91.38 400 GLY A O 1
ATOM 3054 N N . ARG A 1 401 ? -3.894 8.212 -10.727 1.00 91.81 401 ARG A N 1
ATOM 3055 C CA . ARG A 1 401 ? -4.096 7.235 -11.806 1.00 91.81 401 ARG A CA 1
ATOM 3056 C C . ARG A 1 401 ? -5.068 7.732 -12.863 1.00 91.81 401 ARG A C 1
ATOM 3058 O O . ARG A 1 401 ? -5.976 8.504 -12.559 1.00 91.81 401 ARG A O 1
ATOM 3065 N N . ALA A 1 402 ? -4.956 7.206 -14.085 1.00 94.44 402 ALA A N 1
ATOM 3066 C CA . ALA A 1 402 ? -6.015 7.368 -15.084 1.00 94.44 402 ALA A CA 1
ATOM 3067 C C . ALA A 1 402 ? -7.384 6.985 -14.500 1.00 94.44 402 ALA A C 1
ATOM 3069 O O . ALA A 1 402 ? -7.526 5.963 -13.820 1.00 94.44 402 ALA A O 1
ATOM 3070 N N . ARG A 1 403 ? -8.401 7.793 -14.806 1.00 94.62 403 ARG A N 1
ATOM 3071 C CA . ARG A 1 403 ? -9.753 7.642 -14.262 1.00 94.62 403 ARG A CA 1
ATOM 3072 C C . ARG A 1 403 ? -10.341 6.253 -14.528 1.00 94.62 403 ARG A C 1
ATOM 3074 O O . ARG A 1 403 ? -10.911 5.644 -13.631 1.00 94.62 403 ARG A O 1
ATOM 3081 N N . GLU A 1 404 ? -10.170 5.728 -15.739 1.00 92.44 404 GLU A N 1
ATOM 3082 C CA . GLU A 1 404 ? -10.635 4.389 -16.115 1.00 92.44 404 GLU A CA 1
ATOM 3083 C C . GLU A 1 404 ? -9.939 3.289 -15.302 1.00 92.44 404 GLU A C 1
ATOM 3085 O O . GLU A 1 404 ? -10.582 2.320 -14.905 1.00 92.44 404 GLU A O 1
ATOM 3090 N N . LYS A 1 405 ? -8.644 3.451 -15.010 1.00 92.75 405 LYS A N 1
ATOM 3091 C CA . LYS A 1 405 ? -7.852 2.478 -14.249 1.00 92.75 405 LYS A CA 1
ATOM 3092 C C . LYS A 1 405 ? -8.270 2.441 -12.782 1.00 92.75 405 LYS A C 1
ATOM 3094 O O . LYS A 1 405 ? -8.538 1.369 -12.248 1.00 92.75 405 LYS A O 1
ATOM 3099 N N . VAL A 1 406 ? -8.395 3.605 -12.140 1.00 94.69 406 VAL A N 1
ATOM 3100 C CA . VAL A 1 406 ? -8.879 3.658 -10.751 1.00 94.69 406 VAL A CA 1
ATOM 3101 C C . VAL A 1 406 ? -10.336 3.200 -10.649 1.00 94.69 406 VAL A C 1
ATOM 3103 O O . VAL A 1 406 ? -10.684 2.507 -9.698 1.00 94.69 406 VAL A O 1
ATOM 3106 N N . TYR A 1 407 ? -11.175 3.471 -11.655 1.00 94.44 407 TYR A N 1
ATOM 3107 C CA . TYR A 1 407 ? -12.526 2.910 -11.719 1.00 94.44 407 TYR A CA 1
ATOM 3108 C C . TYR A 1 407 ? -12.512 1.377 -11.785 1.00 94.44 407 TYR A C 1
ATOM 3110 O O . TYR A 1 407 ? -13.270 0.744 -11.063 1.00 94.44 407 TYR A O 1
ATOM 3118 N N . GLN A 1 408 ? -11.637 0.757 -12.583 1.00 93.69 408 GLN A N 1
ATOM 3119 C CA . GLN A 1 408 ? -11.515 -0.710 -12.631 1.00 93.69 408 GLN A CA 1
ATOM 3120 C C . GLN A 1 408 ? -11.081 -1.303 -11.287 1.00 93.69 408 GLN A C 1
ATOM 3122 O O . GLN A 1 408 ? -11.563 -2.363 -10.888 1.00 93.69 408 GLN A O 1
ATOM 3127 N N . PHE A 1 409 ? -10.191 -0.617 -10.575 1.00 91.38 409 PHE A N 1
ATOM 3128 C CA . PHE A 1 409 ? -9.752 -1.049 -9.258 1.00 91.38 409 PHE A CA 1
ATOM 3129 C C . PHE A 1 409 ? -10.813 -0.865 -8.179 1.00 91.38 409 PHE A C 1
ATOM 3131 O O . PHE A 1 409 ? -11.005 -1.766 -7.366 1.00 91.38 409 PHE A O 1
ATOM 3138 N N . VAL A 1 410 ? -11.526 0.259 -8.165 1.00 94.69 410 VAL A N 1
ATOM 3139 C CA . VAL A 1 410 ? -12.572 0.531 -7.172 1.00 94.69 410 VAL A CA 1
ATOM 3140 C C . VAL A 1 410 ? -13.840 -0.252 -7.486 1.00 94.69 410 VAL A C 1
ATOM 3142 O O . VAL A 1 410 ? -14.424 -0.830 -6.582 1.00 94.69 410 VAL A O 1
ATOM 3145 N N . GLY A 1 411 ? -14.234 -0.356 -8.753 1.00 91.81 411 GLY A N 1
ATOM 3146 C CA . GLY A 1 411 ? -15.336 -1.182 -9.251 1.00 91.81 411 GLY A CA 1
ATOM 3147 C C . GLY A 1 411 ? -16.716 -0.814 -8.707 1.00 91.81 411 GLY A C 1
ATOM 3148 O O . GLY A 1 411 ? -17.561 -1.699 -8.606 1.00 91.81 411 GLY A O 1
ATOM 3149 N N . LEU A 1 412 ? -16.928 0.448 -8.317 1.00 90.56 412 LEU A N 1
ATOM 3150 C CA . LEU A 1 412 ? -18.208 0.931 -7.801 1.00 90.56 412 LEU A CA 1
ATOM 3151 C C . LEU A 1 412 ? -18.847 1.934 -8.749 1.00 90.56 412 LEU A C 1
ATOM 3153 O O . LEU A 1 412 ? -18.274 2.985 -9.051 1.00 90.56 412 LEU A O 1
ATOM 3157 N N . ASP A 1 413 ? -20.069 1.621 -9.155 1.00 86.12 413 ASP A N 1
ATOM 3158 C CA . ASP A 1 413 ? -20.969 2.572 -9.788 1.00 86.12 413 ASP A CA 1
ATOM 3159 C C . ASP A 1 413 ? -21.631 3.455 -8.724 1.00 86.12 413 ASP A C 1
ATOM 3161 O O . ASP A 1 413 ? -21.730 3.092 -7.553 1.00 86.12 413 ASP A O 1
ATOM 3165 N N . GLY A 1 414 ? -22.096 4.638 -9.118 1.00 83.75 414 GLY A N 1
ATOM 3166 C CA . GLY A 1 414 ? -22.816 5.532 -8.209 1.00 83.75 414 GLY A CA 1
ATOM 3167 C C . GLY A 1 414 ? -21.945 6.571 -7.499 1.00 83.75 414 GLY A C 1
ATOM 3168 O O . GLY A 1 414 ? -22.498 7.577 -7.064 1.00 83.75 414 GLY A O 1
ATOM 3169 N N . ILE A 1 415 ? -20.617 6.411 -7.474 1.00 93.38 415 ILE A N 1
ATOM 3170 C CA . ILE A 1 415 ? -19.669 7.400 -6.924 1.00 93.38 415 ILE A CA 1
ATOM 3171 C C . ILE A 1 415 ? -18.959 8.205 -8.021 1.00 93.38 415 ILE A C 1
ATOM 3173 O O . ILE A 1 415 ? -18.960 7.822 -9.194 1.00 93.38 415 ILE A O 1
ATOM 3177 N N . ASN A 1 416 ? -18.359 9.337 -7.650 1.00 95.06 416 ASN A N 1
ATOM 3178 C CA . ASN A 1 416 ? -17.643 10.203 -8.593 1.00 95.06 416 ASN A CA 1
ATOM 3179 C C . ASN A 1 416 ? -16.157 9.825 -8.674 1.00 95.06 416 ASN A C 1
ATOM 3181 O O . ASN A 1 416 ? -15.585 9.324 -7.706 1.00 95.06 416 ASN A O 1
ATOM 3185 N N . TYR A 1 417 ? -15.517 10.106 -9.810 1.00 96.38 417 TYR A N 1
ATOM 3186 C CA . TYR A 1 417 ? -14.102 9.796 -10.028 1.00 96.38 417 TYR A CA 1
ATOM 3187 C C . TYR A 1 417 ? -13.371 10.980 -10.653 1.00 96.38 417 TYR A C 1
ATOM 3189 O O . TYR A 1 417 ? -13.755 11.448 -11.724 1.00 96.38 417 TYR A O 1
ATOM 3197 N N . ALA A 1 418 ? -12.288 11.408 -10.015 1.00 96.69 418 ALA A N 1
ATOM 3198 C CA . ALA A 1 418 ? -11.315 12.361 -10.523 1.00 96.69 418 ALA A CA 1
ATOM 3199 C C . ALA A 1 418 ? -9.969 11.639 -10.683 1.00 96.69 418 ALA A C 1
ATOM 3201 O O . ALA A 1 418 ? -9.291 11.340 -9.704 1.00 96.69 418 ALA A O 1
ATOM 3202 N N . GLY A 1 419 ? -9.612 11.307 -11.922 1.00 94.94 419 GLY A N 1
ATOM 3203 C CA . GLY A 1 419 ? -8.329 10.692 -12.257 1.00 94.94 419 GLY A CA 1
ATOM 3204 C C . GLY A 1 419 ? -7.288 11.718 -12.691 1.00 94.94 419 GLY A C 1
ATOM 3205 O O . GLY A 1 419 ? -7.580 12.906 -12.854 1.00 94.94 419 GLY A O 1
ATOM 3206 N N . SER A 1 420 ? -6.069 11.241 -12.919 1.00 93.19 420 SER A N 1
ATOM 3207 C CA . SER A 1 420 ? -4.950 12.008 -13.465 1.00 93.19 420 SER A CA 1
ATOM 3208 C C . SER A 1 420 ? -4.647 13.266 -12.644 1.00 93.19 420 SER A C 1
ATOM 3210 O O . SER A 1 420 ? -4.489 14.349 -13.202 1.00 93.19 420 SER A O 1
ATOM 3212 N N . HIS A 1 421 ? -4.632 13.133 -11.314 1.00 88.38 421 HIS A N 1
ATOM 3213 C CA . HIS A 1 421 ? -4.485 14.236 -10.350 1.00 88.38 421 HIS A CA 1
ATOM 3214 C C . HIS A 1 421 ? -5.583 15.306 -10.455 1.00 88.38 421 HIS A C 1
ATOM 3216 O O . HIS A 1 421 ? -5.359 16.468 -10.124 1.00 88.38 421 HIS A O 1
ATOM 3222 N N . GLY A 1 422 ? -6.774 14.918 -10.917 1.00 91.69 422 GLY A N 1
ATOM 3223 C CA . GLY A 1 422 ? -7.915 15.818 -11.058 1.00 91.69 422 GLY A CA 1
ATOM 3224 C C . GLY A 1 422 ? -8.138 16.373 -12.463 1.00 91.69 422 GLY A C 1
ATOM 3225 O O . GLY A 1 422 ? -9.046 17.178 -12.642 1.00 91.69 422 GLY A O 1
ATOM 3226 N N . LEU A 1 423 ? -7.347 15.953 -13.455 1.00 92.94 423 LEU A N 1
ATOM 3227 C CA . LEU A 1 423 ? -7.454 16.416 -14.845 1.00 92.94 423 LEU A CA 1
ATOM 3228 C C . LEU A 1 423 ? -8.484 15.644 -15.683 1.00 92.94 423 LEU A C 1
ATOM 3230 O O . LEU A 1 423 ? -8.747 16.026 -16.819 1.00 92.94 423 LEU A O 1
ATOM 3234 N N . ASP A 1 424 ? -9.073 14.574 -15.150 1.00 94.94 424 ASP A N 1
ATOM 3235 C CA . ASP A 1 424 ? -10.187 13.867 -15.787 1.00 94.94 424 ASP A CA 1
ATOM 3236 C C . ASP A 1 424 ? -11.261 13.509 -14.759 1.00 94.94 424 ASP A C 1
ATOM 3238 O O . ASP A 1 424 ? -11.116 12.550 -13.997 1.00 94.94 424 ASP A O 1
ATOM 3242 N N . ILE A 1 425 ? -12.347 14.281 -14.734 1.00 94.56 425 ILE A N 1
ATOM 3243 C CA . ILE A 1 425 ? -13.414 14.148 -13.739 1.00 94.56 425 ILE A CA 1
ATOM 3244 C C . ILE A 1 425 ? -14.687 13.603 -14.390 1.00 94.56 425 ILE A C 1
ATOM 3246 O O . ILE A 1 425 ? -15.127 14.066 -15.445 1.00 94.56 425 ILE A O 1
ATOM 3250 N N . LYS A 1 426 ? -15.307 12.605 -13.753 1.00 92.25 426 LYS A N 1
ATOM 3251 C CA . LYS A 1 426 ? -16.667 12.135 -14.048 1.00 92.25 426 LYS A CA 1
ATOM 3252 C C . LYS A 1 426 ? -17.536 12.234 -12.809 1.00 92.25 426 LYS A C 1
ATOM 3254 O O . LYS A 1 426 ? -17.219 11.635 -11.780 1.00 92.25 426 LYS A O 1
ATOM 3259 N N . LEU A 1 427 ? -18.671 12.899 -12.959 1.00 89.62 427 LEU A N 1
ATOM 3260 C CA . LEU A 1 427 ? -19.756 12.839 -11.991 1.00 89.62 427 LEU A CA 1
ATOM 3261 C C . LEU A 1 427 ? -20.626 11.611 -12.278 1.00 89.62 427 LEU A C 1
ATOM 3263 O O . LEU A 1 427 ? -20.873 11.263 -13.438 1.00 89.62 427 LEU A O 1
ATOM 3267 N N . SER A 1 428 ? -21.078 10.944 -11.222 1.00 82.38 428 SER A N 1
ATOM 3268 C CA . SER A 1 428 ? -22.046 9.857 -11.331 1.00 82.38 428 SER A CA 1
ATOM 3269 C C . SER A 1 428 ? -23.420 10.405 -11.727 1.00 82.38 428 SER A C 1
ATOM 3271 O O . SER A 1 428 ? -23.863 11.452 -11.264 1.00 82.38 428 SER A O 1
ATOM 3273 N N . THR A 1 429 ? -24.148 9.680 -12.576 1.00 66.50 429 THR A N 1
ATOM 3274 C CA . THR A 1 429 ? -25.522 10.058 -12.940 1.00 66.50 429 THR A CA 1
ATOM 3275 C C . THR A 1 429 ? -26.506 9.884 -11.782 1.00 66.50 429 THR A C 1
ATOM 3277 O O . THR A 1 429 ? -27.549 10.528 -11.789 1.00 66.50 429 THR A O 1
ATOM 3280 N N . ALA A 1 430 ? -26.185 9.042 -10.792 1.00 58.44 430 ALA A N 1
ATOM 3281 C CA . ALA A 1 430 ? -27.021 8.811 -9.611 1.00 58.44 430 ALA A CA 1
ATOM 3282 C C . ALA A 1 430 ? -26.927 9.948 -8.573 1.00 58.44 430 ALA A C 1
ATOM 3284 O O . ALA A 1 430 ? -27.867 10.166 -7.814 1.00 58.44 430 ALA A O 1
ATOM 3285 N N . THR A 1 431 ? -25.820 10.700 -8.553 1.00 52.03 431 THR A N 1
ATOM 3286 C CA . THR A 1 431 ? -25.608 11.837 -7.637 1.00 52.03 431 THR A CA 1
ATOM 3287 C C . THR A 1 431 ? -26.178 13.154 -8.174 1.00 52.03 431 THR A C 1
ATOM 3289 O O . THR A 1 431 ? -26.402 14.080 -7.401 1.00 52.03 431 THR A O 1
ATOM 3292 N N . ALA A 1 432 ? -26.479 13.235 -9.474 1.00 47.44 432 ALA A N 1
ATOM 3293 C CA . ALA A 1 432 ? -27.031 14.429 -10.120 1.00 47.44 432 ALA A CA 1
ATOM 3294 C C . ALA A 1 432 ? -28.551 14.622 -9.914 1.00 47.44 432 ALA A C 1
ATOM 3296 O O . ALA A 1 432 ? -29.092 15.665 -10.274 1.00 47.44 432 ALA A O 1
ATOM 3297 N N . THR A 1 433 ? -29.264 13.630 -9.367 1.00 40.69 433 THR A N 1
ATOM 3298 C CA . THR A 1 433 ? -30.739 13.625 -9.285 1.00 40.69 433 THR A CA 1
ATOM 3299 C C . THR A 1 433 ? -31.339 14.169 -7.984 1.00 40.69 433 THR A C 1
ATOM 3301 O O . THR A 1 433 ? -32.559 14.261 -7.892 1.00 40.69 433 THR A O 1
ATOM 3304 N N . THR A 1 434 ? -30.543 14.558 -6.982 1.00 41.84 434 THR A N 1
ATOM 3305 C CA . THR A 1 434 ? -31.076 15.002 -5.673 1.00 41.84 434 THR A CA 1
ATOM 3306 C C . THR A 1 434 ? -31.311 16.509 -5.527 1.00 41.84 434 THR A C 1
ATOM 3308 O O . THR A 1 434 ? -31.845 16.935 -4.509 1.00 41.84 434 THR A O 1
ATOM 3311 N N . SER A 1 435 ? -30.993 17.336 -6.523 1.00 40.34 435 SER A N 1
ATOM 3312 C CA . SER A 1 435 ? -31.287 18.779 -6.513 1.00 40.34 435 SER A CA 1
ATOM 3313 C C . SER A 1 435 ? -32.585 19.100 -7.267 1.00 40.34 435 SER A C 1
ATOM 3315 O O . SER A 1 435 ? -32.605 19.793 -8.283 1.00 40.34 435 SER A O 1
ATOM 3317 N N . ALA A 1 436 ? -33.713 18.605 -6.752 1.00 40.19 436 ALA A N 1
ATOM 3318 C CA . ALA A 1 436 ? -35.029 19.105 -7.140 1.00 40.19 436 ALA A CA 1
ATOM 3319 C C . ALA A 1 436 ? -35.295 20.428 -6.403 1.00 40.19 436 ALA A C 1
ATOM 3321 O O . ALA A 1 436 ? -35.755 20.420 -5.265 1.00 40.19 436 ALA A O 1
ATOM 3322 N N . GLY A 1 437 ? -34.990 21.565 -7.038 1.00 37.41 437 GLY A N 1
ATOM 3323 C CA . GLY A 1 437 ? -35.396 22.859 -6.483 1.00 37.41 437 GLY A CA 1
ATOM 3324 C C . GLY A 1 437 ? -34.594 24.096 -6.869 1.00 37.41 437 GLY A C 1
ATOM 3325 O O . GLY A 1 437 ? -34.509 25.004 -6.055 1.00 37.41 437 GLY A O 1
ATOM 3326 N N . SER A 1 438 ? -34.016 24.199 -8.065 1.00 35.09 438 SER A N 1
ATOM 3327 C CA . SER A 1 438 ? -33.676 25.522 -8.605 1.00 35.09 438 SER A CA 1
ATOM 3328 C C . SER A 1 438 ? -33.552 25.492 -10.122 1.00 35.09 438 SER A C 1
ATOM 3330 O O . SER A 1 438 ? -32.911 24.640 -10.731 1.00 35.09 438 SER A O 1
ATOM 3332 N N . SER A 1 439 ? -34.248 26.434 -10.743 1.00 37.75 439 SER A N 1
ATOM 3333 C CA . SER A 1 439 ? -34.308 26.652 -12.177 1.00 37.75 439 SER A CA 1
ATOM 3334 C C . SER A 1 439 ? -32.930 27.040 -12.725 1.00 37.75 439 SER A C 1
ATOM 3336 O O . SER A 1 439 ? -32.584 28.217 -12.756 1.00 37.75 439 SER A O 1
ATOM 3338 N N . SER A 1 440 ? -32.151 26.077 -13.211 1.00 33.03 440 SER A N 1
ATOM 3339 C CA . SER A 1 440 ? -31.012 26.341 -14.097 1.00 33.03 440 SER A CA 1
ATOM 3340 C C . SER A 1 440 ? -31.060 25.409 -15.309 1.00 33.03 440 SER A C 1
ATOM 3342 O O . SER A 1 440 ? -30.485 24.325 -15.385 1.00 33.03 440 SER A O 1
ATOM 3344 N N . SER A 1 441 ? -31.777 25.897 -16.318 1.00 33.09 441 SER A N 1
ATOM 3345 C CA . SER A 1 441 ? -31.853 25.393 -17.693 1.00 33.09 441 SER A CA 1
ATOM 3346 C C . SER A 1 441 ? -30.507 25.516 -18.448 1.00 33.09 441 SER A C 1
ATOM 3348 O O . SER A 1 441 ? -30.463 26.000 -19.579 1.00 33.09 441 SER A O 1
ATOM 3350 N N . GLN A 1 442 ? -29.393 25.089 -17.842 1.00 33.34 442 GLN A N 1
ATOM 3351 C CA . GLN A 1 442 ? -28.064 25.014 -18.474 1.00 33.34 442 GLN A CA 1
ATOM 3352 C C . GLN A 1 442 ? -27.282 23.721 -18.163 1.00 33.34 442 GLN A C 1
ATOM 3354 O O . GLN A 1 442 ? -26.247 23.483 -18.777 1.00 33.34 442 GLN A O 1
ATOM 3359 N N . ILE A 1 443 ? -27.787 22.825 -17.305 1.00 39.91 443 ILE A N 1
ATOM 3360 C CA . ILE A 1 443 ? -27.068 21.590 -16.913 1.00 39.91 443 ILE A CA 1
ATOM 3361 C C . ILE A 1 443 ? -27.168 20.474 -17.984 1.00 39.91 443 ILE A C 1
ATOM 3363 O O . ILE A 1 443 ? -26.424 19.496 -17.966 1.00 39.91 443 ILE A O 1
ATOM 3367 N N . ALA A 1 444 ? -28.020 20.629 -19.003 1.00 31.86 444 ALA A N 1
ATOM 3368 C CA . ALA A 1 444 ? -28.206 19.618 -20.051 1.00 31.86 444 ALA A CA 1
ATOM 3369 C C . ALA A 1 444 ? -27.001 19.442 -21.012 1.00 31.86 444 ALA A C 1
ATOM 3371 O O . ALA A 1 444 ? -27.004 18.503 -21.807 1.00 31.86 444 ALA A O 1
ATOM 3372 N N . GLY A 1 445 ? -25.975 20.303 -20.940 1.00 30.58 445 GLY A N 1
ATOM 3373 C CA . GLY A 1 445 ? -24.783 20.256 -21.803 1.00 30.58 445 GLY A CA 1
ATOM 3374 C C . GLY A 1 445 ? -23.573 19.485 -21.252 1.00 30.58 445 GLY A C 1
ATOM 3375 O O . GLY A 1 445 ? -22.680 19.153 -22.025 1.00 30.58 445 GLY A O 1
ATOM 3376 N N . GLN A 1 446 ? -23.526 19.155 -19.955 1.00 43.34 446 GLN A N 1
ATOM 3377 C CA . GLN A 1 446 ? -22.370 18.498 -19.317 1.00 43.34 446 GLN A CA 1
ATOM 3378 C C . GLN A 1 446 ? -22.712 17.105 -18.766 1.00 43.34 446 GLN A C 1
ATOM 3380 O O . GLN A 1 446 ? -22.553 16.810 -17.589 1.00 43.34 446 GLN A O 1
ATOM 3385 N N . ARG A 1 447 ? -23.159 16.200 -19.644 1.00 49.41 447 ARG A N 1
ATOM 3386 C CA . ARG A 1 447 ? -23.099 14.745 -19.375 1.00 49.41 447 ARG A CA 1
ATOM 3387 C C . ARG A 1 447 ? -21.722 14.137 -19.702 1.00 49.41 447 ARG A C 1
ATOM 3389 O O . ARG A 1 447 ? -21.538 12.929 -19.564 1.00 49.41 447 ARG A O 1
ATOM 3396 N N . GLY A 1 448 ? -20.784 14.958 -20.181 1.00 62.97 448 GLY A N 1
ATOM 3397 C CA . GLY A 1 448 ? -19.411 14.577 -20.514 1.00 62.97 448 GLY A CA 1
ATOM 3398 C C . GLY A 1 448 ? -18.462 14.668 -19.318 1.00 62.97 448 GLY A C 1
ATOM 3399 O O . GLY A 1 448 ? -18.776 15.267 -18.296 1.00 62.97 448 GLY A O 1
ATOM 3400 N N . SER A 1 449 ? -17.291 14.052 -19.451 1.00 82.06 449 SER A N 1
ATOM 3401 C CA . SER A 1 449 ? -16.173 14.233 -18.521 1.00 82.06 449 SER A CA 1
ATOM 3402 C C . SER A 1 449 ? -15.654 15.670 -18.536 1.00 82.06 449 SER A C 1
ATOM 3404 O O . SER A 1 449 ? -15.569 16.255 -19.613 1.00 82.06 449 SER A O 1
ATOM 3406 N N . TYR A 1 450 ? -15.244 16.203 -17.386 1.00 91.31 450 TYR A N 1
ATOM 3407 C CA . TYR A 1 450 ? -14.547 17.488 -17.305 1.00 91.31 450 TYR A CA 1
ATOM 3408 C C . TYR A 1 450 ? -13.033 17.281 -17.367 1.00 91.31 450 TYR A C 1
ATOM 3410 O O . TYR A 1 450 ? -12.477 16.506 -16.587 1.00 91.31 450 TYR A O 1
ATOM 3418 N N . GLN A 1 451 ? -12.391 17.954 -18.322 1.00 92.31 451 GLN A N 1
ATOM 3419 C CA . GLN A 1 451 ? -10.988 17.764 -18.682 1.00 92.31 451 GLN A CA 1
ATOM 3420 C C . GLN A 1 451 ? -10.319 19.126 -18.941 1.00 92.31 451 GLN A C 1
ATOM 3422 O O . GLN A 1 451 ? -10.276 19.582 -20.082 1.00 92.31 451 GLN A O 1
ATOM 3427 N N . PRO A 1 452 ? -9.799 19.810 -17.904 1.00 87.88 452 PRO A N 1
ATOM 3428 C CA . PRO A 1 452 ? -9.314 21.193 -18.004 1.00 87.88 452 PRO A CA 1
ATOM 3429 C C . PRO A 1 452 ? -8.004 21.363 -18.790 1.00 87.88 452 PRO A C 1
ATOM 3431 O O . PRO A 1 452 ? -7.518 22.481 -18.906 1.00 87.88 452 PRO A O 1
ATOM 3434 N N . ALA A 1 453 ? -7.408 20.271 -19.275 1.00 91.00 453 ALA A N 1
ATOM 3435 C CA . ALA A 1 453 ? -6.147 20.268 -20.016 1.00 91.00 453 ALA A CA 1
ATOM 3436 C C . ALA A 1 453 ? -6.238 19.435 -21.308 1.00 91.00 453 ALA A C 1
ATOM 3438 O O . ALA A 1 453 ? -5.230 18.890 -21.766 1.00 91.00 453 ALA A O 1
ATOM 3439 N N . GLU A 1 454 ? -7.446 19.261 -21.862 1.00 91.94 454 GLU A N 1
ATOM 3440 C CA . GLU A 1 454 ? -7.712 18.428 -23.044 1.00 91.94 454 GLU A CA 1
ATOM 3441 C C . GLU A 1 454 ? -6.802 18.773 -24.233 1.00 91.94 454 GLU A C 1
ATOM 3443 O O . GLU A 1 454 ? -6.328 17.868 -24.924 1.00 91.94 454 GLU A O 1
ATOM 3448 N N . GLU A 1 455 ? -6.452 20.049 -24.412 1.00 91.06 455 GLU A N 1
ATOM 3449 C CA . GLU A 1 455 ? -5.550 20.510 -25.469 1.00 91.06 455 GLU A CA 1
ATOM 3450 C C . GLU A 1 455 ? -4.148 19.875 -25.414 1.00 91.06 455 GLU A C 1
ATOM 3452 O O . GLU A 1 455 ? -3.466 19.784 -26.437 1.00 91.06 455 GLU A O 1
ATOM 3457 N N . HIS A 1 456 ? -3.719 19.380 -24.248 1.00 91.50 456 HIS A N 1
ATOM 3458 C CA . HIS A 1 456 ? -2.408 18.764 -24.050 1.00 91.50 456 HIS A CA 1
ATOM 3459 C C . HIS A 1 456 ? -2.390 17.246 -24.294 1.00 91.50 456 HIS A C 1
ATOM 3461 O O . HIS A 1 456 ? -1.306 16.657 -24.323 1.00 91.50 456 HIS A O 1
ATOM 3467 N N . LEU A 1 457 ? -3.542 16.594 -24.509 1.00 91.38 457 LEU A N 1
ATOM 3468 C CA . LEU A 1 457 ? -3.620 15.133 -24.684 1.00 91.38 457 LEU A CA 1
ATOM 3469 C C . LEU A 1 457 ? -2.757 14.621 -25.841 1.00 91.38 457 LEU A C 1
ATOM 3471 O O . LEU A 1 457 ? -2.108 13.580 -25.717 1.00 91.38 457 LEU A O 1
ATOM 3475 N N . ALA A 1 458 ? -2.730 15.348 -26.961 1.00 92.56 458 ALA A N 1
ATOM 3476 C CA . ALA A 1 458 ? -1.927 14.970 -28.120 1.00 92.56 458 ALA A CA 1
ATOM 3477 C C . ALA A 1 458 ? -0.424 14.983 -27.791 1.00 92.56 458 ALA A C 1
ATOM 3479 O O . ALA A 1 458 ? 0.280 14.021 -28.100 1.00 92.56 458 ALA A O 1
ATOM 3480 N N . ALA A 1 459 ? 0.044 16.025 -27.095 1.00 92.44 459 ALA A N 1
ATOM 3481 C CA . ALA A 1 459 ? 1.438 16.152 -26.675 1.00 92.44 459 ALA A CA 1
ATOM 3482 C C . ALA A 1 459 ? 1.823 15.077 -25.646 1.00 92.44 459 ALA A C 1
ATOM 3484 O O . ALA A 1 459 ? 2.842 14.409 -25.804 1.00 92.44 459 ALA A O 1
ATOM 3485 N N . ILE A 1 460 ? 0.975 14.839 -24.639 1.00 94.00 460 ILE A N 1
ATOM 3486 C CA . ILE A 1 460 ? 1.179 13.773 -23.645 1.00 94.00 460 ILE A CA 1
ATOM 3487 C C . ILE A 1 460 ? 1.256 12.397 -24.319 1.00 94.00 460 ILE A C 1
ATOM 3489 O O . ILE A 1 460 ? 2.141 11.602 -24.006 1.00 94.00 460 ILE A O 1
ATOM 3493 N N . THR A 1 461 ? 0.383 12.128 -25.292 1.00 94.19 461 THR A N 1
ATOM 3494 C CA . THR A 1 461 ? 0.389 10.868 -26.049 1.00 94.19 461 THR A CA 1
ATOM 3495 C C . THR A 1 461 ? 1.660 10.717 -26.890 1.00 94.19 461 THR A C 1
ATOM 3497 O O . THR A 1 461 ? 2.232 9.627 -26.967 1.00 94.19 461 THR A O 1
ATOM 3500 N N . GLU A 1 462 ? 2.141 11.792 -27.519 1.00 94.12 462 GLU A N 1
ATOM 3501 C CA . GLU A 1 462 ? 3.403 11.769 -28.267 1.00 94.12 462 GLU A CA 1
ATOM 3502 C C . GLU A 1 462 ? 4.606 11.513 -27.348 1.00 94.12 462 GLU A C 1
ATOM 3504 O O . GLU A 1 462 ? 5.468 10.686 -27.677 1.00 94.12 462 GLU A O 1
ATOM 3509 N N . VAL A 1 463 ? 4.645 12.163 -26.181 1.00 95.25 463 VAL A N 1
ATOM 3510 C CA . VAL A 1 463 ? 5.686 11.940 -25.172 1.00 95.25 463 VAL A CA 1
ATOM 3511 C C . VAL A 1 463 ? 5.635 10.516 -24.643 1.00 95.25 463 VAL A C 1
ATOM 3513 O O . VAL A 1 463 ? 6.671 9.862 -24.635 1.00 95.25 463 VAL A O 1
ATOM 3516 N N . TYR A 1 464 ? 4.462 9.987 -24.293 1.00 96.12 464 TYR A N 1
ATOM 3517 C CA . TYR A 1 464 ? 4.309 8.601 -23.842 1.00 96.12 464 TYR A CA 1
ATOM 3518 C C . TYR A 1 464 ? 4.901 7.600 -24.843 1.00 96.12 464 TYR A C 1
ATOM 3520 O O . TYR A 1 464 ? 5.758 6.789 -24.491 1.00 96.12 464 TYR A O 1
ATOM 3528 N N . ASN A 1 465 ? 4.514 7.704 -26.118 1.00 96.00 465 ASN A N 1
ATOM 3529 C CA . ASN A 1 465 ? 5.031 6.829 -27.174 1.00 96.00 465 ASN A CA 1
ATOM 3530 C C . ASN A 1 465 ? 6.546 6.983 -27.377 1.00 96.00 465 ASN A C 1
ATOM 3532 O O . ASN A 1 465 ? 7.235 6.032 -27.750 1.00 96.00 465 ASN A O 1
ATOM 3536 N N . SER A 1 466 ? 7.076 8.187 -27.163 1.00 95.56 466 SER A N 1
ATOM 3537 C CA . SER A 1 466 ? 8.512 8.451 -27.254 1.00 95.56 466 SER A CA 1
ATOM 3538 C C . SER A 1 466 ? 9.270 7.874 -26.060 1.00 95.56 466 SER A C 1
ATOM 3540 O O . SER A 1 466 ? 10.294 7.231 -26.272 1.00 95.56 466 SER A O 1
ATOM 3542 N N . MET A 1 467 ? 8.725 7.991 -24.847 1.00 95.94 467 MET A N 1
ATOM 3543 C CA . MET A 1 467 ? 9.281 7.392 -23.633 1.00 95.94 467 MET A CA 1
ATOM 3544 C C . MET A 1 467 ? 9.288 5.869 -23.706 1.00 95.94 467 MET A C 1
ATOM 3546 O O . MET A 1 467 ? 10.311 5.267 -23.396 1.00 95.94 467 MET A O 1
ATOM 3550 N N . LEU A 1 468 ? 8.208 5.240 -24.185 1.00 95.19 468 LEU A N 1
ATOM 3551 C CA . LEU A 1 468 ? 8.162 3.787 -24.385 1.00 95.19 468 LEU A CA 1
ATOM 3552 C C . LEU A 1 468 ? 9.314 3.290 -25.263 1.00 95.19 468 LEU A C 1
ATOM 3554 O O . LEU A 1 468 ? 9.959 2.298 -24.944 1.00 95.19 468 LEU A O 1
ATOM 3558 N N . ARG A 1 469 ? 9.593 3.989 -26.369 1.00 94.69 469 ARG A N 1
ATOM 3559 C CA . ARG A 1 469 ? 10.702 3.631 -27.264 1.00 94.69 469 ARG A CA 1
ATOM 3560 C C . ARG A 1 469 ? 12.053 3.888 -26.607 1.00 94.69 469 ARG A C 1
ATOM 3562 O O . ARG A 1 469 ? 12.907 3.008 -26.625 1.00 94.69 469 ARG A O 1
ATOM 3569 N N . ALA A 1 470 ? 12.236 5.070 -26.027 1.00 93.81 470 ALA A N 1
ATOM 3570 C CA . ALA A 1 470 ? 13.525 5.518 -25.512 1.00 93.81 470 ALA A CA 1
ATOM 3571 C C . ALA A 1 470 ? 13.970 4.770 -24.243 1.00 93.81 470 ALA A C 1
ATOM 3573 O O . ALA A 1 470 ? 15.160 4.572 -24.035 1.00 93.81 470 ALA A O 1
ATOM 3574 N N . THR A 1 471 ? 13.026 4.306 -23.423 1.00 94.44 471 THR A N 1
ATOM 3575 C CA . THR A 1 471 ? 13.324 3.542 -22.198 1.00 94.44 471 THR A CA 1
ATOM 3576 C C . THR A 1 471 ? 13.354 2.028 -22.415 1.00 94.44 471 THR A C 1
ATOM 3578 O O . THR A 1 471 ? 13.769 1.304 -21.517 1.00 94.44 471 THR A O 1
ATOM 3581 N N . SER A 1 472 ? 12.979 1.532 -23.604 1.00 92.69 472 SER A N 1
ATOM 3582 C CA . SER A 1 472 ? 12.864 0.089 -23.895 1.00 92.69 472 SER A CA 1
ATOM 3583 C C . SER A 1 472 ? 14.155 -0.717 -23.704 1.00 92.69 472 SER A C 1
ATOM 3585 O O . SER A 1 472 ? 14.098 -1.925 -23.489 1.00 92.69 472 SER A O 1
ATOM 3587 N N . THR A 1 473 ? 15.317 -0.065 -23.773 1.00 90.56 473 THR A N 1
ATOM 3588 C CA . THR A 1 473 ? 16.634 -0.685 -23.576 1.00 90.56 473 THR A CA 1
ATOM 3589 C C . THR A 1 473 ? 17.142 -0.601 -22.137 1.00 90.56 473 THR A C 1
ATOM 3591 O O . THR A 1 473 ? 18.184 -1.178 -21.839 1.00 90.56 473 THR A O 1
ATOM 3594 N N . ILE A 1 474 ? 16.448 0.118 -21.248 1.00 93.12 474 ILE A N 1
ATOM 3595 C CA . ILE A 1 474 ? 16.846 0.288 -19.847 1.00 93.12 474 ILE A CA 1
ATOM 3596 C C . ILE A 1 474 ? 16.150 -0.787 -19.014 1.00 93.12 474 ILE A C 1
ATOM 3598 O O . ILE A 1 474 ? 14.946 -0.720 -18.758 1.00 93.12 474 ILE A O 1
ATOM 3602 N N . ASN A 1 475 ? 16.909 -1.793 -18.580 1.00 92.06 475 ASN A N 1
ATOM 3603 C CA . ASN A 1 475 ? 16.356 -2.894 -17.800 1.00 92.06 475 ASN A CA 1
ATOM 3604 C C . ASN A 1 475 ? 15.788 -2.390 -16.459 1.00 92.06 475 ASN A C 1
ATOM 3606 O O . ASN A 1 475 ? 16.447 -1.648 -15.732 1.00 92.06 475 ASN A O 1
ATOM 3610 N N . GLY A 1 476 ? 14.555 -2.788 -16.139 1.00 88.12 476 GLY A N 1
ATOM 3611 C CA . GLY A 1 476 ? 13.844 -2.371 -14.928 1.00 88.12 476 GLY A CA 1
ATOM 3612 C C . GLY A 1 476 ? 13.117 -1.022 -15.013 1.00 88.12 476 GLY A C 1
ATOM 3613 O O . GLY A 1 476 ? 12.372 -0.693 -14.086 1.00 88.12 476 GLY A O 1
ATOM 3614 N N . ALA A 1 477 ? 13.279 -0.254 -16.099 1.00 92.88 477 ALA A N 1
ATOM 3615 C CA . ALA A 1 477 ? 12.494 0.957 -16.330 1.00 92.88 477 ALA A CA 1
ATOM 3616 C C . ALA A 1 477 ? 11.114 0.592 -16.893 1.00 92.88 477 ALA A C 1
ATOM 3618 O O . ALA A 1 477 ? 10.990 -0.280 -17.751 1.00 92.88 477 ALA A O 1
ATOM 3619 N N . THR A 1 478 ? 10.063 1.267 -16.431 1.00 92.62 478 THR A N 1
ATOM 3620 C CA . THR A 1 478 ? 8.703 1.089 -16.969 1.00 92.62 478 THR A CA 1
ATOM 3621 C C . THR A 1 478 ? 8.028 2.437 -17.179 1.00 92.62 478 THR A C 1
ATOM 3623 O O . THR A 1 478 ? 8.308 3.396 -16.463 1.00 92.62 478 THR A O 1
ATOM 3626 N N . VAL A 1 479 ? 7.150 2.526 -18.181 1.00 94.00 479 VAL A N 1
ATOM 3627 C CA . VAL A 1 479 ? 6.435 3.761 -18.530 1.00 94.00 479 VAL A CA 1
ATOM 3628 C C . VAL A 1 479 ? 4.936 3.520 -18.447 1.00 94.00 479 VAL A C 1
ATOM 3630 O O . VAL A 1 479 ? 4.386 2.688 -19.168 1.00 94.00 479 VAL A O 1
ATOM 3633 N N . GLU A 1 480 ? 4.265 4.284 -17.597 1.00 91.56 480 GLU A N 1
ATOM 3634 C CA . GLU A 1 480 ? 2.827 4.221 -17.369 1.00 91.56 480 GLU A CA 1
ATOM 3635 C C . GLU A 1 480 ? 2.126 5.430 -18.001 1.00 91.56 480 GLU A C 1
ATOM 3637 O O . GLU A 1 480 ? 2.586 6.569 -17.888 1.00 91.56 480 GLU A O 1
ATOM 3642 N N . ASN A 1 481 ? 0.994 5.178 -18.665 1.00 92.44 481 ASN A N 1
ATOM 3643 C CA . ASN A 1 481 ? 0.126 6.218 -19.208 1.00 92.44 481 ASN A CA 1
ATOM 3644 C C . ASN A 1 481 ? -1.080 6.431 -18.291 1.00 92.44 481 ASN A C 1
ATOM 3646 O O . ASN A 1 481 ? -2.006 5.621 -18.265 1.00 92.44 481 ASN A O 1
ATOM 3650 N N . ASN A 1 482 ? -1.091 7.564 -17.598 1.00 91.50 482 ASN A N 1
ATOM 3651 C CA . ASN A 1 482 ? -2.179 8.012 -16.740 1.00 91.50 482 ASN A CA 1
ATOM 3652 C C . ASN A 1 482 ? -3.052 9.083 -17.421 1.00 91.50 482 ASN A C 1
ATOM 3654 O O . ASN A 1 482 ? -3.630 9.929 -16.742 1.00 91.50 482 ASN A O 1
ATOM 3658 N N . LYS A 1 483 ? -3.157 9.060 -18.759 1.00 93.75 483 LYS A N 1
ATOM 3659 C CA . LYS A 1 483 ? -3.914 9.972 -19.643 1.00 93.75 483 LYS A CA 1
ATOM 3660 C C . LYS A 1 483 ? -3.390 11.409 -19.708 1.00 93.75 483 LYS A C 1
ATOM 3662 O O . LYS A 1 483 ? -3.018 11.855 -20.787 1.00 93.75 483 LYS A O 1
ATOM 3667 N N . TYR A 1 484 ? -3.327 12.110 -18.578 1.00 92.56 484 TYR A N 1
ATOM 3668 C CA . TYR A 1 484 ? -2.708 13.442 -18.453 1.00 92.56 484 TYR A CA 1
ATOM 3669 C C . TYR A 1 484 ? -1.396 13.414 -17.664 1.00 92.56 484 TYR A C 1
ATOM 3671 O O . TYR A 1 484 ? -0.883 14.452 -17.262 1.00 92.56 484 TYR A O 1
ATOM 3679 N N . CYS A 1 485 ? -0.854 12.230 -17.406 1.00 91.25 485 CYS A N 1
ATOM 3680 C CA . CYS A 1 485 ? 0.434 12.072 -16.752 1.00 91.25 485 CYS A CA 1
ATOM 3681 C C . CYS A 1 485 ? 1.160 10.883 -17.385 1.00 91.25 485 CYS A C 1
ATOM 3683 O O . CYS A 1 485 ? 0.555 9.827 -17.578 1.00 91.25 485 CYS A O 1
ATOM 3685 N N . VAL A 1 486 ? 2.434 11.055 -17.731 1.00 94.69 486 VAL A N 1
ATOM 3686 C CA . VAL A 1 486 ? 3.323 9.945 -18.100 1.00 94.69 486 VAL A CA 1
ATOM 3687 C C . VAL A 1 486 ? 4.272 9.712 -16.942 1.00 94.69 486 VAL A C 1
ATOM 3689 O O . VAL A 1 486 ? 5.032 10.612 -16.594 1.00 94.69 486 VAL A O 1
ATOM 3692 N N . SER A 1 487 ? 4.239 8.516 -16.364 1.00 93.06 487 SER A N 1
ATOM 3693 C CA . SER A 1 487 ? 5.078 8.158 -15.221 1.00 93.06 487 SER A CA 1
ATOM 3694 C C . SER A 1 487 ? 6.159 7.183 -15.673 1.00 93.06 487 SER A C 1
ATOM 3696 O O . SER A 1 487 ? 5.856 6.089 -16.143 1.00 93.06 487 SER A O 1
ATOM 3698 N N . VAL A 1 488 ? 7.424 7.575 -15.551 1.00 94.62 488 VAL A N 1
ATOM 3699 C CA . VAL A 1 488 ? 8.588 6.728 -15.826 1.00 94.62 488 VAL A CA 1
ATOM 3700 C C . VAL A 1 488 ? 9.124 6.219 -14.496 1.00 94.62 488 VAL A C 1
ATOM 3702 O O . VAL A 1 488 ? 9.752 6.960 -13.736 1.00 94.62 488 VAL A O 1
ATOM 3705 N N . HIS A 1 489 ? 8.846 4.958 -14.191 1.00 89.69 489 HIS A N 1
ATOM 3706 C CA . HIS A 1 489 ? 9.284 4.298 -12.967 1.00 89.69 489 HIS A CA 1
ATOM 3707 C C . HIS A 1 489 ? 10.670 3.701 -13.176 1.00 89.69 489 HIS A C 1
ATOM 3709 O O . HIS A 1 489 ? 10.901 2.971 -14.140 1.00 89.69 489 HIS A O 1
ATOM 3715 N N . TYR A 1 490 ? 11.578 3.976 -12.244 1.00 90.31 490 TYR A N 1
ATOM 3716 C CA . TYR A 1 490 ? 12.966 3.508 -12.306 1.00 90.31 490 TYR A CA 1
ATOM 3717 C C . TYR A 1 490 ? 13.427 2.836 -11.011 1.00 90.31 490 TYR A C 1
ATOM 3719 O O . TYR A 1 490 ? 14.617 2.664 -10.765 1.00 90.31 490 TYR A O 1
ATOM 3727 N N . ARG A 1 491 ? 12.473 2.420 -10.173 1.00 83.81 491 ARG A N 1
ATOM 3728 C CA . ARG A 1 491 ? 12.742 1.714 -8.915 1.00 83.81 491 ARG A CA 1
ATOM 3729 C C . ARG A 1 491 ? 13.515 0.410 -9.113 1.00 83.81 491 ARG A C 1
ATOM 3731 O O . ARG A 1 491 ? 14.366 0.094 -8.293 1.00 83.81 491 ARG A O 1
ATOM 3738 N N . ASN A 1 492 ? 13.210 -0.321 -10.183 1.00 82.50 492 ASN A N 1
ATOM 3739 C CA . ASN A 1 492 ? 13.821 -1.616 -10.483 1.00 82.50 492 ASN A CA 1
ATOM 3740 C C . ASN A 1 492 ? 15.038 -1.490 -11.415 1.00 82.50 492 ASN A C 1
ATOM 3742 O O . ASN A 1 492 ? 15.586 -2.505 -11.837 1.00 82.50 492 ASN A O 1
ATOM 3746 N N . VAL A 1 493 ? 15.446 -0.262 -11.754 1.00 89.00 493 VAL A N 1
ATOM 3747 C CA . VAL A 1 493 ? 16.643 0.004 -12.558 1.00 89.00 493 VAL A CA 1
ATOM 3748 C C . VAL A 1 493 ? 17.873 -0.119 -11.662 1.00 89.00 493 VAL A C 1
ATOM 3750 O O . VAL A 1 493 ? 17.882 0.404 -10.540 1.00 89.00 493 VAL A O 1
ATOM 3753 N N . ALA A 1 494 ? 18.909 -0.800 -12.161 1.00 87.56 494 ALA A N 1
ATOM 3754 C CA . ALA A 1 494 ? 20.194 -0.930 -11.479 1.00 87.56 494 ALA A CA 1
ATOM 3755 C C . ALA A 1 494 ? 20.734 0.452 -11.084 1.00 87.56 494 ALA A C 1
ATOM 3757 O O . ALA A 1 494 ? 20.600 1.410 -11.839 1.00 87.56 494 ALA A O 1
ATOM 3758 N N . MET A 1 495 ? 21.327 0.573 -9.892 1.00 85.12 495 MET A N 1
ATOM 3759 C CA . MET A 1 495 ? 21.696 1.878 -9.324 1.00 85.12 495 MET A CA 1
ATOM 3760 C C . MET A 1 495 ? 22.622 2.689 -10.248 1.00 85.12 495 MET A C 1
ATOM 3762 O O . MET A 1 495 ? 22.455 3.902 -10.357 1.00 85.12 495 MET A O 1
ATOM 3766 N N . GLU A 1 496 ? 23.544 2.024 -10.947 1.00 86.69 496 GLU A N 1
ATOM 3767 C CA . GLU A 1 496 ? 24.425 2.634 -11.953 1.00 86.69 496 GLU A CA 1
ATOM 3768 C C . GLU A 1 496 ? 23.692 3.197 -13.185 1.00 86.69 496 GLU A C 1
ATOM 3770 O O . GLU A 1 496 ? 24.120 4.210 -13.735 1.00 86.69 496 GLU A O 1
ATOM 3775 N N . ASP A 1 497 ? 22.549 2.618 -13.559 1.00 86.44 497 ASP A N 1
ATOM 3776 C CA . ASP A 1 497 ? 21.781 2.985 -14.755 1.00 86.44 497 ASP A CA 1
ATOM 3777 C C . ASP A 1 497 ? 20.659 4.001 -14.468 1.00 86.44 497 ASP A C 1
ATOM 3779 O O . ASP A 1 497 ? 20.023 4.522 -15.386 1.00 86.44 497 ASP A O 1
ATOM 3783 N N . GLN A 1 498 ? 20.396 4.340 -13.200 1.00 87.31 498 GLN A N 1
ATOM 3784 C CA . GLN A 1 498 ? 19.321 5.278 -12.840 1.00 87.31 498 GLN A CA 1
ATOM 3785 C C . GLN A 1 498 ? 19.549 6.695 -13.386 1.00 87.31 498 GLN A C 1
ATOM 3787 O O . GLN A 1 498 ? 18.583 7.397 -13.694 1.00 87.31 498 GLN A O 1
ATOM 3792 N N . VAL A 1 499 ? 20.810 7.117 -13.543 1.00 90.56 499 VAL A N 1
ATOM 3793 C CA . VAL A 1 499 ? 21.154 8.413 -14.159 1.00 90.56 499 VAL A CA 1
ATOM 3794 C C . VAL A 1 499 ? 20.709 8.451 -15.624 1.00 90.56 499 VAL A C 1
ATOM 3796 O O . VAL A 1 499 ? 20.142 9.453 -16.060 1.00 90.56 499 VAL A O 1
ATOM 3799 N N . ILE A 1 500 ? 20.857 7.332 -16.342 1.00 92.56 500 ILE A N 1
ATOM 3800 C CA . ILE A 1 500 ? 20.494 7.199 -17.760 1.00 92.56 500 ILE A CA 1
ATOM 3801 C C . ILE A 1 500 ? 18.994 7.445 -17.958 1.00 92.56 500 ILE A C 1
ATOM 3803 O O . ILE A 1 500 ? 18.595 8.099 -18.918 1.00 92.56 500 ILE A O 1
ATOM 3807 N N . VAL A 1 501 ? 18.145 6.985 -17.030 1.00 93.50 501 VAL A N 1
ATOM 3808 C CA . VAL A 1 501 ? 16.690 7.213 -17.114 1.00 93.50 501 VAL A CA 1
ATOM 3809 C C . VAL A 1 501 ? 16.367 8.702 -17.160 1.00 93.50 501 VAL A C 1
ATOM 3811 O O . VAL A 1 501 ? 15.560 9.131 -17.984 1.00 93.50 501 VAL A O 1
ATOM 3814 N N . ARG A 1 502 ? 16.988 9.499 -16.285 1.00 93.12 502 ARG A N 1
ATOM 3815 C CA . ARG A 1 502 ? 16.751 10.944 -16.246 1.00 93.12 502 ARG A CA 1
ATOM 3816 C C . ARG A 1 502 ? 17.246 11.621 -17.520 1.00 93.12 502 ARG A C 1
ATOM 3818 O O . ARG A 1 502 ? 16.513 12.433 -18.071 1.00 93.12 502 ARG A O 1
ATOM 3825 N N . GLU A 1 503 ? 18.427 11.252 -18.010 1.00 93.44 503 GLU A N 1
ATOM 3826 C CA . GLU A 1 503 ? 18.974 11.792 -19.262 1.00 93.44 503 GLU A CA 1
ATOM 3827 C C . GLU A 1 503 ? 18.047 11.517 -20.453 1.00 93.44 503 GLU A C 1
ATOM 3829 O O . GLU A 1 503 ? 17.734 12.429 -21.220 1.00 93.44 503 GLU A O 1
ATOM 3834 N N . VAL A 1 504 ? 17.533 10.288 -20.561 1.00 95.12 504 VAL A N 1
ATOM 3835 C CA . VAL A 1 504 ? 16.572 9.897 -21.601 1.00 95.12 504 VAL A CA 1
ATOM 3836 C C . VAL A 1 504 ? 15.265 10.679 -21.480 1.00 95.12 504 VAL A C 1
ATOM 3838 O O . VAL A 1 504 ? 14.725 11.144 -22.488 1.00 95.12 504 VAL A O 1
ATOM 3841 N N . VAL A 1 505 ? 14.750 10.851 -20.259 1.00 94.81 505 VAL A N 1
ATOM 3842 C CA . VAL A 1 505 ? 13.526 11.627 -20.029 1.00 94.81 505 VAL A CA 1
ATOM 3843 C C . VAL A 1 505 ? 13.719 13.088 -20.440 1.00 94.81 505 VAL A C 1
ATOM 3845 O O . VAL A 1 505 ? 12.899 13.633 -21.182 1.00 94.81 505 VAL A O 1
ATOM 3848 N N . ASP A 1 506 ? 14.820 13.709 -20.025 1.00 93.44 506 ASP A N 1
ATOM 3849 C CA . ASP A 1 506 ? 15.132 15.098 -20.362 1.00 93.44 506 ASP A CA 1
ATOM 3850 C C . ASP A 1 506 ? 15.325 15.281 -21.880 1.00 93.44 506 ASP A C 1
ATOM 3852 O O . ASP A 1 506 ? 14.845 16.263 -22.457 1.00 93.44 506 ASP A O 1
ATOM 3856 N N . GLU A 1 507 ? 15.955 14.322 -22.567 1.00 93.88 507 GLU A N 1
ATOM 3857 C CA . GLU A 1 507 ? 16.125 14.351 -24.025 1.00 93.88 507 GLU A CA 1
ATOM 3858 C C . GLU A 1 507 ? 14.783 14.276 -24.766 1.00 93.88 507 GLU A C 1
ATOM 3860 O O . GLU A 1 507 ? 14.518 15.071 -25.679 1.00 93.88 507 GLU A O 1
ATOM 3865 N N . VAL A 1 508 ? 13.907 13.347 -24.376 1.00 93.94 508 VAL A N 1
ATOM 3866 C CA . VAL A 1 508 ? 12.582 13.222 -24.991 1.00 93.94 508 VAL A CA 1
ATOM 3867 C C . VAL A 1 508 ? 11.757 14.484 -24.735 1.00 93.94 508 VAL A C 1
ATOM 3869 O O . VAL A 1 508 ? 11.123 14.980 -25.667 1.00 93.94 508 VAL A O 1
ATOM 3872 N N . LEU A 1 509 ? 11.799 15.059 -23.530 1.00 92.19 509 LEU A N 1
ATOM 3873 C CA . LEU A 1 509 ? 11.092 16.307 -23.234 1.00 92.19 509 LEU A CA 1
ATOM 3874 C C . LEU A 1 509 ? 11.630 17.491 -24.040 1.00 92.19 509 LEU A C 1
ATOM 3876 O O . LEU A 1 509 ? 10.848 18.273 -24.576 1.00 92.19 509 LEU A O 1
ATOM 3880 N N . LYS A 1 510 ? 12.945 17.595 -24.225 1.00 91.38 510 LYS A N 1
ATOM 3881 C CA . LYS A 1 510 ? 13.541 18.652 -25.051 1.00 91.38 510 LYS A CA 1
ATOM 3882 C C . LYS A 1 510 ? 13.093 18.581 -26.514 1.00 91.38 510 LYS A C 1
ATOM 3884 O O . LYS A 1 510 ? 12.909 19.613 -27.153 1.00 91.38 510 LYS A O 1
ATOM 3889 N N . ASN A 1 511 ? 12.923 17.371 -27.045 1.00 88.06 511 ASN A N 1
ATOM 3890 C CA . ASN A 1 511 ? 12.583 17.151 -28.451 1.00 88.06 511 ASN A CA 1
ATOM 3891 C C . ASN A 1 511 ? 11.070 17.148 -28.722 1.00 88.06 511 ASN A C 1
ATOM 3893 O O . ASN A 1 511 ? 10.641 17.534 -29.810 1.00 88.06 511 ASN A O 1
ATOM 3897 N N . LYS A 1 512 ? 10.277 16.654 -27.765 1.00 83.19 512 LYS A N 1
ATOM 3898 C CA . LYS A 1 512 ? 8.856 16.297 -27.931 1.00 83.19 512 LYS A CA 1
ATOM 3899 C C . LYS A 1 512 ? 7.948 16.813 -26.816 1.00 83.19 512 LYS A C 1
ATOM 3901 O O . LYS A 1 512 ? 6.733 16.721 -26.941 1.00 83.19 512 LYS A O 1
ATOM 3906 N N . GLY A 1 513 ? 8.520 17.326 -25.730 1.00 72.25 513 GLY A N 1
ATOM 3907 C CA . GLY A 1 513 ? 7.802 17.698 -24.514 1.00 72.25 513 GLY A CA 1
ATOM 3908 C C . GLY A 1 513 ? 7.107 19.052 -24.564 1.00 72.25 513 GLY A C 1
ATOM 3909 O O . GLY A 1 513 ? 6.214 19.271 -23.759 1.00 72.25 513 GLY A O 1
ATOM 3910 N N . GLY A 1 514 ? 7.458 19.949 -25.491 1.00 81.88 514 GLY A N 1
ATOM 3911 C CA . GLY A 1 514 ? 6.872 21.295 -25.528 1.00 81.88 514 GLY A CA 1
ATOM 3912 C C . GLY A 1 514 ? 6.979 21.989 -24.164 1.00 81.88 514 GLY A C 1
ATOM 3913 O O . GLY A 1 514 ? 8.053 21.997 -23.569 1.00 81.88 514 GLY A O 1
ATOM 3914 N N . ASP A 1 515 ? 5.858 22.505 -23.658 1.00 84.88 515 ASP A N 1
ATOM 3915 C CA . ASP A 1 515 ? 5.772 23.154 -22.342 1.00 84.88 515 ASP A CA 1
ATOM 3916 C C . ASP A 1 515 ? 5.414 22.179 -21.196 1.00 84.88 515 ASP A C 1
ATOM 3918 O O . ASP A 1 515 ? 5.039 22.616 -20.115 1.00 84.88 515 ASP A O 1
ATOM 3922 N N . LEU A 1 516 ? 5.476 20.856 -21.392 1.00 89.88 516 LEU A N 1
ATOM 3923 C CA . LEU A 1 516 ? 5.143 19.889 -20.336 1.00 89.88 516 LEU A CA 1
ATOM 3924 C C . LEU A 1 516 ? 6.103 19.987 -19.137 1.00 89.88 516 LEU A C 1
ATOM 3926 O O . LEU A 1 516 ? 7.306 20.205 -19.281 1.00 89.88 516 LEU A O 1
ATOM 3930 N N . HIS A 1 517 ? 5.566 19.784 -17.936 1.00 87.56 517 HIS A N 1
ATOM 3931 C CA . HIS A 1 517 ? 6.308 19.852 -16.682 1.00 87.56 517 HIS A CA 1
ATOM 3932 C C . HIS A 1 517 ? 6.787 18.473 -16.238 1.00 87.56 517 HIS A C 1
ATOM 3934 O O . HIS A 1 517 ? 6.016 17.516 -16.244 1.00 87.56 517 HIS A O 1
ATOM 3940 N N . LEU A 1 518 ? 8.040 18.404 -15.788 1.00 89.62 518 LEU A N 1
ATOM 3941 C CA . LEU A 1 518 ? 8.632 17.227 -15.163 1.00 89.62 518 LEU A CA 1
ATOM 3942 C C . LEU A 1 518 ? 8.655 17.398 -13.641 1.00 89.62 518 LEU A C 1
ATOM 3944 O O . LEU A 1 518 ? 9.300 18.309 -13.123 1.00 89.62 518 LEU A O 1
ATOM 3948 N N . THR A 1 519 ? 8.003 16.493 -12.923 1.00 83.25 519 THR A N 1
ATOM 3949 C CA . THR A 1 519 ? 8.083 16.373 -11.465 1.00 83.25 519 THR A CA 1
ATOM 3950 C C . THR A 1 519 ? 8.749 15.057 -11.082 1.00 83.25 519 THR A C 1
ATOM 3952 O O . THR A 1 519 ? 8.653 14.063 -11.798 1.00 83.25 519 THR A O 1
ATOM 3955 N N . GLN A 1 520 ? 9.460 15.039 -9.956 1.00 80.44 520 GLN A N 1
ATOM 3956 C CA . GLN A 1 520 ? 10.115 13.834 -9.449 1.00 80.44 520 GLN A CA 1
ATOM 3957 C C . GLN A 1 520 ? 9.421 13.362 -8.174 1.00 80.44 520 GLN A C 1
ATOM 3959 O O . GLN A 1 520 ? 9.382 14.089 -7.183 1.00 80.44 520 GLN A O 1
ATOM 3964 N N . GLY A 1 521 ? 8.921 12.130 -8.206 1.00 70.88 521 GLY A N 1
ATOM 3965 C CA . GLY A 1 521 ? 8.413 11.409 -7.044 1.00 70.88 521 GLY A CA 1
ATOM 3966 C C . GLY A 1 521 ? 9.421 10.384 -6.511 1.00 70.88 521 GLY A C 1
ATOM 3967 O O . GLY A 1 521 ? 10.595 10.351 -6.894 1.00 70.88 521 GLY A O 1
ATOM 3968 N N . LYS A 1 522 ? 8.959 9.496 -5.622 1.00 67.50 522 LYS A N 1
ATOM 3969 C CA . LYS A 1 522 ? 9.780 8.413 -5.050 1.00 67.50 522 LYS A CA 1
ATOM 3970 C C . LYS A 1 522 ? 10.092 7.340 -6.101 1.00 67.50 522 LYS A C 1
ATOM 3972 O O . LYS A 1 522 ? 9.327 6.391 -6.272 1.00 67.50 522 LYS A O 1
ATOM 3977 N N . MET A 1 523 ? 11.255 7.459 -6.743 1.00 79.06 523 MET A N 1
ATOM 3978 C CA . MET A 1 523 ? 11.731 6.549 -7.800 1.00 79.06 523 MET A CA 1
ATOM 3979 C C . MET A 1 523 ? 10.840 6.539 -9.056 1.00 79.06 523 MET A C 1
ATOM 3981 O O . MET A 1 523 ? 10.714 5.517 -9.736 1.00 79.06 523 MET A O 1
ATOM 3985 N N . VAL A 1 524 ? 10.223 7.688 -9.348 1.00 87.56 524 VAL A N 1
ATOM 3986 C CA . VAL A 1 524 ? 9.379 7.920 -10.524 1.00 87.56 524 VAL A CA 1
ATOM 3987 C C . VAL A 1 524 ? 9.571 9.348 -11.038 1.00 87.56 524 VAL A C 1
ATOM 3989 O O . VAL A 1 524 ? 9.722 10.287 -10.253 1.00 87.56 524 VAL A O 1
ATOM 3992 N N . LEU A 1 525 ? 9.593 9.506 -12.358 1.00 91.44 525 LEU A N 1
ATOM 3993 C CA . LEU A 1 525 ? 9.568 10.791 -13.052 1.00 91.44 525 LEU A CA 1
ATOM 3994 C C . LEU A 1 525 ? 8.203 10.966 -13.709 1.00 91.44 525 LEU A C 1
ATOM 3996 O O . LEU A 1 525 ? 7.778 10.107 -14.474 1.00 91.44 525 LEU A O 1
ATOM 4000 N N . GLU A 1 526 ? 7.513 12.057 -13.414 1.00 90.94 526 GLU A N 1
ATOM 4001 C CA . GLU A 1 526 ? 6.146 12.299 -13.862 1.00 90.94 526 GLU A CA 1
ATOM 4002 C C . GLU A 1 526 ? 6.086 13.514 -14.775 1.00 90.94 526 GLU A C 1
ATOM 4004 O O . GLU A 1 526 ? 6.568 14.591 -14.434 1.00 90.94 526 GLU A O 1
ATOM 4009 N N . ILE A 1 527 ? 5.477 13.337 -15.941 1.00 93.75 527 ILE A N 1
ATOM 4010 C CA . ILE A 1 527 ? 5.380 14.362 -16.974 1.00 93.75 527 ILE A CA 1
ATOM 4011 C C . ILE A 1 527 ? 3.923 14.762 -17.109 1.00 93.75 527 ILE A C 1
ATOM 4013 O O . ILE A 1 527 ? 3.081 13.920 -17.425 1.00 93.75 527 ILE A O 1
ATOM 4017 N N . ARG A 1 528 ? 3.629 16.041 -16.883 1.00 90.38 528 ARG A N 1
ATOM 4018 C CA . ARG A 1 528 ? 2.265 16.568 -16.765 1.00 90.38 528 ARG A CA 1
ATOM 4019 C C . ARG A 1 528 ? 2.072 17.829 -17.617 1.00 90.38 528 ARG A C 1
ATOM 4021 O O . ARG A 1 528 ? 3.047 18.527 -17.897 1.00 90.38 528 ARG A O 1
ATOM 4028 N N . PRO A 1 529 ? 0.832 18.159 -18.021 1.00 91.00 529 PRO A N 1
ATOM 4029 C CA . PRO A 1 529 ? 0.511 19.447 -18.623 1.00 91.00 529 PRO A CA 1
ATOM 4030 C C . PRO A 1 529 ? 0.966 20.634 -17.755 1.00 91.00 529 PRO A C 1
ATOM 4032 O O . PRO A 1 529 ? 0.912 20.530 -16.527 1.00 91.00 529 PRO A O 1
ATOM 4035 N N . PRO A 1 530 ? 1.353 21.776 -18.355 1.00 86.75 530 PRO A N 1
ATOM 4036 C CA . PRO A 1 530 ? 1.709 23.005 -17.641 1.00 86.75 530 PRO A CA 1
ATOM 4037 C C . PRO A 1 530 ? 0.478 23.734 -17.092 1.00 86.75 530 PRO A C 1
ATOM 4039 O O . PRO A 1 530 ? 0.212 24.896 -17.394 1.00 86.75 530 PRO A O 1
ATOM 4042 N N . THR A 1 531 ? -0.302 23.042 -16.272 1.00 84.06 531 THR A N 1
ATOM 4043 C CA . THR A 1 531 ? -1.494 23.586 -15.632 1.00 84.06 531 THR A CA 1
ATOM 4044 C C . THR A 1 531 ? -1.250 23.809 -14.147 1.00 84.06 531 THR A C 1
ATOM 4046 O O . THR A 1 531 ? -0.445 23.126 -13.515 1.00 84.06 531 THR A O 1
ATOM 4049 N N . ARG A 1 532 ? -1.945 24.800 -13.584 1.00 81.38 532 ARG A N 1
ATOM 4050 C CA . ARG A 1 532 ? -1.999 25.008 -12.129 1.00 81.38 532 ARG A CA 1
ATOM 4051 C C . ARG A 1 532 ? -3.010 24.084 -11.451 1.00 81.38 532 ARG A C 1
ATOM 4053 O O . ARG A 1 532 ? -3.001 24.007 -10.227 1.00 81.38 532 ARG A O 1
ATOM 4060 N N . TRP A 1 533 ? -3.845 23.417 -12.251 1.00 85.62 533 TRP A N 1
ATOM 4061 C CA . TRP A 1 533 ? -4.882 22.514 -11.780 1.00 85.62 533 TRP A CA 1
ATOM 4062 C C . TRP A 1 533 ? -4.285 21.327 -11.022 1.00 85.62 533 TRP A C 1
ATOM 4064 O O . TRP A 1 533 ? -3.382 20.656 -11.524 1.00 85.62 533 TRP A O 1
ATOM 4074 N N . ASN A 1 534 ? -4.806 21.063 -9.829 1.00 87.50 534 ASN A N 1
ATOM 4075 C CA . ASN A 1 534 ? -4.342 20.014 -8.921 1.00 87.50 534 ASN A CA 1
ATOM 4076 C C . ASN A 1 534 ? -5.521 19.290 -8.234 1.00 87.50 534 ASN A C 1
ATOM 4078 O O . ASN A 1 534 ? -6.694 19.544 -8.526 1.00 87.50 534 ASN A O 1
ATOM 4082 N N . LYS A 1 535 ? -5.217 18.373 -7.300 1.00 91.25 535 LYS A N 1
ATOM 4083 C CA . LYS A 1 535 ? -6.236 17.621 -6.545 1.00 91.25 535 LYS A CA 1
ATOM 4084 C C . LYS A 1 535 ? -7.166 18.541 -5.738 1.00 91.25 535 LYS A C 1
ATOM 4086 O O . LYS A 1 535 ? -8.354 18.249 -5.642 1.00 91.25 535 LYS A O 1
ATOM 4091 N N . GLY A 1 536 ? -6.665 19.661 -5.215 1.00 90.75 536 GLY A N 1
ATOM 4092 C CA . GLY A 1 536 ? -7.482 20.662 -4.527 1.00 90.75 536 GLY A CA 1
ATOM 4093 C C . GLY A 1 536 ? -8.496 21.336 -5.449 1.00 90.75 536 GLY A C 1
ATOM 4094 O O . GLY A 1 536 ? -9.676 21.405 -5.107 1.00 90.75 536 GLY A O 1
ATOM 4095 N N . ASP A 1 537 ? -8.085 21.740 -6.654 1.00 90.81 537 ASP A N 1
ATOM 4096 C CA . ASP A 1 537 ? -9.011 22.295 -7.655 1.00 90.81 537 ASP A CA 1
ATOM 4097 C C . ASP A 1 537 ? -10.093 21.279 -8.050 1.00 90.81 537 ASP A C 1
ATOM 4099 O O . ASP A 1 537 ? -11.265 21.631 -8.191 1.00 90.81 537 ASP A O 1
ATOM 4103 N N . ALA A 1 538 ? -9.731 19.997 -8.163 1.00 93.94 538 ALA A N 1
ATOM 4104 C CA . ALA A 1 538 ? -10.689 18.930 -8.438 1.00 93.94 538 ALA A CA 1
ATOM 4105 C C . ALA A 1 538 ? -11.712 18.742 -7.308 1.00 93.94 538 ALA A C 1
ATOM 4107 O O . ALA A 1 538 ? -12.893 18.539 -7.586 1.00 93.94 538 ALA A O 1
ATOM 4108 N N . VAL A 1 539 ? -11.290 18.841 -6.045 1.00 93.69 539 VAL A N 1
ATOM 4109 C CA . VAL A 1 539 ? -12.204 18.791 -4.895 1.00 93.69 539 VAL A CA 1
ATOM 4110 C C . VAL A 1 539 ? -13.169 19.975 -4.908 1.00 93.69 539 VAL A C 1
ATOM 4112 O O . VAL A 1 539 ? -14.373 19.772 -4.758 1.00 93.69 539 VAL A O 1
ATOM 4115 N N . LEU A 1 540 ? -12.677 21.196 -5.143 1.00 91.81 540 LEU A N 1
ATOM 4116 C CA . LEU A 1 540 ? -13.528 22.386 -5.245 1.00 91.81 540 LEU A CA 1
ATOM 4117 C C . LEU A 1 540 ? -14.530 22.266 -6.402 1.00 91.81 540 LEU A C 1
ATOM 4119 O O . LEU A 1 540 ? -15.716 22.538 -6.217 1.00 91.81 540 LEU A O 1
ATOM 4123 N N . TYR A 1 541 ? -14.076 21.779 -7.560 1.00 92.88 541 TYR A N 1
ATOM 4124 C CA . TYR A 1 541 ? -14.933 21.503 -8.711 1.00 92.88 541 TYR A CA 1
ATOM 4125 C C . TYR A 1 541 ? -16.044 20.502 -8.365 1.00 92.88 541 TYR A C 1
ATOM 4127 O O . TYR A 1 541 ? -17.214 20.747 -8.661 1.00 92.88 541 TYR A O 1
ATOM 4135 N N . LEU A 1 542 ? -15.697 19.390 -7.708 1.00 92.69 542 LEU A N 1
ATOM 4136 C CA . LEU A 1 542 ? -16.659 18.375 -7.277 1.00 92.69 542 LEU A CA 1
ATOM 4137 C C . LEU A 1 542 ? -17.672 18.943 -6.274 1.00 92.69 542 LEU A C 1
ATOM 4139 O O . LEU A 1 542 ? -18.864 18.690 -6.424 1.00 92.69 542 LEU A O 1
ATOM 4143 N N . LEU A 1 543 ? -17.232 19.724 -5.282 1.00 90.75 543 LEU A N 1
ATOM 4144 C CA . LEU A 1 543 ? -18.130 20.362 -4.313 1.00 90.75 543 LEU A CA 1
ATOM 4145 C C . LEU A 1 543 ? -19.132 21.293 -5.002 1.00 90.75 543 LEU A C 1
ATOM 4147 O O . LEU A 1 543 ? -20.332 21.196 -4.755 1.00 90.75 543 LEU A O 1
ATOM 4151 N N . GLU A 1 544 ? -18.666 22.155 -5.904 1.00 89.50 544 GLU A N 1
ATOM 4152 C CA . GLU A 1 544 ? -19.529 23.070 -6.654 1.00 89.50 544 GLU A CA 1
ATOM 4153 C C . GLU A 1 544 ? -20.562 22.308 -7.502 1.00 89.50 544 GLU A C 1
ATOM 4155 O O . GLU A 1 544 ? -21.766 22.548 -7.391 1.00 89.50 544 GLU A O 1
ATOM 4160 N N . HIS A 1 545 ? -20.113 21.338 -8.302 1.00 87.38 545 HIS A N 1
ATOM 4161 C CA . HIS A 1 545 ? -20.957 20.678 -9.304 1.00 87.38 545 HIS A CA 1
ATOM 4162 C C . HIS A 1 545 ? -21.878 19.598 -8.723 1.00 87.38 545 HIS A C 1
ATOM 4164 O O . HIS A 1 545 ? -22.846 19.199 -9.370 1.00 87.38 545 HIS A O 1
ATOM 4170 N N . LEU A 1 546 ? -21.622 19.149 -7.493 1.00 86.38 546 LEU A N 1
ATOM 4171 C CA . LEU A 1 546 ? -22.540 18.303 -6.728 1.00 86.38 546 LEU A CA 1
ATOM 4172 C C . LEU A 1 546 ? -23.560 19.119 -5.912 1.00 86.38 546 LEU A C 1
ATOM 4174 O O . LEU A 1 546 ? -24.382 18.527 -5.210 1.00 86.38 546 LEU A O 1
ATOM 4178 N N . GLY A 1 547 ? -23.521 20.457 -5.981 1.00 85.56 547 GLY A N 1
ATOM 4179 C CA . GLY A 1 547 ? -24.384 21.332 -5.180 1.00 85.56 547 GLY A CA 1
ATOM 4180 C C . GLY A 1 547 ? -24.026 21.331 -3.691 1.00 85.56 547 GLY A C 1
ATOM 4181 O O . GLY A 1 547 ? -24.891 21.541 -2.848 1.00 85.56 547 GLY A O 1
ATOM 4182 N N . LEU A 1 548 ? -22.759 21.062 -3.373 1.00 86.00 548 LEU A N 1
ATOM 4183 C CA . LEU A 1 548 ? -22.204 20.904 -2.025 1.00 86.00 548 LEU A CA 1
ATOM 4184 C C . LEU A 1 548 ? -21.254 22.050 -1.636 1.00 86.00 548 LEU A C 1
ATOM 4186 O O . LEU A 1 548 ? -20.524 21.945 -0.655 1.00 86.00 548 LEU A O 1
ATOM 4190 N N . GLY A 1 549 ? -21.238 23.139 -2.411 1.00 79.94 549 GLY A N 1
ATOM 4191 C CA . GLY A 1 549 ? -20.374 24.297 -2.163 1.00 79.94 549 GLY A CA 1
ATOM 4192 C C . GLY A 1 549 ? -20.743 25.109 -0.914 1.00 79.94 549 GLY A C 1
ATOM 4193 O O . GLY A 1 549 ? -19.936 25.912 -0.451 1.00 79.94 549 GLY A O 1
ATOM 4194 N N . ASP A 1 550 ? -21.937 24.904 -0.349 1.00 84.38 550 ASP A N 1
ATOM 4195 C CA . ASP A 1 550 ? -22.354 25.540 0.902 1.00 84.38 550 ASP A CA 1
ATOM 4196 C C . ASP A 1 550 ? -21.845 24.762 2.128 1.00 84.38 550 ASP A C 1
ATOM 4198 O O . ASP A 1 550 ? -22.517 23.900 2.699 1.00 84.38 550 ASP A O 1
ATOM 4202 N N . ILE A 1 551 ? -20.637 25.120 2.559 1.00 81.88 551 ILE A N 1
ATOM 4203 C CA . ILE A 1 551 ? -19.931 24.534 3.710 1.00 81.88 551 ILE A CA 1
ATOM 4204 C C . ILE A 1 551 ? -20.635 24.763 5.064 1.00 81.88 551 ILE A C 1
ATOM 4206 O O . ILE A 1 551 ? -20.230 24.204 6.091 1.00 81.88 551 ILE A O 1
ATOM 4210 N N . THR A 1 552 ? -21.681 25.599 5.111 1.00 83.00 552 THR A N 1
ATOM 4211 C CA . THR A 1 552 ? -22.492 25.756 6.328 1.00 83.00 552 THR A CA 1
ATOM 4212 C C . THR A 1 552 ? -23.349 24.519 6.584 1.00 83.00 552 THR A C 1
ATOM 4214 O O . THR A 1 552 ? -23.544 24.152 7.740 1.00 83.00 552 THR A O 1
ATOM 4217 N N . ASN A 1 553 ? -23.747 23.825 5.513 1.00 86.56 553 ASN A N 1
ATOM 4218 C CA . ASN A 1 553 ? -24.591 22.633 5.535 1.00 86.56 553 ASN A CA 1
ATOM 4219 C C . ASN A 1 553 ? -23.828 21.344 5.196 1.00 86.56 553 ASN A C 1
ATOM 4221 O O . ASN A 1 553 ? -24.392 20.257 5.289 1.00 86.56 553 ASN A O 1
ATOM 4225 N N . VAL A 1 554 ? -22.556 21.443 4.806 1.00 91.31 554 VAL A N 1
ATOM 4226 C CA . VAL A 1 554 ? -21.730 20.312 4.364 1.00 91.31 554 VAL A CA 1
ATOM 4227 C C . VAL A 1 554 ? -20.423 20.274 5.148 1.00 91.31 554 VAL A C 1
ATOM 4229 O O . VAL A 1 554 ? -19.795 21.309 5.361 1.00 91.31 554 VAL A O 1
ATOM 4232 N N . LEU A 1 555 ? -19.994 19.079 5.554 1.00 93.69 555 LEU A N 1
ATOM 4233 C CA . LEU A 1 555 ? -18.644 18.826 6.050 1.00 93.69 555 LEU A CA 1
ATOM 4234 C C . LEU A 1 555 ? -17.892 17.920 5.062 1.00 93.69 555 LEU A C 1
ATOM 4236 O O . LEU A 1 555 ? -18.096 16.701 5.072 1.00 93.69 555 LEU A O 1
ATOM 4240 N N . PRO A 1 556 ? -17.012 18.478 4.217 1.00 95.38 556 PRO A N 1
ATOM 4241 C CA . PRO A 1 556 ? -16.106 17.677 3.412 1.00 95.38 556 PRO A CA 1
ATOM 4242 C C . PRO A 1 556 ? -15.059 17.006 4.310 1.00 95.38 556 PRO A C 1
ATOM 4244 O O . PRO A 1 556 ? -14.470 17.650 5.179 1.00 95.38 556 PRO A O 1
ATOM 4247 N N . ILE A 1 557 ? -14.799 15.722 4.081 1.00 97.25 557 ILE A N 1
ATOM 4248 C CA . ILE A 1 557 ? -13.673 14.996 4.671 1.00 97.25 557 ILE A CA 1
ATOM 4249 C C . ILE A 1 557 ? -12.814 14.474 3.524 1.00 97.25 557 ILE A C 1
ATOM 4251 O O . ILE A 1 557 ? -13.309 13.743 2.663 1.00 97.25 557 ILE A O 1
ATOM 4255 N N . TYR A 1 558 ? -11.538 14.854 3.513 1.00 98.06 558 TYR A N 1
ATOM 4256 C CA . TYR A 1 558 ? -10.552 14.370 2.552 1.00 98.06 558 TYR A CA 1
ATOM 4257 C C . TYR A 1 558 ? -9.554 13.447 3.250 1.00 98.06 558 TYR A C 1
ATOM 4259 O O . TYR A 1 558 ? -8.994 13.824 4.280 1.00 98.06 558 TYR A O 1
ATOM 4267 N N . ILE A 1 559 ? -9.302 12.267 2.683 1.00 98.38 559 ILE A N 1
ATOM 4268 C CA . ILE A 1 559 ? -8.327 11.296 3.199 1.00 98.38 559 ILE A CA 1
ATOM 4269 C C . ILE A 1 559 ? -7.303 10.985 2.102 1.00 98.38 559 ILE A C 1
ATOM 4271 O O . ILE A 1 559 ? -7.704 10.590 1.007 1.00 98.38 559 ILE A O 1
ATOM 4275 N N . GLY A 1 560 ? -6.009 11.158 2.391 1.00 96.50 560 GLY A N 1
ATOM 4276 C CA . GLY A 1 560 ? -4.924 10.923 1.427 1.00 96.50 560 GLY A CA 1
ATOM 4277 C C . GLY A 1 560 ? -3.554 10.701 2.072 1.00 96.50 560 GLY A C 1
ATOM 4278 O O . GLY A 1 560 ? -3.344 11.124 3.210 1.00 96.50 560 GLY A O 1
ATOM 4279 N N . ASP A 1 561 ? -2.626 10.042 1.372 1.00 93.31 561 ASP A N 1
ATOM 4280 C CA . ASP A 1 561 ? -1.314 9.627 1.898 1.00 93.31 561 ASP A CA 1
ATOM 4281 C C . ASP A 1 561 ? -0.124 10.392 1.292 1.00 93.31 561 ASP A C 1
ATOM 4283 O O . ASP A 1 561 ? 0.972 10.407 1.866 1.00 93.31 561 ASP A O 1
ATOM 4287 N N . ASP A 1 562 ? -0.293 11.054 0.149 1.00 86.75 562 ASP A N 1
ATOM 4288 C CA . ASP A 1 562 ? 0.816 11.530 -0.673 1.00 86.75 562 ASP A CA 1
ATOM 4289 C C . ASP A 1 562 ? 0.976 13.057 -0.618 1.00 86.75 562 ASP A C 1
ATOM 4291 O O . ASP A 1 562 ? 0.126 13.819 -0.162 1.00 86.75 562 ASP A O 1
ATOM 4295 N N . THR A 1 563 ? 2.126 13.527 -1.084 1.00 83.56 563 THR A N 1
ATOM 4296 C CA . THR A 1 563 ? 2.463 14.943 -1.244 1.00 83.56 563 THR A CA 1
ATOM 4297 C C . THR A 1 563 ? 1.475 15.690 -2.139 1.00 83.56 563 THR A C 1
ATOM 4299 O O . THR A 1 563 ? 1.258 16.880 -1.932 1.00 83.56 563 THR A O 1
ATOM 4302 N N . THR A 1 564 ? 0.845 15.009 -3.103 1.00 84.88 564 THR A N 1
ATOM 4303 C CA . THR A 1 564 ? -0.179 15.609 -3.975 1.00 84.88 564 THR A CA 1
ATOM 4304 C C . THR A 1 564 ? -1.517 15.849 -3.268 1.00 84.88 564 THR A C 1
ATOM 4306 O O . THR A 1 564 ? -2.288 16.700 -3.707 1.00 84.88 564 THR A O 1
ATOM 4309 N N . ASP A 1 565 ? -1.793 15.160 -2.157 1.00 92.69 565 ASP A N 1
ATOM 4310 C CA . ASP A 1 565 ? -2.998 15.378 -1.344 1.00 92.69 565 ASP A CA 1
ATOM 4311 C C . ASP A 1 565 ? -2.904 16.638 -0.480 1.00 92.69 565 ASP A C 1
ATOM 4313 O O . ASP A 1 565 ? -3.925 17.204 -0.088 1.00 92.69 565 ASP A O 1
ATOM 4317 N N . GLU A 1 566 ? -1.693 17.159 -0.262 1.00 91.50 566 GLU A N 1
ATOM 4318 C CA . GLU A 1 566 ? -1.492 18.449 0.402 1.00 91.50 566 GLU A CA 1
ATOM 4319 C C . GLU A 1 566 ? -2.202 19.593 -0.317 1.00 91.50 566 GLU A C 1
ATOM 4321 O O . GLU A 1 566 ? -2.637 20.544 0.330 1.00 91.50 566 GLU A O 1
ATOM 4326 N N . ASP A 1 567 ? -2.348 19.517 -1.640 1.00 89.75 567 ASP A N 1
ATOM 4327 C CA . ASP A 1 567 ? -3.091 20.524 -2.395 1.00 89.75 567 ASP A CA 1
ATOM 4328 C C . ASP A 1 567 ? -4.580 20.504 -2.025 1.00 89.75 567 ASP A C 1
ATOM 4330 O O . ASP A 1 567 ? -5.185 21.565 -1.857 1.00 89.75 567 ASP A O 1
ATOM 4334 N N . ALA A 1 568 ? -5.150 19.316 -1.795 1.00 92.19 568 ALA A N 1
ATOM 4335 C CA . ALA A 1 568 ? -6.510 19.170 -1.290 1.00 92.19 568 ALA A CA 1
ATOM 4336 C C . ALA A 1 568 ? -6.629 19.645 0.163 1.00 92.19 568 ALA A C 1
ATOM 4338 O O . ALA A 1 568 ? -7.526 20.425 0.475 1.00 92.19 568 ALA A O 1
ATOM 4339 N N . PHE A 1 569 ? -5.699 19.266 1.044 1.00 93.31 569 PHE A N 1
ATOM 4340 C CA . PHE A 1 569 ? -5.714 19.721 2.438 1.00 93.31 569 PHE A CA 1
ATOM 4341 C C . PHE A 1 569 ? -5.613 21.250 2.562 1.00 93.31 569 PHE A C 1
ATOM 4343 O O . PHE A 1 569 ? -6.299 21.850 3.388 1.00 93.31 569 PHE A O 1
ATOM 4350 N N . LYS A 1 570 ? -4.795 21.909 1.730 1.00 90.38 570 LYS A N 1
ATOM 4351 C CA . LYS A 1 570 ? -4.613 23.371 1.758 1.00 90.38 570 LYS A CA 1
ATOM 4352 C C . LYS A 1 570 ? -5.877 24.135 1.384 1.00 90.38 570 LYS A C 1
ATOM 4354 O O . LYS A 1 570 ? -6.202 25.101 2.068 1.00 90.38 570 LYS A O 1
ATOM 4359 N N . VAL A 1 571 ? -6.578 23.731 0.321 1.00 85.94 571 VAL A N 1
ATOM 4360 C CA . VAL A 1 571 ? -7.808 24.429 -0.108 1.00 85.94 571 VAL A CA 1
ATOM 4361 C C . VAL A 1 571 ? -8.977 24.201 0.854 1.00 85.94 571 VAL A C 1
ATOM 4363 O O . VAL A 1 571 ? -9.925 24.978 0.863 1.00 85.94 571 VAL A O 1
ATOM 4366 N N . LEU A 1 572 ? -8.890 23.150 1.672 1.00 79.75 572 LEU A N 1
ATOM 4367 C CA . LEU A 1 572 ? -9.923 22.697 2.598 1.00 79.75 572 LEU A CA 1
ATOM 4368 C C . LEU A 1 572 ? -9.707 23.125 4.059 1.00 79.75 572 LEU A C 1
ATOM 4370 O O . LEU A 1 572 ? -10.569 22.861 4.896 1.00 79.75 572 LEU A O 1
ATOM 4374 N N . ARG A 1 573 ? -8.583 23.782 4.375 1.00 75.75 573 ARG A N 1
ATOM 4375 C CA . ARG A 1 573 ? -8.096 23.999 5.750 1.00 75.75 573 ARG A CA 1
ATOM 4376 C C . ARG A 1 573 ? -9.121 24.626 6.707 1.00 75.75 573 ARG A C 1
ATOM 4378 O O . ARG A 1 573 ? -9.140 24.262 7.877 1.00 75.75 573 ARG A O 1
ATOM 4385 N N . ASP A 1 574 ? -9.982 25.514 6.209 1.00 71.38 574 ASP A N 1
ATOM 4386 C CA . ASP A 1 574 ? -10.925 26.280 7.040 1.00 71.38 574 ASP A CA 1
ATOM 4387 C C . ASP A 1 574 ? -12.379 25.783 6.957 1.00 71.38 574 ASP A C 1
ATOM 4389 O O . ASP A 1 574 ? -13.260 26.309 7.639 1.00 71.38 574 ASP A O 1
ATOM 4393 N N . CYS A 1 575 ? -12.669 24.794 6.109 1.00 75.25 575 CYS A N 1
ATOM 4394 C CA . CYS A 1 575 ? -14.046 24.390 5.810 1.00 75.25 575 CYS A CA 1
ATOM 4395 C C . CYS A 1 575 ? -14.285 22.879 5.773 1.00 75.25 575 CYS A C 1
ATOM 4397 O O . CYS A 1 575 ? -15.410 22.449 5.514 1.00 75.25 575 CYS A O 1
ATOM 4399 N N . ALA A 1 576 ? -13.256 22.078 6.041 1.00 83.56 576 ALA A N 1
ATOM 4400 C CA . ALA A 1 576 ? -13.289 20.634 5.891 1.00 83.56 576 ALA A CA 1
ATOM 4401 C C . ALA A 1 576 ? -12.278 19.935 6.807 1.00 83.56 576 ALA A C 1
ATOM 4403 O O . ALA A 1 576 ? -11.424 20.560 7.433 1.00 83.56 576 ALA A O 1
ATOM 4404 N N . VAL A 1 577 ? -12.387 18.611 6.883 1.00 93.06 577 VAL A N 1
ATOM 4405 C CA . VAL A 1 577 ? -11.498 17.761 7.676 1.00 93.06 577 VAL A CA 1
ATOM 4406 C C . VAL A 1 577 ? -10.509 17.064 6.747 1.00 93.06 577 VAL A C 1
ATOM 4408 O O . VAL A 1 577 ? -10.874 16.154 6.006 1.00 93.06 577 VAL A O 1
ATOM 4411 N N . GLY A 1 578 ? -9.247 17.487 6.787 1.00 95.56 578 GLY A N 1
ATOM 4412 C CA . GLY A 1 578 ? -8.144 16.780 6.135 1.00 95.56 578 GLY A CA 1
ATOM 4413 C C . GLY A 1 578 ? -7.555 15.711 7.054 1.00 95.56 578 GLY A C 1
ATOM 4414 O O . GLY A 1 578 ? -7.171 16.023 8.184 1.00 95.56 578 GLY A O 1
ATOM 4415 N N . ILE A 1 579 ? -7.465 14.474 6.567 1.00 97.19 579 ILE A N 1
ATOM 4416 C CA . ILE A 1 579 ? -6.881 13.333 7.277 1.00 97.19 579 ILE A CA 1
ATOM 4417 C C . ILE A 1 579 ? -5.693 12.796 6.472 1.00 97.19 579 ILE A C 1
ATOM 4419 O O . ILE A 1 579 ? -5.868 12.251 5.381 1.00 97.19 579 ILE A O 1
ATOM 4423 N N . LEU A 1 580 ? -4.488 12.927 7.026 1.00 97.12 580 LEU A N 1
ATOM 4424 C CA . LEU A 1 580 ? -3.271 12.369 6.440 1.00 97.12 580 LEU A CA 1
ATOM 4425 C C . LEU A 1 580 ? -3.157 10.875 6.762 1.00 97.12 580 LEU A C 1
ATOM 4427 O O . LEU A 1 580 ? -3.202 10.497 7.930 1.00 97.12 580 LEU A O 1
ATOM 4431 N N . VAL A 1 581 ? -2.909 10.038 5.758 1.00 96.19 581 VAL A N 1
ATOM 4432 C CA . VAL A 1 581 ? -2.528 8.635 5.950 1.00 96.19 581 VAL A CA 1
ATOM 4433 C C . VAL A 1 581 ? -1.005 8.530 5.963 1.00 96.19 581 VAL A C 1
ATOM 4435 O O . VAL A 1 581 ? -0.349 8.678 4.937 1.00 96.19 581 VAL A O 1
ATOM 4438 N N . SER A 1 582 ? -0.408 8.346 7.137 1.00 89.31 582 SER A N 1
ATOM 4439 C CA . SER A 1 582 ? 1.044 8.239 7.282 1.00 89.31 582 SER A CA 1
ATOM 4440 C C . SER A 1 582 ? 1.422 7.627 8.625 1.00 89.31 582 SER A C 1
ATOM 4442 O O . SER A 1 582 ? 0.933 8.053 9.669 1.00 89.31 582 SER A O 1
ATOM 4444 N N . GLU A 1 583 ? 2.375 6.695 8.606 1.00 79.94 583 GLU A N 1
ATOM 4445 C CA . GLU A 1 583 ? 2.981 6.149 9.829 1.00 79.94 583 GLU A CA 1
ATOM 4446 C C . GLU A 1 583 ? 3.988 7.111 10.475 1.00 79.94 583 GLU A C 1
ATOM 4448 O O . GLU A 1 583 ? 4.301 7.028 11.662 1.00 79.94 583 GLU A O 1
ATOM 4453 N N . ALA A 1 584 ? 4.528 8.030 9.673 1.00 78.19 584 ALA A N 1
ATOM 4454 C CA . ALA A 1 584 ? 5.513 9.003 10.107 1.00 78.19 584 ALA A CA 1
ATOM 4455 C C . ALA A 1 584 ? 4.884 10.391 10.236 1.00 78.19 584 ALA A C 1
ATOM 4457 O O . ALA A 1 584 ? 4.157 10.846 9.347 1.00 78.19 584 ALA A O 1
ATOM 4458 N N . ASN A 1 585 ? 5.255 11.105 11.298 1.00 74.94 585 ASN A N 1
ATOM 4459 C CA . ASN A 1 585 ? 4.987 12.533 11.394 1.00 74.94 585 ASN A CA 1
ATOM 4460 C C . ASN A 1 585 ? 5.742 13.257 10.277 1.00 74.94 585 ASN A C 1
ATOM 4462 O O . ASN A 1 585 ? 6.964 13.140 10.155 1.00 74.94 585 ASN A O 1
ATOM 4466 N N . ARG A 1 586 ? 5.010 14.027 9.478 1.00 81.56 586 ARG A N 1
ATOM 4467 C CA . ARG A 1 586 ? 5.564 14.904 8.449 1.00 81.56 586 ARG A CA 1
ATOM 4468 C C . ARG A 1 586 ? 4.795 16.214 8.434 1.00 81.56 586 ARG A C 1
ATOM 4470 O O . ARG A 1 586 ? 3.684 16.286 8.951 1.00 81.56 586 ARG A O 1
ATOM 4477 N N . GLU A 1 587 ? 5.400 17.237 7.850 1.00 86.06 587 GLU A N 1
ATOM 4478 C CA . GLU A 1 587 ? 4.710 18.501 7.617 1.00 86.06 587 GLU A CA 1
ATOM 4479 C C . GLU A 1 587 ? 3.513 18.266 6.691 1.00 86.06 587 GLU A C 1
ATOM 4481 O O . GLU A 1 587 ? 3.638 17.607 5.657 1.00 86.06 587 GLU A O 1
ATOM 4486 N N . THR A 1 588 ? 2.349 18.759 7.100 1.00 90.62 588 THR A N 1
ATOM 4487 C CA . THR A 1 588 ? 1.092 18.567 6.381 1.00 90.62 588 THR A CA 1
ATOM 4488 C C . THR A 1 588 ? 0.091 19.652 6.760 1.00 90.62 588 THR A C 1
ATOM 4490 O O . THR A 1 588 ? 0.162 20.234 7.843 1.00 90.62 588 THR A O 1
ATOM 4493 N N . SER A 1 589 ? -0.843 19.932 5.855 1.00 92.62 589 SER A N 1
ATOM 4494 C CA . SER A 1 589 ? -2.001 20.795 6.101 1.00 92.62 589 SER A CA 1
ATOM 4495 C C . SER A 1 589 ? -3.218 20.031 6.632 1.00 92.62 589 SER A C 1
ATOM 4497 O O . SER A 1 589 ? -4.234 20.666 6.910 1.00 92.62 589 SER A O 1
ATOM 4499 N N . ALA A 1 590 ? -3.141 18.700 6.743 1.00 93.06 590 ALA A N 1
ATOM 4500 C CA . ALA A 1 590 ? -4.162 17.890 7.397 1.00 93.06 590 ALA A CA 1
ATOM 4501 C C . ALA A 1 590 ? -4.246 18.208 8.899 1.00 93.06 590 ALA A C 1
ATOM 4503 O O . ALA A 1 590 ? -3.264 18.614 9.518 1.00 93.06 590 ALA A O 1
ATOM 4504 N N . VAL A 1 591 ? -5.426 18.002 9.483 1.00 93.56 591 VAL A N 1
ATOM 4505 C CA . VAL A 1 591 ? -5.706 18.285 10.903 1.00 93.56 591 VAL A CA 1
ATOM 4506 C C . VAL A 1 591 ? -5.778 17.017 11.756 1.00 93.56 591 VAL A C 1
ATOM 4508 O O . VAL A 1 591 ? -5.576 17.086 12.965 1.00 93.56 591 VAL A O 1
ATOM 4511 N N . TYR A 1 592 ? -5.985 15.858 11.126 1.00 95.25 592 TYR A N 1
ATOM 4512 C CA . TYR A 1 592 ? -5.892 14.546 11.766 1.00 95.25 592 TYR A CA 1
ATOM 4513 C C . TYR A 1 592 ? -4.998 13.607 10.961 1.00 95.25 592 TYR A C 1
ATOM 4515 O O . TYR A 1 592 ? -4.693 13.857 9.791 1.00 95.25 592 TYR A O 1
ATOM 4523 N N . SER A 1 593 ? -4.610 12.494 11.577 1.00 96.12 593 SER A N 1
ATOM 4524 C CA . SER A 1 593 ? -3.883 11.423 10.906 1.00 96.12 593 SER A CA 1
ATOM 4525 C C . SER A 1 593 ? -4.524 10.050 11.101 1.00 96.12 593 SER A C 1
ATOM 4527 O O . SER A 1 593 ? -5.237 9.792 12.071 1.00 96.12 593 SER A O 1
ATOM 4529 N N . LEU A 1 594 ? -4.260 9.158 10.154 1.00 95.88 594 LEU A N 1
ATOM 4530 C CA . LEU A 1 594 ? -4.454 7.715 10.241 1.00 95.88 594 LEU A CA 1
ATOM 4531 C C . LEU A 1 594 ? -3.136 7.062 9.835 1.00 95.88 594 LEU A C 1
ATOM 4533 O O . LEU A 1 594 ? -2.410 7.588 9.001 1.00 95.88 594 LEU A O 1
ATOM 4537 N N . GLN A 1 595 ? -2.800 5.918 10.414 1.00 92.31 595 GLN A N 1
ATOM 4538 C CA . GLN A 1 595 ? -1.467 5.346 10.208 1.00 92.31 595 GLN A CA 1
ATOM 4539 C C . GLN A 1 595 ? -1.333 4.639 8.851 1.00 92.31 595 GLN A C 1
ATOM 4541 O O . GLN A 1 595 ? -0.284 4.701 8.221 1.00 92.31 595 GLN A O 1
ATOM 4546 N N . ASN A 1 596 ? -2.387 3.960 8.389 1.00 91.44 596 ASN A N 1
ATOM 4547 C CA . ASN A 1 596 ? -2.343 3.096 7.206 1.00 91.44 596 ASN A CA 1
ATOM 4548 C C . ASN A 1 596 ? -3.755 2.825 6.632 1.00 91.44 596 ASN A C 1
ATOM 4550 O O . ASN A 1 596 ? -4.753 3.142 7.293 1.00 91.44 596 ASN A O 1
ATOM 4554 N N . PRO A 1 597 ? -3.872 2.187 5.446 1.00 94.38 597 PRO A N 1
ATOM 4555 C CA . PRO A 1 597 ? -5.164 1.850 4.835 1.00 94.38 597 PRO A CA 1
ATOM 4556 C C . PRO A 1 597 ? -6.124 1.052 5.726 1.00 94.38 597 PRO A C 1
ATOM 4558 O O . PRO A 1 597 ? -7.341 1.191 5.612 1.00 94.38 597 PRO A O 1
ATOM 4561 N N . SER A 1 598 ? -5.620 0.226 6.646 1.00 93.12 598 SER A N 1
ATOM 4562 C CA . SER A 1 598 ? -6.480 -0.526 7.569 1.00 93.12 598 SER A CA 1
ATOM 4563 C C . SER A 1 598 ? -7.200 0.403 8.549 1.00 93.12 598 SER A C 1
ATOM 4565 O O . SER A 1 598 ? -8.389 0.224 8.812 1.00 93.12 598 SER A O 1
ATOM 4567 N N . GLN A 1 599 ? -6.522 1.440 9.046 1.00 97.19 599 GLN A N 1
ATOM 4568 C CA . GLN A 1 599 ? -7.167 2.452 9.883 1.00 97.19 599 GLN A CA 1
ATOM 4569 C C . GLN A 1 599 ? -8.152 3.325 9.094 1.00 97.19 599 GLN A C 1
ATOM 4571 O O . GLN A 1 599 ? -9.201 3.677 9.633 1.00 97.19 599 GLN A O 1
ATOM 4576 N N . VAL A 1 600 ? -7.881 3.601 7.811 1.00 98.12 600 VAL A N 1
ATOM 4577 C CA . VAL A 1 600 ? -8.856 4.234 6.899 1.00 98.12 600 VAL A CA 1
ATOM 4578 C C . VAL A 1 600 ? -10.125 3.391 6.811 1.00 98.12 600 VAL A C 1
ATOM 4580 O O . VAL A 1 600 ? -11.221 3.909 7.013 1.00 98.12 600 VAL A O 1
ATOM 4583 N N . MET A 1 601 ? -9.992 2.077 6.609 1.00 97.81 601 MET A N 1
ATOM 4584 C CA . MET A 1 601 ? -11.134 1.158 6.572 1.00 97.81 601 MET A CA 1
ATOM 4585 C C . MET A 1 601 ? -11.951 1.217 7.867 1.00 97.81 601 MET A C 1
ATOM 4587 O O . MET A 1 601 ? -13.178 1.273 7.820 1.00 97.81 601 MET A O 1
ATOM 4591 N N . HIS A 1 602 ? -11.281 1.206 9.023 1.00 96.38 602 HIS A N 1
ATOM 4592 C CA . HIS A 1 602 ? -11.946 1.269 10.325 1.00 96.38 602 HIS A CA 1
ATOM 4593 C C . HIS A 1 602 ? -12.690 2.591 10.521 1.00 96.38 602 HIS A C 1
ATOM 4595 O O . HIS A 1 602 ? -13.854 2.578 10.915 1.00 96.38 602 HIS A O 1
ATOM 4601 N N . PHE A 1 603 ? -12.055 3.715 10.191 1.00 98.38 603 PHE A N 1
ATOM 4602 C CA . PHE A 1 603 ? -12.664 5.039 10.283 1.00 98.38 603 PHE A CA 1
ATOM 4603 C C . PHE A 1 603 ? -13.923 5.140 9.406 1.00 98.38 603 PHE A C 1
ATOM 4605 O O . PHE A 1 603 ? -14.988 5.546 9.873 1.00 98.38 603 PHE A O 1
ATOM 4612 N N . LEU A 1 604 ? -13.834 4.679 8.156 1.00 98.31 604 LEU A N 1
ATOM 4613 C CA . LEU A 1 604 ? -14.964 4.631 7.227 1.00 98.31 604 LEU A CA 1
ATOM 4614 C C . LEU A 1 604 ? -16.100 3.725 7.732 1.00 98.31 604 LEU A C 1
ATOM 4616 O O . LEU A 1 604 ? -17.271 4.105 7.676 1.00 98.31 604 LEU A O 1
ATOM 4620 N N . ALA A 1 605 ? -15.775 2.552 8.278 1.00 97.56 605 ALA A N 1
ATOM 4621 C CA . ALA A 1 605 ? -16.766 1.647 8.858 1.00 97.56 605 ALA A CA 1
ATOM 4622 C C . ALA A 1 605 ? -17.464 2.257 10.089 1.00 97.56 605 ALA A C 1
ATOM 4624 O O . ALA A 1 605 ? -18.666 2.056 10.282 1.00 97.56 605 ALA A O 1
ATOM 4625 N N . MET A 1 606 ? -16.739 3.029 10.905 1.00 97.44 606 MET A N 1
ATOM 4626 C CA . MET A 1 606 ? -17.317 3.763 12.031 1.00 97.44 606 MET A CA 1
ATOM 4627 C C . MET A 1 606 ? -18.292 4.849 11.559 1.00 97.44 606 MET A C 1
ATOM 4629 O O . MET A 1 606 ? -19.380 4.947 12.125 1.00 97.44 606 MET A O 1
ATOM 4633 N N . LEU A 1 607 ? -17.970 5.598 10.494 1.00 96.38 607 LEU A N 1
ATOM 4634 C CA . LEU A 1 607 ? -18.894 6.576 9.895 1.00 96.38 607 LEU A CA 1
ATOM 4635 C C . LEU A 1 607 ? -20.200 5.922 9.427 1.00 96.38 607 LEU A C 1
ATOM 4637 O O . LEU A 1 607 ? -21.287 6.425 9.717 1.00 96.38 607 LEU A O 1
ATOM 4641 N N . VAL A 1 608 ? -20.109 4.782 8.734 1.00 95.94 608 VAL A N 1
ATOM 4642 C CA . VAL A 1 608 ? -21.287 4.017 8.288 1.00 95.94 608 VAL A CA 1
ATOM 4643 C C . VAL A 1 608 ? -22.139 3.588 9.479 1.00 95.94 608 VAL A C 1
ATOM 4645 O O . VAL A 1 608 ? -23.353 3.802 9.482 1.00 95.94 608 VAL A O 1
ATOM 4648 N N . LYS A 1 609 ? -21.511 3.004 10.505 1.00 94.06 609 LYS A N 1
ATOM 4649 C CA . LYS A 1 609 ? -22.209 2.531 11.703 1.00 94.06 609 LYS A CA 1
ATOM 4650 C C . LYS A 1 609 ? -22.955 3.668 12.403 1.00 94.06 609 LYS A C 1
ATOM 4652 O O . LYS A 1 609 ? -24.122 3.492 12.746 1.00 94.06 609 LYS A O 1
ATOM 4657 N N . GLU A 1 610 ? -22.309 4.819 12.565 1.00 92.12 610 GLU A N 1
ATOM 4658 C CA . GLU A 1 610 ? -22.914 6.008 13.168 1.00 92.12 610 GLU A CA 1
ATOM 4659 C C . GLU A 1 610 ? -24.140 6.481 12.371 1.00 92.12 610 GLU A C 1
ATOM 4661 O O . GLU A 1 610 ? -25.221 6.685 12.925 1.00 92.12 610 GLU A O 1
ATOM 4666 N N . LYS A 1 611 ? -24.016 6.582 11.039 1.00 90.12 611 LYS A N 1
ATOM 4667 C CA . LYS A 1 611 ? -25.124 7.006 10.170 1.00 90.12 611 LYS A CA 1
ATOM 4668 C C . LYS A 1 611 ? -26.320 6.053 10.255 1.00 90.12 611 LYS A C 1
ATOM 4670 O O . LYS A 1 611 ? -27.462 6.506 10.302 1.00 90.12 611 LYS A O 1
ATOM 4675 N N . GLN A 1 612 ? -26.066 4.745 10.305 1.00 87.12 612 GLN A N 1
ATOM 4676 C CA . GLN A 1 612 ? -27.108 3.722 10.423 1.00 87.12 612 GLN A CA 1
ATOM 4677 C C . GLN A 1 612 ? -27.792 3.720 11.799 1.00 87.12 612 GLN A C 1
ATOM 4679 O O . GLN A 1 612 ? -28.990 3.452 11.880 1.00 87.12 612 GLN A O 1
ATOM 4684 N N . GLN A 1 613 ? -27.058 4.007 12.877 1.00 84.50 613 GLN A N 1
ATOM 4685 C CA . GLN A 1 613 ? -27.627 4.105 14.224 1.00 84.50 613 GLN A CA 1
ATOM 4686 C C . GLN A 1 613 ? -28.533 5.331 14.368 1.00 84.50 613 GLN A C 1
ATOM 4688 O O . GLN A 1 613 ? -29.649 5.191 14.867 1.00 84.50 613 GLN A O 1
ATOM 4693 N N . ASN A 1 614 ? -28.108 6.486 13.848 1.00 79.00 614 ASN A N 1
ATOM 4694 C CA . ASN A 1 614 ? -28.927 7.700 13.849 1.00 79.00 614 ASN A CA 1
ATOM 4695 C C . ASN A 1 614 ? -30.201 7.532 13.007 1.00 79.00 614 ASN A C 1
ATOM 4697 O O . ASN A 1 614 ? -31.280 7.892 13.462 1.00 79.00 614 ASN A O 1
ATOM 4701 N N . TRP A 1 615 ? -30.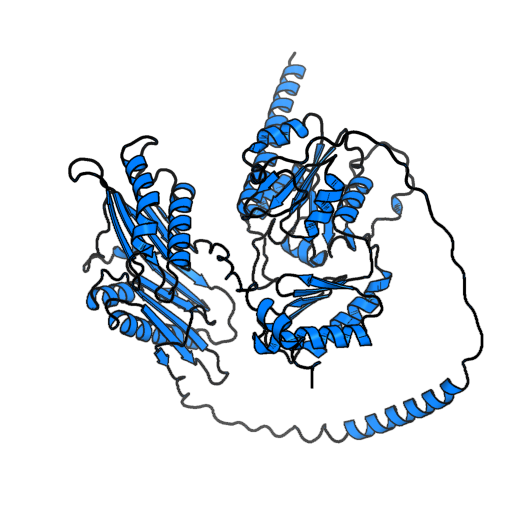116 6.865 11.848 1.00 69.44 615 TRP A N 1
ATOM 4702 C CA . TRP A 1 615 ? -31.300 6.531 11.046 1.00 69.44 615 TRP A CA 1
ATOM 4703 C C . TRP A 1 615 ? -32.328 5.683 11.809 1.00 69.44 615 TRP A C 1
ATOM 4705 O O . TRP A 1 615 ? -33.522 5.964 11.750 1.00 69.44 615 TRP A O 1
ATOM 4715 N N . ARG A 1 616 ? -31.885 4.643 12.531 1.00 65.00 616 ARG A N 1
ATOM 4716 C CA . ARG A 1 616 ? -32.791 3.793 13.327 1.00 65.00 616 ARG A CA 1
ATOM 4717 C C . ARG A 1 616 ? -33.437 4.573 14.468 1.00 65.00 616 ARG A C 1
ATOM 4719 O O . ARG A 1 616 ? -34.635 4.450 14.671 1.00 65.00 616 ARG A O 1
ATOM 4726 N N . ALA A 1 617 ? -32.662 5.410 15.156 1.00 66.00 617 ALA A N 1
ATOM 4727 C CA . ALA A 1 617 ? -33.184 6.258 16.220 1.00 66.00 617 ALA A CA 1
ATOM 4728 C C . ALA A 1 617 ? -34.226 7.268 15.709 1.00 66.00 617 ALA A C 1
ATOM 4730 O O . ALA A 1 617 ? -35.190 7.544 16.417 1.00 66.00 617 ALA A O 1
ATOM 4731 N N . ASP A 1 618 ? -34.061 7.805 14.498 1.00 65.06 618 ASP A N 1
ATOM 4732 C CA . ASP A 1 618 ? -35.028 8.725 13.889 1.00 65.06 618 ASP A CA 1
ATOM 4733 C C . ASP A 1 618 ? -36.278 8.003 13.362 1.00 65.06 618 ASP A C 1
ATOM 4735 O O . ASP A 1 618 ? -37.382 8.526 13.504 1.00 65.06 618 ASP A O 1
ATOM 4739 N N . ALA A 1 619 ? -36.132 6.786 12.824 1.00 64.00 619 ALA A N 1
ATOM 4740 C CA . ALA A 1 619 ? -37.259 5.945 12.416 1.00 64.00 619 ALA A CA 1
ATOM 4741 C C . ALA A 1 619 ? -38.137 5.542 13.614 1.00 64.00 619 ALA A C 1
ATOM 4743 O O . ALA A 1 619 ? -39.351 5.729 13.568 1.00 64.00 619 ALA A O 1
ATOM 4744 N N . ASP A 1 620 ? -37.523 5.093 14.714 1.00 62.03 620 ASP A N 1
ATOM 4745 C CA . ASP A 1 620 ? -38.235 4.723 15.944 1.00 62.03 620 ASP A CA 1
ATOM 4746 C C . ASP A 1 620 ? -38.943 5.941 16.577 1.00 62.03 620 ASP A C 1
ATOM 4748 O O . ASP A 1 620 ? -40.037 5.821 17.132 1.00 62.03 620 ASP A O 1
ATOM 4752 N N . ARG A 1 621 ? -38.348 7.141 16.473 1.00 59.19 621 ARG A N 1
ATOM 4753 C CA . ARG A 1 621 ? -38.943 8.401 16.959 1.00 59.19 621 ARG A CA 1
ATOM 4754 C C . ARG A 1 621 ? -40.125 8.843 16.093 1.00 59.19 621 ARG A C 1
ATOM 4756 O O . ARG A 1 621 ? -41.138 9.269 16.638 1.00 59.19 621 ARG A O 1
ATOM 4763 N N . GLY A 1 622 ? -40.013 8.694 14.773 1.00 55.81 622 GLY A N 1
ATOM 4764 C CA . GLY A 1 622 ? -41.090 8.983 13.825 1.00 55.81 622 GLY A CA 1
ATOM 4765 C C . GLY A 1 622 ? -42.280 8.025 13.944 1.00 55.81 622 GLY A C 1
ATOM 4766 O O . GLY A 1 622 ? -43.421 8.459 13.805 1.00 55.81 622 GLY A O 1
ATOM 4767 N N . GLU A 1 623 ? -42.045 6.747 14.259 1.00 55.72 623 GLU A N 1
ATOM 4768 C CA . GLU A 1 623 ? -43.120 5.795 14.573 1.00 55.72 623 GLU A CA 1
ATOM 4769 C C . GLU A 1 623 ? -43.805 6.131 15.906 1.00 55.72 623 GLU A C 1
ATOM 4771 O O . GLU A 1 623 ? -45.033 6.104 15.983 1.00 55.72 623 GLU A O 1
ATOM 4776 N N . LEU A 1 624 ? -43.050 6.536 16.937 1.00 48.19 624 LEU A N 1
ATOM 4777 C CA . LEU A 1 624 ? -43.630 6.985 18.210 1.00 48.19 624 LEU A CA 1
ATOM 4778 C C . LEU A 1 624 ? -44.477 8.260 18.062 1.00 48.19 624 LEU A C 1
ATOM 4780 O O . LEU A 1 624 ? -45.527 8.364 18.691 1.00 48.19 624 LEU A O 1
ATOM 4784 N N . GLU A 1 625 ? -44.045 9.212 17.232 1.00 50.41 625 GLU A N 1
ATOM 4785 C CA . GLU A 1 625 ? -44.790 10.446 16.936 1.00 50.41 625 GLU A CA 1
ATOM 4786 C C . GLU A 1 625 ? -46.018 10.216 16.041 1.00 50.41 625 GLU A C 1
ATOM 4788 O O . GLU A 1 625 ? -46.931 11.032 16.062 1.00 50.41 625 GLU A O 1
ATOM 4793 N N . GLN A 1 626 ? -46.082 9.116 15.279 1.00 51.66 626 GLN A N 1
ATOM 4794 C CA . GLN A 1 626 ? -47.295 8.704 14.553 1.00 51.66 626 GLN A CA 1
ATOM 4795 C C . GLN A 1 626 ? -48.274 7.890 15.414 1.00 51.66 626 GLN A C 1
ATOM 4797 O O . GLN A 1 626 ? -49.434 7.724 15.032 1.00 51.66 626 GLN A O 1
ATOM 4802 N N . MET A 1 627 ? -47.818 7.360 16.553 1.00 48.09 627 MET A N 1
ATOM 4803 C CA . MET A 1 627 ? -48.641 6.618 17.516 1.00 48.09 627 MET A CA 1
ATOM 4804 C C . MET A 1 627 ? -49.211 7.493 18.648 1.00 48.09 627 MET A C 1
ATOM 4806 O O . MET A 1 627 ? -50.077 7.018 19.389 1.00 48.09 627 MET A O 1
ATOM 4810 N N . LEU A 1 628 ? -48.738 8.736 18.785 1.00 41.25 628 LEU A N 1
ATOM 4811 C CA . LEU A 1 628 ? -49.258 9.784 19.676 1.00 41.25 628 LEU A CA 1
ATOM 4812 C C . LEU A 1 628 ? -50.143 10.758 18.894 1.00 41.25 628 LEU A C 1
ATOM 4814 O O . LEU A 1 628 ? -51.137 11.233 19.494 1.00 41.25 628 LEU A O 1
#